Protein 5BQS (pdb70)

Secondary structure (DSSP, 8-state):
-EEEEEEEEEE--S-EEEHHHHTTTSS--HHHHHHHH--SEEE--SS--HHHHHHHHHHHHHHHHT--GGG-SEEEEE-SS-S-SBS-HHHHHHHHHT-TT-EEEEEE-GGGHHHHHHHHHHHHHHTTS--EEEEEEEEEGGGTS-TT-HHHHTTB-EEEEEEEEEEESS--EEEEEEEE-GGGGGGEEB------STT--------S-EE-HHHHHHHIIIIIHHHHHHHHHHSSS-GGG-SEEEE--S-HHHHHHHHHHHT--GGGS---HHHH-B-GGGHHHHHHHHHHHTTS--SSS--EEEEEEEETTTEEEEEEEE-/-EEEEEEEEEE--S-EEEHHHHHTTSS--HHHHHHHH---EEE--SS--HHHHHHHHHHHHHHHHT--GGG-SEEEEE-SS-S-SBS-HHHHHHHHHT-TT-EEEEEE-GGGHHHHHHHHHHHHHHTTS--EEEEEEEEEGGGTS-TT-HHHHTTB-EEEEEEEEEEESS--EEEEEEEE-GGGGGGEEB------STTS-------S-EE-HHHHHHIIIIIIHHHHHHHHHHSSS-GGG-SEEEE--S-HHHHHHHHHHHT--GGGS---HHHH-B-GGGHHHHHHHHHHHTTS--SSS--EEEEEEEETTTEEEEEEEE-

Foldseek 3Di:
DFKAFQDKFKFAAPAKQFQCNLVVLAVGHQVVLCVWFVAGIAGADDPDAQLRQVLVQVVVQCVVVVHALCQAAEEEEEEPRFPDPPPTSQVSSSVSRVNVNYDYDYDYQWLCRLVVQVVVVRVVVVVVPGFKYKRKYFYNLCVQADSHDPVPNSFAHGIMMITIMGHDPDHWWFWKDKDFDLVLQVQWAAADDFDDDPPDDTPDDDHHIHHPVVVQLVCLLPVQLVVQLVRQVPTPHHPVQAQAEEEQRGGLVSLCRSCVVSPHDSVRYDHDCHRHRGHRNRRRSVVVNVCCVVVVDVSPQPGWYKYWTADHSRIIMIIITRD/DAKAFQDKFKFAAPAKQFQVNLVVLAVGHQVRLCVWFVAGIAGADDPDAQLRQVLVQVVVQCVVVVHALCLFAEEEEEEPRFPDPPPTSQVSSSVSRVNVNYDYDYDYQWLCRLVVQVVVVRVVVVVVPGFKYKRKYFYNLCVQADSHDPVPNSFAHGIMMITIMGRDPDHFWFWKDKDFDLVLQVQWAAQDDDDDDPPDDDDDDDHHIHHPVVSQLCCLLPVQLVVQLVRQVPTPHHPVQAQAEEEQRGGLVSLCSSCVSSVHDSVRYDHDCHRHGGHRNRRRSVVVNVCCVVVVDVSPQPGWYKYWTADHSRIIMITITRD

CATH classification: 3.40.47.10 (+1 more: 3.40.47.10)

Structure (mmCIF, N/CA/C/O backbone):
data_5BQS
#
_entry.id   5BQS
#
_cell.length_a   54.191
_cell.length_b   77.734
_cell.length_c   64.633
_cell.angle_alpha   90.000
_cell.angle_beta   108.970
_cell.angle_gamma   90.000
#
_symmetry.space_group_name_H-M   'P 1 21 1'
#
loop_
_entity.id
_entity.type
_entity.pdbx_description
1 polymer '3-oxoacyl-[acyl-carrier-protein] synthase 3'
2 non-polymer 'SODIUM ION'
3 non-polymer '1-{5-[2-chloro-5-(hydroxymethyl)phenyl]pyridin-2-yl}piperidine-4-carboxylic acid'
4 water water
#
loop_
_atom_site.group_PDB
_atom_site.id
_atom_site.type_symbol
_atom_site.label_atom_id
_atom_site.label_alt_id
_atom_site.label_comp_id
_atom_site.label_asym_id
_atom_site.label_entity_id
_atom_site.label_seq_id
_atom_site.pdbx_PDB_ins_code
_atom_site.Cartn_x
_atom_site.Cartn_y
_atom_site.Cartn_z
_atom_site.occupancy
_atom_site.B_iso_or_equiv
_atom_site.auth_seq_id
_atom_site.auth_comp_id
_atom_site.auth_asym_id
_atom_site.auth_atom_id
_atom_site.pdbx_PDB_model_num
ATOM 1 N N . ALA A 1 1 ? 35.195 -1.892 -0.304 1.00 53.15 2 ALA A N 1
ATOM 2 C CA . ALA A 1 1 ? 34.347 -1.280 0.721 1.00 52.98 2 ALA A CA 1
ATOM 3 C C . ALA A 1 1 ? 33.318 -2.274 1.253 1.00 53.77 2 ALA A C 1
ATOM 4 O O . ALA A 1 1 ? 33.132 -3.334 0.650 1.00 53.58 2 ALA A O 1
ATOM 6 N N . PHE A 1 2 ? 32.676 -1.962 2.396 1.00 48.66 3 PHE A N 1
ATOM 7 C CA . PHE A 1 2 ? 31.622 -2.807 2.972 1.00 47.62 3 PHE A CA 1
ATOM 8 C C . PHE A 1 2 ? 30.297 -2.032 2.986 1.00 50.41 3 PHE A C 1
ATOM 9 O O . PHE A 1 2 ? 30.294 -0.809 3.039 1.00 50.85 3 PHE A O 1
ATOM 17 N N . ALA A 1 3 ? 29.186 -2.744 2.915 1.00 45.35 4 ALA A N 1
ATOM 18 C CA . ALA A 1 3 ? 27.853 -2.160 2.954 1.00 43.72 4 ALA A CA 1
ATOM 19 C C . ALA A 1 3 ? 27.212 -2.429 4.316 1.00 45.73 4 ALA A C 1
ATOM 20 O O . ALA A 1 3 ? 27.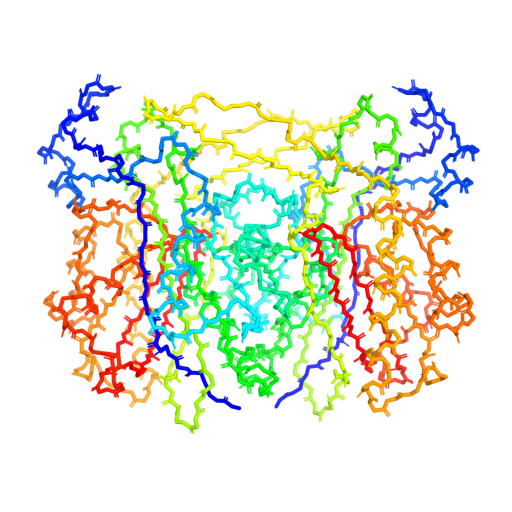531 -3.419 4.971 1.00 46.37 4 ALA A O 1
ATOM 22 N N . LYS A 1 4 ? 26.301 -1.555 4.725 1.00 39.97 5 LYS A N 1
ATOM 23 C CA . LYS A 1 4 ? 25.504 -1.700 5.937 1.00 39.16 5 LYS A CA 1
ATOM 24 C C . LYS A 1 4 ? 24.156 -1.051 5.726 1.00 41.44 5 LYS A C 1
ATOM 25 O O . LYS A 1 4 ? 24.047 -0.100 4.941 1.00 41.70 5 LYS A O 1
ATOM 31 N N . ILE A 1 5 ? 23.131 -1.548 6.432 1.00 36.95 6 ILE A N 1
ATOM 32 C CA . ILE A 1 5 ? 21.785 -0.988 6.405 1.00 35.97 6 ILE A CA 1
ATOM 33 C C . ILE A 1 5 ? 21.792 0.140 7.434 1.00 41.13 6 ILE A C 1
ATOM 34 O O . ILE A 1 5 ? 22.089 -0.102 8.610 1.00 42.86 6 ILE A O 1
ATOM 39 N N . SER A 1 6 ? 21.539 1.377 6.994 1.00 37.17 7 SER A N 1
ATOM 40 C CA . SER A 1 6 ? 21.547 2.498 7.956 1.00 38.51 7 SER A CA 1
ATOM 41 C C . SER A 1 6 ? 20.131 2.926 8.332 1.00 41.81 7 SER A C 1
ATOM 42 O O . SER A 1 6 ? 19.897 3.307 9.471 1.00 41.83 7 SER A O 1
ATOM 45 N N . GLN A 1 7 ? 19.178 2.862 7.362 1.00 38.38 8 GLN A N 1
ATOM 46 C CA . GLN A 1 7 ? 17.772 3.222 7.587 1.00 37.02 8 GLN A CA 1
ATOM 47 C C . GLN A 1 7 ? 16.854 2.192 6.980 1.00 40.51 8 GLN A C 1
ATOM 48 O O . GLN A 1 7 ? 17.220 1.516 6.029 1.00 37.16 8 GLN A O 1
ATOM 54 N N . VAL A 1 8 ? 15.645 2.075 7.539 1.00 39.56 9 VAL A N 1
ATOM 55 C CA . VAL A 1 8 ? 14.604 1.164 7.071 1.00 37.77 9 VAL A CA 1
ATOM 56 C C . VAL A 1 8 ? 13.299 1.974 7.062 1.00 40.76 9 VAL A C 1
ATOM 57 O O . VAL A 1 8 ? 13.143 2.894 7.868 1.00 39.26 9 VAL A O 1
ATOM 61 N N . ALA A 1 9 ? 12.374 1.641 6.155 1.00 36.61 10 ALA A N 1
ATOM 62 C CA . ALA A 1 9 ? 11.082 2.327 6.078 1.00 37.06 10 ALA A CA 1
ATOM 63 C C . ALA A 1 9 ? 10.105 1.480 5.330 1.00 37.23 10 ALA A C 1
ATOM 64 O O . ALA A 1 9 ? 10.507 0.588 4.593 1.00 34.51 10 ALA A O 1
ATOM 66 N N . HIS A 1 10 ? 8.815 1.742 5.541 1.00 33.75 11 HIS A N 1
ATOM 67 C CA . HIS A 1 10 ? 7.755 1.024 4.847 1.00 33.42 11 HIS A CA 1
ATOM 68 C C . HIS A 1 10 ? 6.586 1.949 4.560 1.00 36.48 11 HIS A C 1
ATOM 69 O O . HIS A 1 10 ? 6.405 2.977 5.224 1.00 35.09 11 HIS A O 1
ATOM 76 N N . TYR A 1 11 ? 5.803 1.592 3.555 1.00 33.53 12 TYR A N 1
ATOM 77 C CA . TYR A 1 11 ? 4.604 2.333 3.195 1.00 34.56 12 TYR A CA 1
ATOM 78 C C . TYR A 1 11 ? 3.598 1.405 2.558 1.00 37.40 12 TYR A C 1
ATOM 79 O O . TYR A 1 11 ? 3.917 0.654 1.633 1.00 33.67 12 TYR A O 1
ATOM 88 N N . VAL A 1 12 ? 2.370 1.494 3.037 1.00 36.50 13 VAL A N 1
ATOM 89 C CA . VAL A 1 12 ? 1.238 0.739 2.515 1.00 35.00 13 VAL A CA 1
ATOM 90 C C . VAL A 1 12 ? 0.141 1.719 2.130 1.00 40.67 13 VAL A C 1
ATOM 91 O O . VAL A 1 12 ? 0.002 2.741 2.803 1.00 40.22 13 VAL A O 1
ATOM 95 N N . PRO A 1 13 ? -0.667 1.446 1.079 1.00 39.62 14 PRO A N 1
ATOM 96 C CA . PRO A 1 13 ? -1.798 2.351 0.782 1.00 41.03 14 PRO A CA 1
ATOM 97 C C . PRO A 1 13 ? -2.728 2.395 2.000 1.00 46.18 14 PRO A C 1
ATOM 98 O O . PRO A 1 13 ? -2.803 1.407 2.737 1.00 45.79 14 PRO A O 1
ATOM 102 N N . GLU A 1 14 ? -3.380 3.541 2.251 1.00 43.72 15 GLU A N 1
ATOM 103 C CA . GLU A 1 14 ? -4.239 3.688 3.443 1.00 45.53 15 GLU A CA 1
ATOM 104 C C . GLU A 1 14 ? -5.398 2.698 3.469 1.00 49.42 15 GLU A C 1
ATOM 105 O O . GLU A 1 14 ? -5.726 2.207 4.545 1.00 50.40 15 GLU A O 1
ATOM 111 N N . GLN A 1 15 ? -6.002 2.395 2.298 1.00 44.40 16 GLN A N 1
ATOM 112 C CA . GLN A 1 15 ? -7.141 1.483 2.224 1.00 43.26 16 GLN A CA 1
ATOM 113 C C . GLN A 1 15 ? -6.825 0.107 2.802 1.00 45.63 16 GLN A C 1
ATOM 114 O O . GLN A 1 15 ? -5.874 -0.561 2.368 1.00 44.71 16 GLN A O 1
ATOM 120 N N . VAL A 1 16 ? -7.609 -0.286 3.805 1.00 43.26 17 VAL A N 1
ATOM 121 C CA . VAL A 1 16 ? -7.485 -1.578 4.471 1.00 43.07 17 VAL A CA 1
ATOM 122 C C . VAL A 1 16 ? -8.663 -2.443 4.024 1.00 46.56 17 VAL A C 1
ATOM 123 O O . VAL A 1 16 ? -9.805 -1.998 4.072 1.00 47.76 17 VAL A O 1
ATOM 127 N N . VAL A 1 17 ? -8.376 -3.679 3.605 1.00 41.43 18 VAL A N 1
ATOM 128 C CA . VAL A 1 17 ? -9.401 -4.637 3.233 1.00 41.03 18 VAL A CA 1
ATOM 129 C C . VAL A 1 17 ? -9.324 -5.799 4.231 1.00 43.66 18 VAL A C 1
ATOM 130 O O . VAL A 1 17 ? -8.360 -6.553 4.238 1.00 41.51 18 VAL A O 1
ATOM 134 N N . THR A 1 18 ? -10.313 -5.897 5.120 1.00 44.16 19 THR A N 1
ATOM 135 C CA . THR A 1 18 ? -10.339 -6.967 6.124 1.00 44.83 19 THR A CA 1
ATOM 136 C C . THR A 1 18 ? -10.858 -8.244 5.477 1.00 49.03 19 THR A C 1
ATOM 137 O O . THR A 1 18 ? -11.451 -8.179 4.395 1.00 48.25 19 THR A O 1
ATOM 141 N N . ASN A 1 19 ? -10.696 -9.390 6.157 1.00 47.25 20 ASN A N 1
ATOM 142 C CA . ASN A 1 19 ? -11.225 -10.681 5.702 1.00 48.64 20 ASN A CA 1
ATOM 143 C C . ASN A 1 19 ? -12.750 -10.623 5.593 1.00 55.57 20 ASN A C 1
ATOM 144 O O . ASN A 1 19 ? -13.333 -11.293 4.740 1.00 55.08 20 ASN A O 1
ATOM 149 N N . HIS A 1 20 ? -13.379 -9.775 6.441 1.00 53.71 21 HIS A N 1
ATOM 150 C CA . HIS A 1 20 ? -14.802 -9.510 6.477 1.00 56.21 21 HIS A CA 1
ATOM 151 C C . HIS A 1 20 ? -15.273 -8.799 5.203 1.00 57.34 21 HIS A C 1
ATOM 152 O O . HIS A 1 20 ? -16.364 -9.099 4.720 1.00 58.00 21 HIS A O 1
ATOM 159 N N . ASP A 1 21 ? -14.468 -7.848 4.678 1.00 51.08 22 ASP A N 1
ATOM 160 C CA . ASP A 1 21 ? -14.739 -7.112 3.432 1.00 49.55 22 ASP A CA 1
ATOM 161 C C . ASP A 1 21 ? -14.657 -8.066 2.234 1.00 52.36 22 ASP A C 1
ATOM 162 O O . ASP A 1 21 ? -15.418 -7.917 1.276 1.00 51.58 22 ASP A O 1
ATOM 167 N N . LEU A 1 22 ? -13.719 -9.037 2.290 1.00 48.13 23 LEU A N 1
ATOM 168 C CA . LEU A 1 22 ? -13.546 -10.049 1.250 1.00 48.14 23 LEU A CA 1
ATOM 169 C C . LEU A 1 22 ? -14.734 -10.992 1.185 1.00 55.14 23 LEU A C 1
ATOM 170 O O . LEU A 1 22 ? -15.182 -11.323 0.087 1.00 53.35 23 LEU A O 1
ATOM 175 N N . ALA A 1 23 ? -15.290 -11.367 2.362 1.00 55.58 24 ALA A N 1
ATOM 176 C CA . ALA A 1 23 ? -16.470 -12.223 2.497 1.00 57.70 24 ALA A CA 1
ATOM 177 C C . ALA A 1 23 ? -17.705 -11.631 1.751 1.00 63.24 24 ALA A C 1
ATOM 178 O O . ALA A 1 23 ? -18.655 -12.359 1.480 1.00 66.41 24 ALA A O 1
ATOM 180 N N . GLN A 1 24 ? -17.645 -10.339 1.353 1.00 57.63 25 GLN A N 1
ATOM 181 C CA . GLN A 1 24 ? -18.675 -9.571 0.626 1.00 57.09 25 GLN A CA 1
ATOM 182 C C . GLN A 1 24 ? -18.568 -9.727 -0.917 1.00 57.54 25 GLN A C 1
ATOM 183 O O . GLN A 1 24 ? -19.531 -9.500 -1.652 1.00 58.37 25 GLN A O 1
ATOM 189 N N . ILE A 1 25 ? -17.393 -10.098 -1.399 1.00 50.33 26 ILE A N 1
ATOM 190 C CA . ILE A 1 25 ? -17.148 -10.256 -2.835 1.00 47.59 26 ILE A CA 1
ATOM 191 C C . ILE A 1 25 ? -16.819 -11.704 -3.220 1.00 51.23 26 ILE A C 1
ATOM 192 O O . ILE A 1 25 ? -16.663 -12.010 -4.406 1.00 49.68 26 ILE A O 1
ATOM 197 N N . MET A 1 26 ? -16.715 -12.591 -2.227 1.00 49.86 27 MET A N 1
ATOM 198 C CA . MET A 1 26 ? -16.402 -14.001 -2.453 1.00 50.86 27 MET A CA 1
ATOM 199 C C . MET A 1 26 ? -16.916 -14.856 -1.311 1.00 60.53 27 MET A C 1
ATOM 200 O O . MET A 1 26 ? -17.148 -14.352 -0.216 1.00 61.49 27 MET A O 1
ATOM 205 N N . ASP A 1 27 ? -17.173 -16.129 -1.575 1.00 61.54 28 ASP A N 1
ATOM 206 C CA . ASP A 1 27 ? -17.687 -17.008 -0.529 1.00 63.65 28 ASP A CA 1
ATOM 207 C C . ASP A 1 27 ? -16.525 -17.551 0.333 1.00 67.73 28 ASP A C 1
ATOM 208 O O . ASP A 1 27 ? -16.091 -18.685 0.148 1.00 67.66 28 ASP A O 1
ATOM 213 N N . THR A 1 28 ? -15.996 -16.688 1.230 1.00 65.28 29 THR A N 1
ATOM 214 C CA . THR A 1 28 ? -14.907 -16.904 2.205 1.00 65.31 29 THR A CA 1
ATOM 215 C C . THR A 1 28 ? -15.339 -16.301 3.562 1.00 71.62 29 THR A C 1
ATOM 216 O O . THR A 1 28 ? -16.408 -15.693 3.644 1.00 72.90 29 THR A O 1
ATOM 220 N N . ASN A 1 29 ? -14.508 -16.475 4.612 1.00 68.01 30 ASN A N 1
ATOM 221 C CA . ASN A 1 29 ? -14.760 -15.920 5.938 1.00 69.08 30 ASN A CA 1
ATOM 222 C C . ASN A 1 29 ? -13.459 -15.665 6.693 1.00 71.68 30 ASN A C 1
ATOM 223 O O . ASN A 1 29 ? -12.421 -16.266 6.373 1.00 70.50 30 ASN A O 1
ATOM 228 N N . ASP A 1 30 ? -13.542 -14.779 7.709 1.00 68.11 31 ASP A N 1
ATOM 229 C CA . ASP A 1 30 ? -12.447 -14.361 8.578 1.00 67.37 31 ASP A CA 1
ATOM 230 C C . ASP A 1 30 ? -11.778 -15.532 9.292 1.00 71.06 31 ASP A C 1
ATOM 231 O O . ASP A 1 30 ? -10.553 -15.591 9.309 1.00 68.54 31 ASP A O 1
ATOM 236 N N . GLU A 1 31 ? -12.585 -16.473 9.837 1.00 70.17 32 GLU A N 1
ATOM 237 C CA . GLU A 1 31 ? -12.137 -17.658 10.575 1.00 71.48 32 GLU A CA 1
ATOM 238 C C . GLU A 1 31 ? -11.257 -18.593 9.744 1.00 75.66 32 GLU A C 1
ATOM 239 O O . GLU A 1 31 ? -10.159 -18.953 10.180 1.00 74.13 32 GLU A O 1
ATOM 245 N N . TRP A 1 32 ? -11.711 -18.933 8.531 1.00 74.66 33 TRP A N 1
ATOM 246 C CA . TRP A 1 32 ? -11.002 -19.804 7.598 1.00 75.47 33 TRP A CA 1
ATOM 247 C C . TRP A 1 32 ? -9.679 -19.197 7.130 1.00 74.62 33 TRP A C 1
ATOM 248 O O . TRP A 1 32 ? -8.663 -19.896 7.144 1.00 73.85 33 TRP A O 1
ATOM 259 N N . ILE A 1 33 ? -9.684 -17.903 6.731 1.00 67.30 34 ILE A N 1
ATOM 260 C CA . ILE A 1 33 ? -8.450 -17.240 6.282 1.00 63.55 34 ILE A CA 1
ATOM 261 C C . ILE A 1 33 ? -7.403 -17.166 7.414 1.00 66.17 34 ILE A C 1
ATOM 262 O O . ILE A 1 33 ? -6.252 -17.571 7.211 1.00 65.09 34 ILE A O 1
ATOM 267 N N . SER A 1 34 ? -7.805 -16.646 8.596 1.00 62.71 35 SER A N 1
ATOM 268 C CA . SER A 1 34 ? -6.930 -16.492 9.763 1.00 62.53 35 SER A CA 1
ATOM 269 C C . SER A 1 34 ? -6.324 -17.806 10.257 1.00 67.34 35 SER A C 1
ATOM 270 O O . SER A 1 34 ? -5.140 -17.827 10.579 1.00 67.26 35 SER A O 1
ATOM 273 N N . SER A 1 35 ? -7.118 -18.890 10.322 1.00 64.77 36 SER A N 1
ATOM 274 C CA . SER A 1 35 ? -6.640 -20.189 10.803 1.00 65.02 36 SER A CA 1
ATOM 275 C C . SER A 1 35 ? -5.637 -20.867 9.858 1.00 65.04 36 SER A C 1
ATOM 276 O O . SER A 1 35 ? -4.660 -21.469 10.309 1.00 65.01 36 SER A O 1
ATOM 279 N N . ARG A 1 36 ? -5.880 -20.762 8.556 1.00 58.90 37 ARG A N 1
ATOM 280 C CA . ARG A 1 36 ? -5.044 -21.390 7.542 1.00 57.24 37 ARG A CA 1
ATOM 281 C C . ARG A 1 36 ? -3.787 -20.603 7.183 1.00 57.69 37 ARG A C 1
ATOM 282 O O . ARG A 1 36 ? -2.795 -21.218 6.797 1.00 57.01 37 ARG A O 1
ATOM 290 N N . THR A 1 37 ? -3.830 -19.265 7.289 1.00 52.67 38 THR A N 1
ATOM 291 C CA . THR A 1 37 ? -2.715 -18.412 6.840 1.00 50.69 38 THR A CA 1
ATOM 292 C C . THR A 1 37 ? -2.124 -17.449 7.867 1.00 54.13 38 THR A C 1
ATOM 293 O O . THR A 1 37 ? -0.972 -17.028 7.713 1.00 51.46 38 THR A O 1
ATOM 297 N N . GLY A 1 38 ? -2.943 -17.036 8.838 1.00 51.76 39 GLY A N 1
ATOM 298 C CA . GLY A 1 38 ? -2.560 -16.040 9.831 1.00 50.61 39 GLY A CA 1
ATOM 299 C C . GLY A 1 38 ? -2.994 -14.640 9.431 1.00 50.17 39 GLY A C 1
ATOM 300 O O . GLY A 1 38 ? -2.919 -13.726 10.248 1.00 49.53 39 GLY A O 1
ATOM 301 N N . ILE A 1 39 ? -3.448 -14.453 8.178 1.00 45.50 40 ILE A N 1
ATOM 302 C CA . ILE A 1 39 ? -3.879 -13.149 7.636 1.00 43.97 40 ILE A CA 1
ATOM 303 C C . ILE A 1 39 ? -5.265 -12.756 8.171 1.00 49.93 40 ILE A C 1
ATOM 304 O O . ILE A 1 39 ? -6.209 -13.548 8.087 1.00 51.81 40 ILE A O 1
ATOM 309 N N . ARG A 1 40 ? -5.377 -11.519 8.704 1.00 45.49 41 ARG A N 1
ATOM 310 C CA . ARG A 1 40 ? -6.617 -10.944 9.245 1.00 46.28 41 ARG A CA 1
ATOM 311 C C . ARG A 1 40 ? -7.129 -9.829 8.335 1.00 50.01 41 ARG A C 1
ATOM 312 O O . ARG A 1 40 ? -8.334 -9.597 8.240 1.00 50.70 41 ARG A O 1
ATOM 320 N N . GLN A 1 41 ? -6.198 -9.133 7.679 1.00 44.92 42 GLN A N 1
ATOM 321 C CA . GLN A 1 41 ? -6.473 -8.013 6.785 1.00 44.32 42 GLN A CA 1
ATOM 322 C C . GLN A 1 41 ? -5.261 -7.816 5.884 1.00 44.84 42 GLN A C 1
ATOM 323 O O . GLN A 1 41 ? -4.210 -8.427 6.113 1.00 44.64 42 GLN A O 1
ATOM 329 N N . ARG A 1 42 ? -5.401 -6.943 4.880 1.00 38.63 43 ARG A N 1
ATOM 330 C CA . ARG A 1 42 ? -4.321 -6.583 3.964 1.00 36.21 43 ARG A CA 1
ATOM 331 C C . ARG A 1 42 ? -4.619 -5.196 3.411 1.00 40.85 43 ARG A C 1
ATOM 332 O O . ARG A 1 42 ? -5.777 -4.757 3.422 1.00 42.00 43 ARG A O 1
ATOM 340 N N . HIS A 1 43 ? -3.587 -4.501 2.939 1.00 36.52 44 HIS A N 1
ATOM 341 C CA . HIS A 1 43 ? -3.775 -3.177 2.358 1.00 36.68 44 HIS A CA 1
ATOM 342 C C . HIS A 1 43 ? -3.924 -3.327 0.859 1.00 38.97 44 HIS A C 1
ATOM 343 O O . HIS A 1 43 ? -3.217 -4.134 0.248 1.00 37.44 44 HIS A O 1
ATOM 350 N N . ILE A 1 44 ? -4.926 -2.651 0.285 1.00 36.06 45 ILE A N 1
ATOM 351 C CA . ILE A 1 44 ? -5.191 -2.711 -1.152 1.00 35.55 45 ILE A CA 1
ATOM 352 C C . ILE A 1 44 ? -5.149 -1.300 -1.691 1.00 41.29 45 ILE A C 1
ATOM 353 O O . ILE A 1 44 ? -5.870 -0.424 -1.209 1.00 41.85 45 ILE A O 1
ATOM 358 N N . SER A 1 45 ? -4.305 -1.082 -2.695 1.00 37.65 46 SER A N 1
ATOM 359 C CA . SER A 1 45 ? -4.168 0.223 -3.314 1.00 37.23 46 SER A CA 1
ATOM 360 C C . SER A 1 45 ? -5.426 0.635 -4.072 1.00 42.01 46 SER A C 1
ATOM 361 O O . SER A 1 45 ? -6.010 -0.167 -4.795 1.00 40.39 46 SER A O 1
ATOM 364 N N . ARG A 1 46 ? -5.851 1.879 -3.874 1.00 41.00 47 ARG A N 1
ATOM 365 C CA . ARG A 1 46 ? -7.017 2.399 -4.562 1.00 42.84 47 ARG A CA 1
ATOM 366 C C . ARG A 1 46 ? -6.573 3.182 -5.799 1.00 45.55 47 ARG A C 1
ATOM 367 O O . ARG A 1 46 ? -7.159 3.002 -6.858 1.00 43.87 47 ARG A O 1
ATOM 375 N N . THR A 1 47 ? -5.534 4.041 -5.661 1.00 42.45 48 THR A N 1
ATOM 376 C CA . THR A 1 47 ? -5.051 4.908 -6.746 1.00 41.87 48 THR A CA 1
ATOM 377 C C . THR A 1 47 ? -3.512 4.900 -6.904 1.00 43.90 48 THR A C 1
ATOM 378 O O . THR A 1 47 ? -2.991 5.519 -7.837 1.00 42.37 48 THR A O 1
ATOM 382 N N . GLU A 1 48 ? -2.795 4.204 -6.011 1.00 38.18 49 GLU A N 1
ATOM 383 C CA . GLU A 1 48 ? -1.345 4.230 -6.021 1.00 36.20 49 GLU A CA 1
ATOM 384 C C . GLU A 1 48 ? -0.689 3.061 -6.728 1.00 38.57 49 GLU A C 1
ATOM 385 O O . GLU A 1 48 ? -1.034 1.908 -6.516 1.00 37.16 49 GLU A O 1
ATOM 391 N N . SER A 1 49 ? 0.284 3.378 -7.566 1.00 35.18 50 SER A N 1
ATOM 392 C CA . SER A 1 49 ? 1.027 2.378 -8.305 1.00 33.35 50 SER A CA 1
ATOM 393 C C . SER A 1 49 ? 2.163 1.855 -7.438 1.00 34.36 50 SER A C 1
ATOM 394 O O . SER A 1 49 ? 2.429 2.388 -6.367 1.00 33.32 50 SER A O 1
ATOM 397 N N . THR A 1 50 ? 2.853 0.819 -7.919 1.00 31.64 51 THR A N 1
ATOM 398 C CA . THR A 1 50 ? 4.021 0.238 -7.264 1.00 30.44 51 THR A CA 1
ATOM 399 C C . THR A 1 50 ? 5.095 1.320 -7.056 1.00 34.08 51 THR A C 1
ATOM 400 O O . THR A 1 50 ? 5.656 1.393 -5.963 1.00 33.54 51 THR A O 1
ATOM 404 N N . SER A 1 51 ? 5.357 2.171 -8.086 1.00 30.43 52 SER A N 1
ATOM 405 C CA . SER A 1 51 ? 6.332 3.259 -7.972 1.00 29.97 52 SER A CA 1
ATOM 406 C C . SER A 1 51 ? 5.894 4.318 -6.962 1.00 35.16 52 SER A C 1
ATOM 407 O O . SER A 1 51 ? 6.752 4.891 -6.296 1.00 35.90 52 SER A O 1
ATOM 410 N N . ASP A 1 52 ? 4.574 4.559 -6.832 1.00 32.69 53 ASP A N 1
ATOM 411 C CA . ASP A 1 52 ? 4.043 5.497 -5.834 1.00 33.81 53 ASP A CA 1
ATOM 412 C C . ASP A 1 52 ? 4.384 5.003 -4.417 1.00 35.87 53 ASP A C 1
ATOM 413 O O . ASP A 1 52 ? 4.935 5.764 -3.625 1.00 35.79 53 ASP A O 1
ATOM 418 N N . LEU A 1 53 ? 4.109 3.719 -4.120 1.00 32.54 54 LEU A N 1
ATOM 419 C CA . LEU A 1 53 ? 4.415 3.116 -2.811 1.00 33.20 54 LEU A CA 1
ATOM 420 C C . LEU A 1 53 ? 5.915 3.189 -2.518 1.00 37.07 54 LEU A C 1
ATOM 421 O O . LEU A 1 53 ? 6.309 3.567 -1.418 1.00 37.62 54 LEU A O 1
ATOM 426 N N . ALA A 1 54 ? 6.746 2.830 -3.508 1.00 33.08 55 ALA A N 1
ATOM 427 C CA . ALA A 1 54 ? 8.208 2.877 -3.417 1.00 31.58 55 ALA A CA 1
ATOM 428 C C . ALA A 1 54 ? 8.733 4.308 -3.234 1.00 33.77 55 ALA A C 1
ATOM 429 O O . ALA A 1 54 ? 9.701 4.521 -2.510 1.00 33.90 55 ALA A O 1
ATOM 431 N N . THR A 1 55 ? 8.059 5.301 -3.845 1.00 31.85 56 THR A N 1
ATOM 432 C CA . THR A 1 55 ? 8.422 6.727 -3.693 1.00 32.40 56 THR A CA 1
ATOM 433 C C . THR A 1 55 ? 8.266 7.162 -2.220 1.00 38.00 56 THR A C 1
ATOM 434 O O . THR A 1 55 ? 9.149 7.834 -1.677 1.00 38.54 56 THR A O 1
ATOM 438 N N . GLU A 1 56 ? 7.164 6.742 -1.567 1.00 34.34 57 GLU A N 1
ATOM 439 C CA . GLU A 1 56 ? 6.927 7.049 -0.157 1.00 35.38 57 GLU A CA 1
ATOM 440 C C . GLU A 1 56 ? 8.014 6.442 0.734 1.00 39.68 57 GLU A C 1
ATOM 441 O O . GLU A 1 56 ? 8.497 7.110 1.639 1.00 39.73 57 GLU A O 1
ATOM 447 N N . VAL A 1 57 ? 8.455 5.206 0.422 1.00 35.73 58 VAL A N 1
ATOM 448 C CA . VAL A 1 57 ? 9.535 4.528 1.152 1.00 35.02 58 VAL A CA 1
ATOM 449 C C . VAL A 1 57 ? 10.855 5.323 1.000 1.00 37.64 58 VAL A C 1
ATOM 450 O O . VAL A 1 57 ? 11.522 5.590 2.001 1.00 38.58 58 VAL A O 1
ATOM 454 N N . ALA A 1 58 ? 11.176 5.751 -0.224 1.00 34.61 59 ALA A N 1
ATOM 455 C CA . ALA A 1 58 ? 12.366 6.538 -0.553 1.00 35.60 59 ALA A CA 1
ATOM 456 C C . ALA A 1 58 ? 12.394 7.863 0.223 1.00 40.72 59 ALA A C 1
ATOM 457 O O . ALA A 1 58 ? 13.419 8.200 0.820 1.00 40.86 59 ALA A O 1
ATOM 459 N N . LYS A 1 59 ? 11.263 8.596 0.235 1.00 38.19 60 LYS A N 1
ATOM 460 C CA . LYS A 1 59 ? 11.132 9.870 0.949 1.00 39.61 60 LYS A CA 1
ATOM 461 C C . LYS A 1 59 ? 11.345 9.687 2.447 1.00 45.52 60 LYS A C 1
ATOM 462 O O . LYS A 1 59 ? 12.081 10.465 3.052 1.00 48.18 60 LYS A O 1
ATOM 468 N N . LYS A 1 60 ? 10.769 8.611 3.021 1.00 41.07 61 LYS A N 1
ATOM 469 C CA . LYS A 1 60 ? 10.889 8.249 4.435 1.00 41.05 61 LYS A CA 1
ATOM 470 C C . LYS A 1 60 ? 12.335 7.907 4.806 1.00 42.87 61 LYS A C 1
ATOM 471 O O . LYS A 1 60 ? 12.790 8.299 5.877 1.00 42.18 61 LYS A O 1
ATOM 477 N N . LEU A 1 61 ? 13.039 7.165 3.937 1.00 38.63 62 LEU A N 1
ATOM 478 C CA . LEU A 1 61 ? 14.437 6.759 4.146 1.00 38.03 62 LEU A CA 1
ATOM 479 C C . LEU A 1 61 ? 15.375 7.968 4.159 1.00 43.50 62 LEU A C 1
ATOM 480 O O . LEU A 1 61 ? 16.246 8.067 5.023 1.00 43.89 62 LEU A O 1
ATOM 485 N N . MET A 1 62 ? 15.187 8.888 3.201 1.00 41.18 63 MET A N 1
ATOM 486 C CA . MET A 1 62 ? 16.001 10.106 3.098 1.00 42.34 63 MET A CA 1
ATOM 487 C C . MET A 1 62 ? 15.789 11.043 4.268 1.00 47.95 63 MET A C 1
ATOM 488 O O . MET A 1 62 ? 16.751 11.664 4.727 1.00 49.71 63 MET A O 1
ATOM 493 N N . ALA A 1 63 ? 14.533 11.149 4.752 1.00 44.95 64 ALA A N 1
ATOM 494 C CA . ALA A 1 63 ? 14.151 11.995 5.886 1.00 44.94 64 ALA A CA 1
ATOM 495 C C . ALA A 1 63 ? 14.834 11.491 7.159 1.00 49.24 64 ALA A C 1
ATOM 496 O O . ALA A 1 63 ? 15.409 12.285 7.910 1.00 49.22 64 ALA A O 1
ATOM 498 N N . LYS A 1 64 ? 14.827 10.162 7.363 1.00 44.96 65 LYS A N 1
ATOM 499 C CA . LYS A 1 64 ? 15.458 9.516 8.519 1.00 45.29 65 LYS A CA 1
ATOM 500 C C . LYS A 1 64 ? 16.969 9.688 8.537 1.00 50.35 65 LYS A C 1
ATOM 501 O O . LYS A 1 64 ? 17.540 9.931 9.595 1.00 52.21 65 LYS A O 1
ATOM 507 N N . ALA A 1 65 ? 17.596 9.615 7.362 1.00 46.09 66 ALA A N 1
ATOM 508 C CA . ALA A 1 65 ? 19.035 9.787 7.174 1.00 45.19 66 ALA A CA 1
ATOM 509 C C . ALA A 1 65 ? 19.447 11.265 7.121 1.00 49.36 66 ALA A C 1
ATOM 510 O O . ALA A 1 65 ? 20.632 11.571 7.236 1.00 50.19 66 ALA A O 1
ATOM 512 N N . GLY A 1 66 ? 18.481 12.156 6.922 1.00 47.16 67 GLY A N 1
ATOM 513 C CA . GLY A 1 66 ? 18.724 13.593 6.803 1.00 49.45 67 GLY A CA 1
ATOM 514 C C . GLY A 1 66 ? 19.462 13.924 5.519 1.00 53.21 67 GLY A C 1
ATOM 515 O O . GLY A 1 66 ? 20.351 14.779 5.506 1.00 54.26 67 GLY A O 1
ATOM 516 N N . ILE A 1 67 ? 19.124 13.202 4.436 1.00 48.59 68 ILE A N 1
ATOM 517 C CA . ILE A 1 67 ? 19.742 13.354 3.114 1.00 47.64 68 ILE A CA 1
ATOM 518 C C . ILE A 1 67 ? 18.711 13.768 2.071 1.00 51.19 68 ILE A C 1
ATOM 519 O O . ILE A 1 67 ? 17.505 13.715 2.332 1.00 50.90 68 ILE A O 1
ATOM 524 N N . THR A 1 68 ? 19.191 14.216 0.904 1.00 47.31 69 THR A N 1
ATOM 525 C CA . THR A 1 68 ? 18.355 14.606 -0.235 1.00 45.69 69 THR A CA 1
ATOM 526 C C . THR A 1 68 ? 18.617 13.602 -1.366 1.00 45.38 69 THR A C 1
ATOM 527 O O . THR A 1 68 ? 19.576 12.824 -1.288 1.00 42.34 69 THR A O 1
ATOM 531 N N . GLY A 1 69 ? 17.761 13.626 -2.388 1.00 42.08 70 GLY A N 1
ATOM 532 C CA . GLY A 1 69 ? 17.843 12.751 -3.557 1.00 39.74 70 GLY A CA 1
ATOM 533 C C . GLY A 1 69 ? 19.176 12.780 -4.283 1.00 43.26 70 GLY A C 1
ATOM 534 O O . GLY A 1 69 ? 19.657 11.739 -4.711 1.00 41.99 70 GLY A O 1
ATOM 535 N N . LYS A 1 70 ? 19.814 13.959 -4.392 1.00 41.77 71 LYS A N 1
ATOM 536 C CA . LYS A 1 70 ? 21.098 14.075 -5.097 1.00 41.20 71 LYS A CA 1
ATOM 537 C C . LYS A 1 70 ? 22.275 13.319 -4.452 1.00 43.90 71 LYS A C 1
ATOM 538 O O . LYS A 1 70 ? 23.287 13.111 -5.116 1.00 43.30 71 LYS A O 1
ATOM 544 N N . GLU A 1 71 ? 22.118 12.847 -3.210 1.00 40.09 72 GLU A N 1
ATOM 545 C CA . GLU A 1 71 ? 23.156 12.124 -2.471 1.00 39.71 72 GLU A CA 1
ATOM 546 C C . GLU A 1 71 ? 23.150 10.626 -2.764 1.00 41.77 72 GLU A C 1
ATOM 547 O O . GLU A 1 71 ? 24.075 9.913 -2.371 1.00 41.25 72 GLU A O 1
ATOM 553 N N . LEU A 1 72 ? 22.120 10.145 -3.464 1.00 38.23 73 LEU A N 1
ATOM 554 C CA . LEU A 1 72 ? 21.983 8.722 -3.789 1.00 35.69 73 LEU A CA 1
ATOM 555 C C . LEU A 1 72 ? 22.757 8.287 -5.025 1.00 36.83 73 LEU A C 1
ATOM 556 O O . LEU A 1 72 ? 22.680 8.948 -6.053 1.00 36.28 73 LEU A O 1
ATOM 561 N N . ASP A 1 73 ? 23.495 7.176 -4.924 1.00 32.98 74 ASP A N 1
ATOM 562 C CA . ASP A 1 73 ? 24.276 6.587 -6.037 1.00 32.44 74 ASP A CA 1
ATOM 563 C C . ASP A 1 73 ? 23.454 5.628 -6.903 1.00 34.26 74 ASP A C 1
ATOM 564 O O . ASP A 1 73 ? 23.742 5.441 -8.087 1.00 34.09 74 ASP A O 1
ATOM 569 N N . PHE A 1 74 ? 22.453 4.999 -6.311 1.00 30.69 75 PHE A N 1
ATOM 570 C CA . PHE A 1 74 ? 21.600 4.048 -7.018 1.00 29.52 75 PHE A CA 1
ATOM 571 C C . PHE A 1 74 ? 20.267 3.863 -6.333 1.00 31.92 75 PHE A C 1
ATOM 572 O O . PHE A 1 74 ? 20.120 4.149 -5.139 1.00 32.64 75 PHE A O 1
ATOM 580 N N . ILE A 1 75 ? 19.315 3.304 -7.080 1.00 28.52 76 ILE A N 1
ATOM 581 C CA . ILE A 1 75 ? 17.993 2.867 -6.610 1.00 27.69 76 ILE A CA 1
ATOM 582 C C . ILE A 1 75 ? 17.746 1.515 -7.281 1.00 30.65 76 ILE A C 1
ATOM 583 O O . ILE A 1 75 ? 17.645 1.461 -8.504 1.00 29.68 76 ILE A O 1
ATOM 588 N N . ILE A 1 76 ? 17.676 0.439 -6.501 1.00 28.84 77 ILE A N 1
ATOM 589 C CA . ILE A 1 76 ? 17.396 -0.903 -7.035 1.00 27.34 77 ILE A CA 1
ATOM 590 C C . ILE A 1 76 ? 16.058 -1.325 -6.473 1.00 32.32 77 ILE A C 1
ATOM 591 O O . ILE A 1 76 ? 15.865 -1.356 -5.254 1.00 31.18 77 ILE A O 1
ATOM 596 N N . LEU A 1 77 ? 15.106 -1.618 -7.371 1.00 29.75 78 LEU A N 1
ATOM 597 C CA . LEU A 1 77 ? 13.757 -1.940 -6.958 1.00 28.11 78 LEU A CA 1
ATOM 598 C C . LEU A 1 77 ? 13.337 -3.341 -7.353 1.00 31.78 78 LEU A C 1
ATOM 599 O O . LEU A 1 77 ? 13.415 -3.701 -8.519 1.00 31.73 78 LEU A O 1
ATOM 604 N N . ALA A 1 78 ? 12.843 -4.116 -6.384 1.00 29.86 79 ALA A N 1
ATOM 605 C CA . ALA A 1 78 ? 12.365 -5.478 -6.636 1.00 29.24 79 ALA A CA 1
ATOM 606 C C . ALA A 1 78 ? 10.850 -5.484 -6.699 1.00 30.76 79 ALA A C 1
ATOM 607 O O . ALA A 1 78 ? 10.189 -5.079 -5.744 1.00 28.61 79 ALA A O 1
ATOM 609 N N . THR A 1 79 ? 10.296 -5.960 -7.826 1.00 26.43 80 THR A N 1
ATOM 610 C CA . THR A 1 79 ? 8.843 -6.069 -8.018 1.00 26.68 80 THR A CA 1
ATOM 611 C C . THR A 1 79 ? 8.532 -7.092 -9.103 1.00 29.25 80 THR A C 1
ATOM 612 O O . THR A 1 79 ? 9.361 -7.341 -9.976 1.00 29.38 80 THR A O 1
ATOM 616 N N . ILE A 1 80 ? 7.317 -7.635 -9.075 1.00 26.97 81 ILE A N 1
ATOM 617 C CA . ILE A 1 80 ? 6.749 -8.475 -10.143 1.00 25.64 81 ILE A CA 1
ATOM 618 C C . ILE A 1 80 ? 5.492 -7.750 -10.628 1.00 29.96 81 ILE A C 1
ATOM 619 O O . ILE A 1 80 ? 4.788 -8.254 -11.488 1.00 29.60 81 ILE A O 1
ATOM 624 N N . THR A 1 81 ? 5.210 -6.550 -10.077 1.00 26.47 82 THR A N 1
ATOM 625 C CA . THR A 1 81 ? 4.028 -5.756 -10.442 1.00 25.92 82 THR A CA 1
ATOM 626 C C . THR A 1 81 ? 4.452 -4.329 -10.821 1.00 28.72 82 THR A C 1
ATOM 627 O O . THR A 1 81 ? 3.892 -3.383 -10.294 1.00 29.66 82 THR A O 1
ATOM 631 N N . PRO A 1 82 ? 5.436 -4.125 -11.726 1.00 26.26 83 PRO A N 1
ATOM 632 C CA . PRO A 1 82 ? 5.854 -2.753 -12.046 1.00 25.08 83 PRO A CA 1
ATOM 633 C C . PRO A 1 82 ? 4.746 -1.928 -12.683 1.00 29.55 83 PRO A C 1
ATOM 634 O O . PRO A 1 82 ? 3.875 -2.486 -13.352 1.00 29.00 83 PRO A O 1
ATOM 638 N N . ASP A 1 83 ? 4.821 -0.603 -12.551 1.00 27.97 84 ASP A N 1
ATOM 639 C CA . ASP A 1 83 ? 3.853 0.290 -13.212 1.00 28.58 84 ASP A CA 1
ATOM 640 C C . ASP A 1 83 ? 3.898 0.043 -14.706 1.00 31.97 84 ASP A C 1
ATOM 641 O O . ASP A 1 83 ? 2.862 0.080 -15.370 1.00 31.12 84 ASP A O 1
ATOM 646 N N . SER A 1 84 ? 5.127 -0.137 -15.235 1.00 28.68 85 SER A N 1
ATOM 647 C CA . SER A 1 84 ? 5.398 -0.339 -16.650 1.00 28.64 85 SER A CA 1
ATOM 648 C C . SER A 1 84 ? 6.726 -1.045 -16.780 1.00 32.30 85 SER A C 1
ATOM 649 O O . SER A 1 84 ? 7.495 -1.091 -15.831 1.00 30.25 85 SER A O 1
ATOM 652 N N . MET A 1 85 ? 7.003 -1.574 -17.970 1.00 31.25 86 MET A N 1
ATOM 653 C CA . MET A 1 85 ? 8.285 -2.215 -18.265 1.00 29.73 86 MET A CA 1
ATOM 654 C C . MET A 1 85 ? 9.280 -1.118 -18.564 1.00 31.41 86 MET A C 1
ATOM 655 O O . MET A 1 85 ? 10.447 -1.194 -18.169 1.00 29.35 86 MET A O 1
ATOM 660 N N . MET A 1 86 ? 8.791 -0.089 -19.245 1.00 29.16 87 MET A N 1
ATOM 661 C CA . MET A 1 86 ? 9.578 1.057 -19.643 1.00 28.23 87 MET A CA 1
ATOM 662 C C . MET A 1 86 ? 8.763 2.332 -19.424 1.00 32.43 87 MET A C 1
ATOM 663 O O . MET A 1 86 ? 7.672 2.439 -19.994 1.00 32.67 87 MET A O 1
ATOM 668 N N . PRO A 1 87 ? 9.216 3.286 -18.562 1.00 30.21 88 PRO A N 1
ATOM 669 C CA . PRO A 1 87 ? 10.440 3.274 -17.716 1.00 28.54 88 PRO A CA 1
ATOM 670 C C . PRO A 1 87 ? 10.332 2.228 -16.612 1.00 31.65 88 PRO A C 1
ATOM 671 O O . PRO A 1 87 ? 9.230 1.794 -16.287 1.00 32.19 88 PRO A O 1
ATOM 675 N N . SER A 1 88 ? 11.467 1.823 -16.023 1.00 28.76 89 SER A N 1
ATOM 676 C CA . SER A 1 88 ? 11.439 0.880 -14.906 1.00 26.70 89 SER A CA 1
ATOM 677 C C . SER A 1 88 ? 10.800 1.589 -13.695 1.00 31.43 89 SER A C 1
ATOM 678 O O . SER A 1 88 ? 10.739 2.821 -13.656 1.00 30.22 89 SER A O 1
ATOM 681 N N . THR A 1 89 ? 10.349 0.815 -12.703 1.00 29.47 90 THR A N 1
ATOM 682 C CA . THR A 1 89 ? 9.759 1.353 -11.474 1.00 30.02 90 THR A CA 1
ATOM 683 C C . THR A 1 89 ? 10.788 2.189 -10.712 1.00 34.62 90 THR A C 1
ATOM 684 O O . THR A 1 89 ? 10.442 3.235 -10.166 1.00 35.19 90 THR A O 1
ATOM 688 N N . ALA A 1 90 ? 12.048 1.735 -10.692 1.00 29.99 91 ALA A N 1
ATOM 689 C CA . ALA A 1 90 ? 13.136 2.440 -10.018 1.00 30.20 91 ALA A CA 1
ATOM 690 C C . ALA A 1 90 ? 13.387 3.812 -10.668 1.00 34.06 91 ALA A C 1
ATOM 691 O O . ALA A 1 90 ? 13.624 4.782 -9.943 1.00 33.12 91 ALA A O 1
ATOM 693 N N . ALA A 1 91 ? 13.308 3.903 -12.026 1.00 29.96 92 ALA A N 1
ATOM 694 C CA . ALA A 1 91 ? 13.491 5.181 -12.734 1.00 31.15 92 ALA A CA 1
ATOM 695 C C . ALA A 1 91 ? 12.368 6.181 -12.372 1.00 34.33 92 ALA A C 1
ATOM 696 O O . ALA A 1 91 ? 12.595 7.397 -12.350 1.00 35.93 92 ALA A O 1
ATOM 698 N N . ARG A 1 92 ? 11.156 5.663 -12.105 1.00 31.32 93 ARG A N 1
ATOM 699 C CA . ARG A 1 92 ? 10.019 6.491 -11.720 1.00 32.79 93 ARG A CA 1
ATOM 700 C C . ARG A 1 92 ? 10.279 7.077 -10.334 1.00 35.44 93 ARG A C 1
ATOM 701 O O . ARG A 1 92 ? 10.070 8.260 -10.144 1.00 34.48 93 ARG A O 1
ATOM 709 N N . VAL A 1 93 ? 10.758 6.254 -9.383 1.00 31.53 94 VAL A N 1
ATOM 710 C CA . VAL A 1 93 ? 11.109 6.682 -8.010 1.00 31.12 94 VAL A CA 1
ATOM 711 C C . VAL A 1 93 ? 12.222 7.738 -8.115 1.00 35.56 94 VAL A C 1
ATOM 712 O O . VAL A 1 93 ? 12.129 8.794 -7.483 1.00 32.18 94 VAL A O 1
ATOM 716 N N . GLN A 1 94 ? 13.261 7.459 -8.944 1.00 33.44 95 GLN A N 1
ATOM 717 C CA . GLN A 1 94 ? 14.366 8.403 -9.176 1.00 34.51 95 GLN A CA 1
ATOM 718 C C . GLN A 1 94 ? 13.848 9.803 -9.550 1.00 41.82 95 GLN A C 1
ATOM 719 O O . GLN A 1 94 ? 14.298 10.810 -8.979 1.00 44.32 95 GLN A O 1
ATOM 725 N N . ALA A 1 95 ? 12.887 9.861 -10.491 1.00 38.56 96 ALA A N 1
ATOM 726 C CA . ALA A 1 95 ? 12.270 11.121 -10.938 1.00 40.06 96 ALA A CA 1
ATOM 727 C C . ALA A 1 95 ? 11.520 11.783 -9.802 1.00 47.04 96 ALA A C 1
ATOM 728 O O . ALA A 1 95 ? 11.607 13.001 -9.617 1.00 48.45 96 ALA A O 1
ATOM 730 N N . ASN A 1 96 ? 10.745 10.983 -9.057 1.00 43.20 97 ASN A N 1
ATOM 731 C CA . ASN A 1 96 ? 9.894 11.487 -7.980 1.00 43.83 97 ASN A CA 1
ATOM 732 C C . ASN A 1 96 ? 10.634 12.104 -6.823 1.00 49.52 97 ASN A C 1
ATOM 733 O O . ASN A 1 96 ? 10.091 13.005 -6.183 1.00 52.11 97 ASN A O 1
ATOM 738 N N . ILE A 1 97 ? 11.873 11.647 -6.563 1.00 43.14 98 ILE A N 1
ATOM 739 C CA . ILE A 1 97 ? 12.678 12.119 -5.432 1.00 41.97 98 ILE A CA 1
ATOM 740 C C . ILE A 1 97 ? 13.879 12.987 -5.862 1.00 46.40 98 ILE A C 1
ATOM 741 O O . ILE A 1 97 ? 14.658 13.413 -5.015 1.00 45.63 98 ILE A O 1
ATOM 746 N N . GLY A 1 98 ? 13.997 13.255 -7.161 1.00 45.55 99 GLY A N 1
ATOM 747 C CA . GLY A 1 98 ? 15.064 14.076 -7.727 1.00 46.85 99 GLY A CA 1
ATOM 748 C C . GLY A 1 98 ? 16.453 13.498 -7.511 1.00 48.92 99 GLY A C 1
ATOM 749 O O . GLY A 1 98 ? 17.380 14.234 -7.164 1.00 48.57 99 GLY A O 1
ATOM 750 N N . ALA A 1 99 ? 16.599 12.175 -7.693 1.00 42.57 100 ALA A N 1
ATOM 751 C CA . ALA A 1 99 ? 17.889 11.495 -7.523 1.00 41.74 100 ALA A CA 1
ATOM 752 C C . ALA A 1 99 ? 18.705 11.596 -8.846 1.00 46.91 100 ALA A C 1
ATOM 753 O O . ALA A 1 99 ? 18.922 10.604 -9.526 1.00 45.30 100 ALA A O 1
ATOM 755 N N . ASN A 1 100 ? 19.201 12.805 -9.185 1.00 46.71 101 ASN A N 1
ATOM 756 C CA . ASN A 1 100 ? 19.873 13.050 -10.475 1.00 47.82 101 ASN A CA 1
ATOM 757 C C . ASN A 1 100 ? 21.236 12.350 -10.687 1.00 49.60 101 ASN A C 1
ATOM 758 O O . ASN A 1 100 ? 21.549 12.046 -11.844 1.00 49.73 101 ASN A O 1
ATOM 763 N N . LYS A 1 101 ? 22.012 12.037 -9.626 1.00 44.08 102 LYS A N 1
ATOM 764 C CA . LYS A 1 101 ? 23.289 11.334 -9.835 1.00 42.74 102 LYS A CA 1
ATOM 765 C C . LYS A 1 101 ? 23.151 9.782 -9.779 1.00 43.36 102 LYS A C 1
ATOM 766 O O . LYS A 1 101 ? 24.106 9.068 -10.105 1.00 42.84 102 LYS A O 1
ATOM 772 N N . ALA A 1 102 ? 21.969 9.264 -9.384 1.00 37.62 103 ALA A N 1
ATOM 773 C CA . ALA A 1 102 ? 21.760 7.828 -9.273 1.00 35.44 103 ALA A CA 1
ATOM 774 C C . ALA A 1 102 ? 21.480 7.124 -10.605 1.00 36.99 103 ALA A C 1
ATOM 775 O O . ALA A 1 102 ? 21.029 7.750 -11.565 1.00 37.46 103 ALA A O 1
ATOM 777 N N . PHE A 1 103 ? 21.756 5.812 -10.657 1.00 31.71 104 PHE A N 1
ATOM 778 C CA . PHE A 1 103 ? 21.328 4.961 -11.762 1.00 30.45 104 PHE A CA 1
ATOM 779 C C . PHE A 1 103 ? 20.189 4.160 -11.139 1.00 35.64 104 PHE A C 1
ATOM 780 O O . PHE A 1 103 ? 20.203 3.925 -9.920 1.00 35.25 104 PHE A O 1
ATOM 788 N N . ALA A 1 104 ? 19.223 3.723 -11.953 1.00 31.20 105 ALA A N 1
ATOM 789 C CA . ALA A 1 104 ? 18.063 3.014 -11.441 1.00 30.20 105 ALA A CA 1
ATOM 790 C C . ALA A 1 104 ? 17.683 1.838 -12.273 1.00 32.30 105 ALA A C 1
ATOM 791 O O . ALA A 1 104 ? 17.675 1.930 -13.495 1.00 33.71 105 ALA A O 1
ATOM 793 N N . PHE A 1 105 ? 17.320 0.731 -11.621 1.00 26.89 106 PHE A N 1
ATOM 794 C CA . PHE A 1 105 ? 16.829 -0.444 -12.338 1.00 24.97 106 PHE A CA 1
ATOM 795 C C . PHE A 1 105 ? 15.968 -1.303 -11.438 1.00 28.79 106 PHE A C 1
ATOM 796 O O . PHE A 1 105 ? 16.083 -1.236 -10.205 1.00 27.60 106 PHE A O 1
ATOM 804 N N . ASP A 1 106 ? 15.104 -2.109 -12.055 1.00 26.52 107 ASP A N 1
ATOM 805 C CA . ASP A 1 106 ? 14.264 -3.054 -11.341 1.00 26.65 107 ASP A CA 1
ATOM 806 C C . ASP A 1 106 ? 14.900 -4.424 -11.464 1.00 28.31 107 ASP A C 1
ATOM 807 O O . ASP A 1 106 ? 15.541 -4.715 -12.458 1.00 25.81 107 ASP A O 1
ATOM 812 N N . LEU A 1 107 ? 14.690 -5.281 -10.453 1.00 27.60 108 LEU A N 1
ATOM 813 C CA . LEU A 1 107 ? 15.209 -6.654 -10.435 1.00 25.96 108 LEU A CA 1
ATOM 814 C C . LEU A 1 107 ? 13.989 -7.547 -10.298 1.00 27.62 108 LEU A C 1
ATOM 815 O O . LEU A 1 107 ? 13.135 -7.275 -9.446 1.00 27.74 108 LEU A O 1
ATOM 820 N N . THR A 1 108 ? 13.884 -8.603 -11.133 1.00 25.26 109 THR A N 1
ATOM 821 C CA . THR A 1 108 ? 12.721 -9.509 -11.119 1.00 25.39 109 THR A CA 1
ATOM 822 C C . THR A 1 108 ? 13.136 -10.862 -10.571 1.00 28.63 109 THR A C 1
ATOM 823 O O . THR A 1 108 ? 13.880 -11.593 -11.240 1.00 26.95 109 THR A O 1
ATOM 827 N N . ALA A 1 109 ? 12.676 -11.176 -9.351 1.00 25.93 110 ALA A N 1
ATOM 828 C CA . ALA A 1 109 ? 12.956 -12.452 -8.677 1.00 25.69 110 ALA A CA 1
ATOM 829 C C . ALA A 1 109 ? 11.844 -12.746 -7.676 1.00 30.42 110 ALA A C 1
ATOM 830 O O . ALA A 1 109 ? 12.061 -13.367 -6.639 1.00 29.39 110 ALA A O 1
ATOM 832 N N . ALA A 1 110 ? 10.632 -12.291 -8.011 1.00 29.15 111 ALA A N 1
ATOM 833 C CA . ALA A 1 110 ? 9.407 -12.496 -7.218 1.00 28.63 111 ALA A CA 1
ATOM 834 C C . ALA A 1 110 ? 9.591 -12.281 -5.717 1.00 28.44 111 ALA A C 1
ATOM 835 O O . ALA A 1 110 ? 10.085 -11.243 -5.312 1.00 29.01 111 ALA A O 1
ATOM 837 N N . CYS A 1 111 ? 9.258 -13.254 -4.910 1.00 28.31 112 CYS A N 1
ATOM 838 C CA . CYS A 1 111 ? 9.285 -13.132 -3.450 1.00 28.52 112 CYS A CA 1
ATOM 839 C C . CYS A 1 111 ? 10.690 -13.104 -2.861 1.00 31.48 112 CYS A C 1
ATOM 840 O O . CYS A 1 111 ? 10.852 -12.677 -1.721 1.00 31.81 112 CYS A O 1
ATOM 843 N N . SER A 1 112 ? 11.718 -13.460 -3.665 1.00 27.38 113 SER A N 1
ATOM 844 C CA . SER A 1 112 ? 13.125 -13.394 -3.260 1.00 26.24 113 SER A CA 1
ATOM 845 C C . SER A 1 112 ? 13.780 -12.080 -3.732 1.00 28.88 113 SER A C 1
ATOM 846 O O . SER A 1 112 ? 14.980 -11.862 -3.495 1.00 27.69 113 SER A O 1
ATOM 849 N N . GLY A 1 113 ? 13.004 -11.266 -4.444 1.00 26.62 114 GLY A N 1
ATOM 850 C CA . GLY A 1 113 ? 13.449 -10.013 -5.038 1.00 26.39 114 GLY A CA 1
ATOM 851 C C . GLY A 1 113 ? 14.178 -9.063 -4.111 1.00 29.65 114 GLY A C 1
ATOM 852 O O . GLY A 1 113 ? 15.204 -8.498 -4.501 1.00 26.90 114 GLY A O 1
ATOM 853 N N . PHE A 1 114 ? 13.650 -8.843 -2.895 1.00 27.08 115 PHE A N 1
ATOM 854 C CA . PHE A 1 114 ? 14.327 -7.898 -1.984 1.00 27.62 115 PHE A CA 1
ATOM 855 C C . PHE A 1 114 ? 15.701 -8.424 -1.580 1.00 31.22 115 PHE A C 1
ATOM 856 O O . PHE A 1 114 ? 16.665 -7.662 -1.531 1.00 29.27 115 PHE A O 1
ATOM 864 N N . VAL A 1 115 ? 15.785 -9.729 -1.269 1.00 26.90 116 VAL A N 1
ATOM 865 C CA . VAL A 1 115 ? 17.045 -10.325 -0.860 1.00 27.06 116 VAL A CA 1
ATOM 866 C C . VAL A 1 115 ? 18.065 -10.293 -2.025 1.00 29.98 116 VAL A C 1
ATOM 867 O O . VAL A 1 115 ? 19.230 -9.915 -1.812 1.00 30.37 116 VAL A O 1
ATOM 871 N N . PHE A 1 116 ? 17.616 -10.655 -3.263 1.00 25.70 117 PHE A N 1
ATOM 872 C CA . PHE A 1 116 ? 18.488 -10.639 -4.455 1.00 25.87 117 PHE A CA 1
ATOM 873 C C . PHE A 1 116 ? 18.964 -9.223 -4.713 1.00 28.39 117 PHE A C 1
ATOM 874 O O . PHE A 1 116 ? 20.140 -9.033 -5.025 1.00 26.46 117 PHE A O 1
ATOM 882 N N . ALA A 1 117 ? 18.049 -8.223 -4.580 1.00 26.19 118 ALA A N 1
ATOM 883 C CA . ALA A 1 117 ? 18.390 -6.812 -4.797 1.00 26.13 118 ALA A CA 1
ATOM 884 C C . ALA A 1 117 ? 19.342 -6.273 -3.729 1.00 28.23 118 ALA A C 1
ATOM 885 O O . ALA A 1 117 ? 20.202 -5.455 -4.043 1.00 26.55 118 ALA A O 1
ATOM 887 N N . LEU A 1 118 ? 19.192 -6.720 -2.474 1.00 26.70 119 LEU A N 1
ATOM 888 C CA . LEU A 1 118 ? 20.062 -6.308 -1.358 1.00 25.80 119 LEU A CA 1
ATOM 889 C C . LEU A 1 118 ? 21.457 -6.876 -1.547 1.00 28.89 119 LEU A C 1
ATOM 890 O O . LEU A 1 118 ? 22.415 -6.155 -1.354 1.00 27.57 119 LEU A O 1
ATOM 895 N N . SER A 1 119 ? 21.565 -8.133 -2.004 1.00 28.41 120 SER A N 1
ATOM 896 C CA . SER A 1 119 ? 22.841 -8.790 -2.326 1.00 29.69 120 SER A CA 1
ATOM 897 C C . SER A 1 119 ? 23.522 -8.029 -3.484 1.00 31.23 120 SER A C 1
ATOM 898 O O . SER A 1 119 ? 24.724 -7.732 -3.412 1.00 31.13 120 SER A O 1
ATOM 901 N N . THR A 1 120 ? 22.745 -7.684 -4.518 1.00 26.81 121 THR A N 1
ATOM 902 C CA . THR A 1 120 ? 23.239 -6.950 -5.700 1.00 24.26 121 THR A CA 1
ATOM 903 C C . THR A 1 120 ? 23.764 -5.600 -5.275 1.00 28.32 121 THR A C 1
ATOM 904 O O . THR A 1 120 ? 24.862 -5.204 -5.685 1.00 28.12 121 THR A O 1
ATOM 908 N N . ALA A 1 121 ? 22.964 -4.876 -4.468 1.00 25.48 122 ALA A N 1
ATOM 909 C CA . ALA A 1 121 ? 23.306 -3.531 -3.992 1.00 25.64 122 ALA A CA 1
ATOM 910 C C . ALA A 1 121 ? 24.590 -3.552 -3.187 1.00 30.94 122 ALA A C 1
ATOM 911 O O . ALA A 1 121 ? 25.427 -2.644 -3.305 1.00 30.25 122 ALA A O 1
ATOM 913 N N . GLU A 1 122 ? 24.759 -4.610 -2.382 1.00 30.08 123 GLU A N 1
ATOM 914 C CA . GLU A 1 122 ? 25.950 -4.806 -1.571 1.00 33.33 123 GLU A CA 1
ATOM 915 C C . GLU A 1 122 ? 27.208 -4.971 -2.460 1.00 37.47 123 GLU A C 1
ATOM 916 O O . GLU A 1 122 ? 28.245 -4.402 -2.122 1.00 38.27 123 GLU A O 1
ATOM 922 N N . LYS A 1 123 ? 27.087 -5.651 -3.619 1.00 33.63 124 LYS A N 1
ATOM 923 C CA . LYS A 1 123 ? 28.192 -5.832 -4.572 1.00 33.26 124 LYS A CA 1
ATOM 924 C C . LYS A 1 123 ? 28.598 -4.491 -5.187 1.00 36.00 124 LYS A C 1
ATOM 925 O O . LYS A 1 123 ? 29.778 -4.278 -5.459 1.00 37.25 124 LYS A O 1
ATOM 931 N N . PHE A 1 124 ? 27.628 -3.593 -5.414 1.00 31.71 125 PHE A N 1
ATOM 932 C CA . PHE A 1 124 ? 27.904 -2.262 -5.971 1.00 31.69 125 PHE A CA 1
ATOM 933 C C . PHE A 1 124 ? 28.635 -1.399 -4.936 1.00 37.81 125 PHE A C 1
ATOM 934 O O . PHE A 1 124 ? 29.575 -0.694 -5.292 1.00 37.08 125 PHE A O 1
ATOM 942 N N . ILE A 1 125 ? 28.219 -1.471 -3.660 1.00 36.77 126 ILE A N 1
ATOM 943 C CA . ILE A 1 125 ? 28.896 -0.705 -2.610 1.00 37.53 126 ILE A CA 1
ATOM 944 C C . ILE A 1 125 ? 30.300 -1.291 -2.390 1.00 41.26 126 ILE A C 1
ATOM 945 O O . ILE A 1 125 ? 31.242 -0.527 -2.259 1.00 41.72 126 ILE A O 1
ATOM 950 N N . ALA A 1 126 ? 30.436 -2.638 -2.414 1.00 38.56 127 ALA A N 1
ATOM 951 C CA . ALA A 1 126 ? 31.711 -3.353 -2.256 1.00 39.36 127 ALA A CA 1
ATOM 952 C C . ALA A 1 126 ? 32.788 -2.888 -3.224 1.00 44.34 127 ALA A C 1
ATOM 953 O O . ALA A 1 126 ? 33.963 -2.917 -2.868 1.00 46.79 127 ALA A O 1
ATOM 955 N N . SER A 1 127 ? 32.393 -2.414 -4.430 1.00 40.84 128 SER A N 1
ATOM 956 C CA . SER A 1 127 ? 33.293 -1.878 -5.462 1.00 40.95 128 SER A CA 1
ATOM 957 C C . SER A 1 127 ? 34.025 -0.604 -5.019 1.00 48.42 128 SER A C 1
ATOM 958 O O . SER A 1 127 ? 35.069 -0.287 -5.591 1.00 47.75 128 SER A O 1
ATOM 961 N N . GLY A 1 128 ? 33.452 0.133 -4.057 1.00 47.46 129 GLY A N 1
ATOM 962 C CA . GLY A 1 128 ? 34.040 1.370 -3.548 1.00 49.35 129 GLY A CA 1
ATOM 963 C C . GLY A 1 128 ? 33.764 2.597 -4.400 1.00 55.08 129 GLY A C 1
ATOM 964 O O . GLY A 1 128 ? 34.271 3.678 -4.105 1.00 55.40 129 GLY A O 1
ATOM 965 N N . ARG A 1 129 ? 32.963 2.444 -5.459 1.00 52.09 130 ARG A N 1
ATOM 966 C CA . ARG A 1 129 ? 32.574 3.538 -6.343 1.00 52.46 130 ARG A CA 1
ATOM 967 C C . ARG A 1 129 ? 31.330 4.223 -5.780 1.00 55.37 130 ARG A C 1
ATOM 968 O O . ARG A 1 129 ? 31.105 5.410 -6.039 1.00 56.46 130 ARG A O 1
ATOM 976 N N . PHE A 1 130 ? 30.507 3.463 -5.027 1.00 48.92 131 PHE A N 1
ATOM 977 C CA . PHE A 1 130 ? 29.238 3.946 -4.494 1.00 46.88 131 PHE A CA 1
ATOM 978 C C . PHE A 1 130 ? 29.209 3.957 -2.968 1.00 50.58 131 PHE A C 1
ATOM 979 O O . PHE A 1 130 ? 29.792 3.071 -2.332 1.00 51.52 131 PHE A O 1
ATOM 987 N N . GLN A 1 131 ? 28.585 5.013 -2.392 1.00 44.97 132 GLN A N 1
ATOM 988 C CA . GLN A 1 131 ? 28.491 5.274 -0.955 1.00 44.63 132 GLN A CA 1
ATOM 989 C C . GLN A 1 131 ? 27.110 5.068 -0.348 1.00 45.21 132 GLN A C 1
ATOM 990 O O . GLN A 1 131 ? 27.032 4.801 0.846 1.00 45.87 132 GLN A O 1
ATOM 996 N N . LYS A 1 132 ? 26.035 5.364 -1.098 1.00 38.64 133 LYS A N 1
ATOM 997 C CA . LYS A 1 132 ? 24.639 5.327 -0.624 1.00 36.67 133 LYS A CA 1
ATOM 998 C C . LYS A 1 132 ? 23.719 4.867 -1.750 1.00 38.49 133 LYS A C 1
ATOM 999 O O . LYS A 1 132 ? 23.872 5.319 -2.876 1.00 36.81 133 LYS A O 1
ATOM 1005 N N . GLY A 1 133 ? 22.722 4.060 -1.416 1.00 34.98 134 GLY A N 1
ATOM 1006 C CA . GLY A 1 133 ? 21.692 3.645 -2.357 1.00 33.82 134 GLY A CA 1
ATOM 1007 C C . GLY A 1 133 ? 20.449 3.105 -1.692 1.00 34.49 134 GLY A C 1
ATOM 1008 O O . GLY A 1 133 ? 20.499 2.661 -0.545 1.00 33.84 134 GLY A O 1
ATOM 1009 N N . LEU A 1 134 ? 19.341 3.102 -2.428 1.00 29.00 135 LEU A N 1
ATOM 1010 C CA . LEU A 1 134 ? 18.084 2.553 -1.943 1.00 28.74 135 LEU A CA 1
ATOM 1011 C C . LEU A 1 134 ? 17.830 1.181 -2.517 1.00 32.00 135 LEU A C 1
ATOM 1012 O O . LEU A 1 134 ? 18.073 0.944 -3.706 1.00 31.18 135 LEU A O 1
ATOM 1017 N N . VAL A 1 135 ? 17.382 0.268 -1.661 1.00 27.61 136 VAL A N 1
ATOM 1018 C CA . VAL A 1 135 ? 16.982 -1.087 -2.057 1.00 27.41 136 VAL A CA 1
ATOM 1019 C C . VAL A 1 135 ? 15.548 -1.201 -1.560 1.00 30.78 136 VAL A C 1
ATOM 1020 O O . VAL A 1 135 ? 15.322 -1.168 -0.360 1.00 31.64 136 VAL A O 1
ATOM 1024 N N . ILE A 1 136 ? 14.589 -1.284 -2.484 1.00 27.64 137 ILE A N 1
ATOM 1025 C CA . ILE A 1 136 ? 13.158 -1.291 -2.162 1.00 27.50 137 ILE A CA 1
ATOM 1026 C C . ILE A 1 136 ? 12.467 -2.472 -2.812 1.00 30.80 137 ILE A C 1
ATOM 1027 O O . ILE A 1 136 ? 12.693 -2.750 -3.981 1.00 29.23 137 ILE A O 1
ATOM 1032 N N . GLY A 1 137 ? 11.623 -3.135 -2.037 1.00 28.75 138 GLY A N 1
ATOM 1033 C CA . GLY A 1 137 ? 10.716 -4.160 -2.515 1.00 28.39 138 GLY A CA 1
ATOM 1034 C C . GLY A 1 137 ? 9.360 -3.475 -2.500 1.00 30.44 138 GLY A C 1
ATOM 1035 O O . GLY A 1 137 ? 8.989 -2.891 -1.486 1.00 28.58 138 GLY A O 1
ATOM 1036 N N . SER A 1 138 ? 8.650 -3.458 -3.624 1.00 27.91 139 SER A N 1
ATOM 1037 C CA . SER A 1 138 ? 7.329 -2.803 -3.715 1.00 27.60 139 SER A CA 1
ATOM 1038 C C . SER A 1 138 ? 6.411 -3.607 -4.608 1.00 30.94 139 SER A C 1
ATOM 1039 O O . SER A 1 138 ? 6.840 -4.063 -5.662 1.00 29.10 139 SER A O 1
ATOM 1042 N N . GLU A 1 139 ? 5.145 -3.784 -4.202 1.00 28.33 140 GLU A N 1
ATOM 1043 C CA . GLU A 1 139 ? 4.176 -4.546 -5.003 1.00 28.05 140 GLU A CA 1
ATOM 1044 C C . GLU A 1 139 ? 2.792 -3.986 -4.918 1.00 33.08 140 GLU A C 1
ATOM 1045 O O . GLU A 1 139 ? 2.395 -3.477 -3.874 1.00 34.93 140 GLU A O 1
ATOM 1051 N N . THR A 1 140 ? 2.020 -4.161 -6.000 1.00 29.28 141 THR A N 1
ATOM 1052 C CA . THR A 1 140 ? 0.581 -3.931 -6.015 1.00 29.46 141 THR A CA 1
ATOM 1053 C C . THR A 1 140 ? 0.007 -5.256 -6.495 1.00 33.44 141 THR A C 1
ATOM 1054 O O . THR A 1 140 ? -0.484 -5.349 -7.613 1.00 33.99 141 THR A O 1
ATOM 1058 N N . LEU A 1 141 ? 0.165 -6.312 -5.675 1.00 30.43 142 LEU A N 1
ATOM 1059 C CA . LEU A 1 141 ? -0.352 -7.654 -5.975 1.00 30.94 142 LEU A CA 1
ATOM 1060 C C . LEU A 1 141 ? -1.882 -7.676 -6.223 1.00 33.52 142 LEU A C 1
ATOM 1061 O O . LEU A 1 141 ? -2.387 -8.582 -6.884 1.00 31.86 142 LEU A O 1
ATOM 1066 N N . SER A 1 142 ? -2.606 -6.660 -5.717 1.00 32.85 143 SER A N 1
ATOM 1067 C CA . SER A 1 142 ? -4.056 -6.526 -5.940 1.00 32.62 143 SER A CA 1
ATOM 1068 C C . SER A 1 142 ? -4.382 -6.553 -7.444 1.00 36.30 143 SER A C 1
ATOM 1069 O O . SER A 1 142 ? -5.379 -7.158 -7.834 1.00 36.96 143 SER A O 1
ATOM 1072 N N . LYS A 1 143 ? -3.524 -5.921 -8.280 1.00 32.29 144 LYS A N 1
ATOM 1073 C CA . LYS A 1 143 ? -3.704 -5.881 -9.742 1.00 31.41 144 LYS A CA 1
ATOM 1074 C C . LYS A 1 143 ? -3.307 -7.204 -10.461 1.00 34.14 144 LYS A C 1
ATOM 1075 O O . LYS A 1 143 ? -3.643 -7.380 -11.634 1.00 31.63 144 LYS A O 1
ATOM 1081 N N . ALA A 1 144 ? -2.634 -8.126 -9.732 1.00 29.81 145 ALA A N 1
ATOM 1082 C CA . ALA A 1 144 ? -2.167 -9.410 -10.219 1.00 29.80 145 ALA A CA 1
ATOM 1083 C C . ALA A 1 144 ? -3.113 -10.570 -9.921 1.00 34.59 145 ALA A C 1
ATOM 1084 O O . ALA A 1 144 ? -3.170 -11.536 -10.689 1.00 32.91 145 ALA A O 1
ATOM 1086 N N . VAL A 1 145 ? -3.789 -10.522 -8.769 1.00 32.22 146 VAL A N 1
ATOM 1087 C CA . VAL A 1 145 ? -4.595 -11.662 -8.334 1.00 34.73 146 VAL A CA 1
ATOM 1088 C C . VAL A 1 145 ? -5.913 -11.820 -9.107 1.00 40.68 146 VAL A C 1
ATOM 1089 O O . VAL A 1 145 ? -6.455 -10.867 -9.666 1.00 40.22 146 VAL A O 1
ATOM 1093 N N . ASP A 1 146 ? -6.393 -13.074 -9.146 1.00 38.77 147 ASP A N 1
ATOM 1094 C CA . ASP A 1 146 ? -7.655 -13.461 -9.741 1.00 37.92 147 ASP A CA 1
ATOM 1095 C C . ASP A 1 146 ? -8.655 -13.324 -8.594 1.00 41.91 147 ASP A C 1
ATOM 1096 O O . ASP A 1 146 ? -8.734 -14.202 -7.727 1.00 40.00 147 ASP A O 1
ATOM 1101 N N . TRP A 1 147 ? -9.395 -12.193 -8.567 1.00 38.96 148 TRP A N 1
ATOM 1102 C CA . TRP A 1 147 ? -10.373 -11.899 -7.510 1.00 38.74 148 TRP A CA 1
ATOM 1103 C C . TRP A 1 147 ? -11.559 -12.852 -7.491 1.00 45.26 148 TRP A C 1
ATOM 1104 O O . TRP A 1 147 ? -12.275 -12.895 -6.483 1.00 45.81 148 TRP A O 1
ATOM 1115 N N . SER A 1 148 ? -11.736 -13.648 -8.573 1.00 42.92 149 SER A N 1
ATOM 1116 C CA . SER A 1 148 ? -12.776 -14.672 -8.655 1.00 45.28 149 SER A CA 1
ATOM 1117 C C . SER A 1 148 ? -12.289 -16.006 -8.044 1.00 49.09 149 SER A C 1
ATOM 1118 O O . SER A 1 148 ? -13.075 -16.951 -7.953 1.00 50.65 149 SER A O 1
ATOM 1121 N N . ASP A 1 149 ? -11.003 -16.083 -7.637 1.00 43.44 150 ASP A N 1
ATOM 1122 C CA . ASP A 1 149 ? -10.423 -17.294 -7.051 1.00 44.15 150 ASP A CA 1
ATOM 1123 C C . ASP A 1 149 ? -10.185 -17.102 -5.552 1.00 50.34 150 ASP A C 1
ATOM 1124 O O . ASP A 1 149 ? -9.171 -16.522 -5.150 1.00 48.73 150 ASP A O 1
ATOM 1129 N N . ARG A 1 150 ? -11.115 -17.602 -4.725 1.00 50.27 151 ARG A N 1
ATOM 1130 C CA . ARG A 1 150 ? -11.044 -17.477 -3.262 1.00 51.49 151 ARG A CA 1
ATOM 1131 C C . ARG A 1 150 ? -9.782 -18.106 -2.639 1.00 55.69 151 ARG A C 1
ATOM 1132 O O . ARG A 1 150 ? -9.356 -17.653 -1.578 1.00 55.06 151 ARG A O 1
ATOM 1140 N N . SER A 1 151 ? -9.191 -19.129 -3.288 1.00 53.17 152 SER A N 1
ATOM 1141 C CA . SER A 1 151 ? -7.993 -19.813 -2.779 1.00 52.98 152 SER A CA 1
ATOM 1142 C C . SER A 1 151 ? -6.719 -18.957 -2.821 1.00 54.45 152 SER A C 1
ATOM 1143 O O . SER A 1 151 ? -5.794 -19.218 -2.054 1.00 54.40 152 SER A O 1
ATOM 1146 N N . THR A 1 152 ? -6.651 -17.964 -3.724 1.00 48.96 153 THR A N 1
ATOM 1147 C CA . THR A 1 152 ? -5.448 -17.123 -3.856 1.00 46.41 153 THR A CA 1
ATOM 1148 C C . THR A 1 152 ? -5.680 -15.640 -3.574 1.00 48.36 153 THR A C 1
ATOM 1149 O O . THR A 1 152 ? -4.793 -14.987 -3.028 1.00 45.60 153 THR A O 1
ATOM 1153 N N . ALA A 1 153 ? -6.849 -15.100 -3.984 1.00 45.78 154 ALA A N 1
ATOM 1154 C CA . ALA A 1 153 ? -7.192 -13.680 -3.827 1.00 45.22 154 ALA A CA 1
ATOM 1155 C C . ALA A 1 153 ? -7.052 -13.148 -2.396 1.00 46.36 154 ALA A C 1
ATOM 1156 O O . ALA A 1 153 ? -6.715 -11.985 -2.226 1.00 44.94 154 ALA A O 1
ATOM 1158 N N . VAL A 1 154 ? -7.284 -14.000 -1.386 1.00 42.10 155 VAL A N 1
ATOM 1159 C CA . VAL A 1 154 ? -7.224 -13.654 0.045 1.00 42.42 155 VAL A CA 1
ATOM 1160 C C . VAL A 1 154 ? -5.784 -13.632 0.599 1.00 43.62 155 VAL A C 1
ATOM 1161 O O . VAL A 1 154 ? -5.566 -13.188 1.728 1.00 44.39 155 VAL A O 1
ATOM 1165 N N . LEU A 1 155 ? -4.825 -14.156 -0.171 1.00 37.92 156 LEU A N 1
ATOM 1166 C CA . LEU A 1 155 ? -3.437 -14.308 0.279 1.00 36.99 156 LEU A CA 1
ATOM 1167 C C . LEU A 1 155 ? -2.536 -13.112 0.133 1.00 37.95 156 LEU A C 1
ATOM 1168 O O . LEU A 1 155 ? -1.590 -12.977 0.910 1.00 36.53 156 LEU A O 1
ATOM 1173 N N . PHE A 1 156 ? -2.783 -12.278 -0.873 1.00 33.87 157 PHE A N 1
ATOM 1174 C CA . PHE A 1 156 ? -1.882 -11.201 -1.236 1.00 32.98 157 PHE A CA 1
ATOM 1175 C C . PHE A 1 156 ? -2.387 -9.797 -0.938 1.00 39.62 157 PHE A C 1
ATOM 1176 O O . PHE A 1 156 ? -3.589 -9.528 -0.992 1.00 39.53 157 PHE A O 1
ATOM 1184 N N . GLY A 1 157 ? -1.437 -8.911 -0.652 1.00 33.70 158 GLY A N 1
ATOM 1185 C CA . GLY A 1 157 ? -1.698 -7.511 -0.361 1.00 32.26 158 GLY A CA 1
ATOM 1186 C C . GLY A 1 157 ? -0.717 -6.581 -1.034 1.00 35.91 158 GLY A C 1
ATOM 1187 O O . GLY A 1 157 ? 0.197 -7.024 -1.740 1.00 33.20 158 GLY A O 1
ATOM 1188 N N . ASP A 1 158 ? -0.905 -5.267 -0.824 1.00 33.72 159 ASP A N 1
ATOM 1189 C CA . ASP A 1 158 ? -0.041 -4.265 -1.442 1.00 32.46 159 ASP A CA 1
ATOM 1190 C C . ASP A 1 158 ? 0.826 -3.565 -0.409 1.00 36.31 159 ASP A C 1
ATOM 1191 O O . ASP A 1 158 ? 0.432 -3.420 0.744 1.00 37.64 159 ASP A O 1
ATOM 1196 N N . GLY A 1 159 ? 1.980 -3.102 -0.839 1.00 32.29 160 GLY A N 1
ATOM 1197 C CA . GLY A 1 159 ? 2.882 -2.390 0.055 1.00 32.44 160 GLY A CA 1
ATOM 1198 C C . GLY A 1 159 ? 4.298 -2.305 -0.456 1.00 34.37 160 GLY A C 1
ATOM 1199 O O . GLY A 1 159 ? 4.675 -2.973 -1.424 1.00 30.09 160 GLY A O 1
ATOM 1200 N N . ALA A 1 160 ? 5.092 -1.475 0.216 1.00 32.57 161 ALA A N 1
ATOM 1201 C CA . ALA A 1 160 ? 6.498 -1.308 -0.107 1.00 31.45 161 ALA A CA 1
ATOM 1202 C C . ALA A 1 160 ? 7.304 -1.152 1.153 1.00 35.70 161 ALA A C 1
ATOM 1203 O O . ALA A 1 160 ? 6.846 -0.563 2.126 1.00 34.72 161 ALA A O 1
ATOM 1205 N N . GLY A 1 161 ? 8.512 -1.677 1.118 1.00 33.02 162 GLY A N 1
ATOM 1206 C CA . GLY A 1 161 ? 9.444 -1.570 2.222 1.00 32.93 162 GLY A CA 1
ATOM 1207 C C . GLY A 1 161 ? 10.812 -1.460 1.616 1.00 36.40 162 GLY A C 1
ATOM 1208 O O . GLY A 1 161 ? 11.061 -2.004 0.540 1.00 35.12 162 GLY A O 1
ATOM 1209 N N . GLY A 1 162 ? 11.713 -0.805 2.317 1.00 32.39 163 GLY A N 1
ATOM 1210 C CA . GLY A 1 162 ? 13.053 -0.683 1.786 1.00 31.42 163 GLY A CA 1
ATOM 1211 C C . GLY A 1 162 ? 14.060 -0.234 2.801 1.00 35.01 163 GLY A C 1
ATOM 1212 O O . GLY A 1 162 ? 13.718 0.041 3.954 1.00 36.90 163 GLY A O 1
ATOM 1213 N N . VAL A 1 163 ? 15.304 -0.166 2.358 1.00 29.25 164 VAL A N 1
ATOM 1214 C CA . VAL A 1 163 ? 16.436 0.240 3.185 1.00 29.74 164 VAL A CA 1
ATOM 1215 C C . VAL A 1 163 ? 17.326 1.230 2.479 1.00 32.28 164 VAL A C 1
ATOM 1216 O O . VAL A 1 163 ? 17.350 1.290 1.255 1.00 30.65 164 VAL A O 1
ATOM 1220 N N . LEU A 1 164 ? 18.091 1.987 3.281 1.00 34.02 165 LEU A N 1
ATOM 1221 C CA . LEU A 1 164 ? 19.171 2.828 2.798 1.00 34.16 165 LEU A CA 1
ATOM 1222 C C . LEU A 1 164 ? 20.417 2.013 3.105 1.00 39.43 165 LEU A C 1
ATOM 1223 O O . LEU A 1 164 ? 20.646 1.645 4.259 1.00 38.73 165 LEU A O 1
ATOM 1228 N N . LEU A 1 165 ? 21.181 1.670 2.051 1.00 36.25 166 LEU A N 1
ATOM 1229 C CA . LEU A 1 165 ? 22.406 0.904 2.166 1.00 37.08 166 LEU A CA 1
ATOM 1230 C C . LEU A 1 165 ? 23.562 1.874 1.953 1.00 42.36 166 LEU A C 1
ATOM 1231 O O . LEU A 1 165 ? 23.562 2.629 0.983 1.00 41.06 166 LEU A O 1
ATOM 1236 N N . GLU A 1 166 ? 24.483 1.930 2.926 1.00 40.56 167 GLU A N 1
ATOM 1237 C CA . GLU A 1 166 ? 25.601 2.874 2.911 1.00 41.61 167 GLU A CA 1
ATOM 1238 C C . GLU A 1 166 ? 26.932 2.176 3.047 1.00 42.50 167 GLU A C 1
ATOM 1239 O O . GLU A 1 166 ? 26.992 1.093 3.626 1.00 39.97 167 GLU A O 1
ATOM 1245 N N . ALA A 1 167 ? 28.010 2.848 2.600 1.00 40.68 168 ALA A N 1
ATOM 1246 C CA . ALA A 1 167 ? 29.376 2.363 2.734 1.00 41.77 168 ALA A CA 1
ATOM 1247 C C . ALA A 1 167 ? 29.787 2.399 4.208 1.00 47.80 168 ALA A C 1
ATOM 1248 O O . ALA A 1 167 ? 29.362 3.286 4.957 1.00 46.95 168 ALA A O 1
ATOM 1250 N N . SER A 1 168 ? 30.574 1.402 4.625 1.00 46.32 169 SER A N 1
ATOM 1251 C CA . SER A 1 168 ? 31.078 1.265 5.992 1.00 48.71 169 SER A CA 1
ATOM 1252 C C . SER A 1 168 ? 32.479 0.660 5.962 1.00 55.32 169 SER A C 1
ATOM 1253 O O . SER A 1 168 ? 32.804 -0.067 5.023 1.00 54.42 169 SER A O 1
ATOM 1256 N N . GLU A 1 169 ? 33.303 0.937 6.987 1.00 56.00 170 GLU A N 1
ATOM 1257 C CA . GLU A 1 169 ? 34.628 0.316 7.061 1.00 57.39 170 GLU A CA 1
ATOM 1258 C C . GLU A 1 169 ? 34.558 -1.010 7.822 1.00 61.92 170 GLU A C 1
ATOM 1259 O O . GLU A 1 169 ? 35.502 -1.805 7.753 1.00 62.84 170 GLU A O 1
ATOM 1265 N N . GLN A 1 170 ? 33.399 -1.266 8.485 1.00 57.04 171 GLN A N 1
ATOM 1266 C CA . GLN A 1 170 ? 33.089 -2.482 9.251 1.00 55.99 171 GLN A CA 1
ATOM 1267 C C . GLN A 1 170 ? 32.209 -3.416 8.404 1.00 55.20 171 GLN A C 1
ATOM 1268 O O . GLN A 1 170 ? 31.270 -2.958 7.732 1.00 52.37 171 GLN A O 1
ATOM 1274 N N . GLU A 1 171 ? 32.546 -4.719 8.407 1.00 50.09 172 GLU A N 1
ATOM 1275 C CA . GLU A 1 171 ? 31.814 -5.761 7.678 1.00 47.00 172 GLU A CA 1
ATOM 1276 C C . GLU A 1 171 ? 30.442 -6.000 8.340 1.00 48.92 172 GLU A C 1
ATOM 1277 O O . GLU A 1 171 ? 30.370 -6.101 9.571 1.00 48.93 172 GLU A O 1
ATOM 1283 N N . HIS A 1 172 ? 29.350 -6.067 7.525 1.00 42.63 173 HIS A N 1
ATOM 1284 C CA . HIS A 1 172 ? 28.016 -6.370 8.056 1.00 41.41 173 HIS A CA 1
ATOM 1285 C C . HIS A 1 172 ? 27.424 -7.613 7.402 1.00 44.06 173 HIS A C 1
ATOM 1286 O O . HIS A 1 172 ? 26.771 -8.387 8.074 1.00 45.39 173 HIS A O 1
ATOM 1293 N N . PHE A 1 173 ? 27.685 -7.816 6.125 1.00 39.41 174 PHE A N 1
ATOM 1294 C CA . PHE A 1 173 ? 27.197 -8.966 5.363 1.00 38.78 174 PHE A CA 1
ATOM 1295 C C . PHE A 1 173 ? 28.083 -10.184 5.651 1.00 43.81 174 PHE A C 1
ATOM 1296 O O . PHE A 1 173 ? 29.244 -10.229 5.243 1.00 45.10 174 PHE A O 1
ATOM 1304 N N . LEU A 1 174 ? 27.553 -11.121 6.430 1.00 39.20 175 LEU A N 1
ATOM 1305 C CA . LEU A 1 174 ? 28.297 -12.286 6.884 1.00 39.52 175 LEU A CA 1
ATOM 1306 C C . LEU A 1 174 ? 28.179 -13.514 6.001 1.00 43.09 175 LEU A C 1
ATOM 1307 O O . LEU A 1 174 ? 29.132 -14.289 5.927 1.00 45.02 175 LEU A O 1
ATOM 1312 N N . ALA A 1 175 ? 27.027 -13.710 5.334 1.00 38.25 176 ALA A N 1
ATOM 1313 C CA . ALA A 1 175 ? 26.809 -14.909 4.515 1.00 36.89 176 ALA A CA 1
ATOM 1314 C C . ALA A 1 175 ? 25.656 -14.706 3.573 1.00 37.64 176 ALA A C 1
ATOM 1315 O O . ALA A 1 175 ? 24.758 -13.929 3.867 1.00 34.84 176 ALA A O 1
ATOM 1317 N N . GLU A 1 176 ? 25.649 -15.470 2.463 1.00 33.73 177 GLU A N 1
ATOM 1318 C CA . GLU A 1 176 ? 24.568 -15.403 1.488 1.00 32.79 177 GLU A CA 1
ATOM 1319 C C . GLU A 1 176 ? 24.431 -16.693 0.719 1.00 37.64 177 GLU A C 1
ATOM 1320 O O . GLU A 1 176 ? 25.427 -17.378 0.473 1.00 38.27 177 GLU A O 1
ATOM 1326 N N . SER A 1 177 ? 23.194 -17.010 0.324 1.00 32.96 178 SER A N 1
ATOM 1327 C CA . SER A 1 177 ? 22.896 -18.167 -0.510 1.00 33.20 178 SER A CA 1
ATOM 1328 C C . SER A 1 177 ? 21.740 -17.755 -1.392 1.00 35.70 178 SER A C 1
ATOM 1329 O O . SER A 1 177 ? 20.633 -17.591 -0.893 1.00 35.28 178 SER A O 1
ATOM 1332 N N . LEU A 1 178 ? 22.016 -17.506 -2.677 1.00 32.01 179 LEU A N 1
ATOM 1333 C CA . LEU A 1 178 ? 21.014 -17.115 -3.669 1.00 30.80 179 LEU A CA 1
ATOM 1334 C C . LEU A 1 178 ? 20.793 -18.313 -4.552 1.00 32.13 179 LEU A C 1
ATOM 1335 O O . LEU A 1 178 ? 21.751 -18.962 -4.977 1.00 30.63 179 LEU A O 1
ATOM 1340 N N . ASN A 1 179 ? 19.523 -18.682 -4.746 1.00 29.41 180 ASN A N 1
ATOM 1341 C CA . ASN A 1 179 ? 19.153 -19.900 -5.447 1.00 28.97 180 ASN A CA 1
ATOM 1342 C C . ASN A 1 179 ? 17.933 -19.711 -6.309 1.00 30.18 180 ASN A C 1
ATOM 1343 O O . ASN A 1 179 ? 17.109 -18.839 -6.055 1.00 29.19 180 ASN A O 1
ATOM 1348 N N . SER A 1 180 ? 17.801 -20.583 -7.301 1.00 28.96 181 SER A N 1
ATOM 1349 C CA . SER A 1 180 ? 16.691 -20.604 -8.255 1.00 28.75 181 SER A CA 1
ATOM 1350 C C . SER A 1 180 ? 16.487 -22.018 -8.769 1.00 35.23 181 SER A C 1
ATOM 1351 O O . SER A 1 180 ? 17.429 -22.801 -8.790 1.00 37.76 181 SER A O 1
ATOM 1354 N N . ASP A 1 181 ? 15.250 -22.347 -9.161 1.00 32.75 182 ASP A N 1
ATOM 1355 C CA . ASP A 1 181 ? 14.881 -23.632 -9.759 1.00 34.44 182 ASP A CA 1
ATOM 1356 C C . ASP A 1 181 ? 13.677 -23.397 -10.683 1.00 37.55 182 ASP A C 1
ATOM 1357 O O . ASP A 1 181 ? 12.534 -23.639 -10.293 1.00 37.96 182 ASP A O 1
ATOM 1362 N N . GLY A 1 182 ? 13.960 -22.927 -11.896 1.00 33.80 183 GLY A N 1
ATOM 1363 C CA . GLY A 1 182 ? 12.952 -22.673 -12.924 1.00 33.16 183 GLY A CA 1
ATOM 1364 C C . GLY A 1 182 ? 12.245 -23.917 -13.423 1.00 38.05 183 GLY A C 1
ATOM 1365 O O . GLY A 1 182 ? 11.198 -23.815 -14.062 1.00 38.62 183 GLY A O 1
ATOM 1366 N N . SER A 1 183 ? 12.799 -25.109 -13.127 1.00 34.45 184 SER A N 1
ATOM 1367 C CA . SER A 1 183 ? 12.201 -26.379 -13.516 1.00 36.34 184 SER A CA 1
ATOM 1368 C C . SER A 1 183 ? 10.890 -26.622 -12.748 1.00 42.40 184 SER A C 1
ATOM 1369 O O . SER A 1 183 ? 10.117 -27.482 -13.138 1.00 42.78 184 SER A O 1
ATOM 1372 N N . ARG A 1 184 ? 10.640 -25.834 -11.680 1.00 39.87 185 ARG A N 1
ATOM 1373 C CA . ARG A 1 184 ? 9.428 -25.911 -10.849 1.00 41.33 185 ARG A CA 1
ATOM 1374 C C . ARG A 1 184 ? 8.634 -24.613 -10.935 1.00 44.57 185 ARG A C 1
ATOM 1375 O O . ARG A 1 184 ? 7.764 -24.355 -10.101 1.00 44.95 185 ARG A O 1
ATOM 1383 N N . SER A 1 185 ? 8.928 -23.810 -11.963 1.00 40.92 186 SER A N 1
ATOM 1384 C CA . SER A 1 185 ? 8.327 -22.495 -12.207 1.00 40.48 186 SER A CA 1
ATOM 1385 C C . SER A 1 185 ? 6.807 -22.458 -12.315 1.00 45.76 186 SER A C 1
ATOM 1386 O O . SER A 1 185 ? 6.218 -21.466 -11.899 1.00 45.55 186 SER A O 1
ATOM 1389 N N . GLU A 1 186 ? 6.179 -23.493 -12.901 1.00 42.87 187 GLU A N 1
ATOM 1390 C CA . GLU A 1 186 ? 4.729 -23.506 -13.151 1.00 43.06 187 GLU A CA 1
ATOM 1391 C C . GLU A 1 186 ? 3.828 -23.476 -11.887 1.00 46.07 187 GLU A C 1
ATOM 1392 O O . GLU A 1 186 ? 2.621 -23.223 -12.010 1.00 46.67 187 GLU A O 1
ATOM 1398 N N . CYS A 1 187 ? 4.399 -23.715 -10.695 1.00 40.87 188 CYS A N 1
ATOM 1399 C CA . CYS A 1 187 ? 3.635 -23.734 -9.448 1.00 40.80 188 CYS A CA 1
ATOM 1400 C C . CYS A 1 187 ? 3.326 -22.325 -8.886 1.00 41.23 188 CYS A C 1
ATOM 1401 O O . CYS A 1 187 ? 2.549 -22.208 -7.935 1.00 40.18 188 CYS A O 1
ATOM 1404 N N . LEU A 1 188 ? 3.916 -21.262 -9.473 1.00 37.25 189 LEU A N 1
ATOM 1405 C CA . LEU A 1 188 ? 3.670 -19.877 -9.052 1.00 37.16 189 LEU A CA 1
ATOM 1406 C C . LEU A 1 188 ? 3.843 -18.992 -10.257 1.00 36.77 189 LEU A C 1
ATOM 1407 O O . LEU A 1 188 ? 4.971 -18.756 -10.670 1.00 36.29 189 LEU A O 1
ATOM 1412 N N . THR A 1 189 ? 2.733 -18.576 -10.889 1.00 33.87 190 THR A N 1
ATOM 1413 C CA . THR A 1 189 ? 2.847 -17.785 -12.124 1.00 32.64 190 THR A CA 1
ATOM 1414 C C . THR A 1 189 ? 2.066 -16.488 -12.116 1.00 35.09 190 THR A C 1
ATOM 1415 O O . THR A 1 189 ? 0.989 -16.405 -11.517 1.00 34.60 190 THR A O 1
ATOM 1419 N N . TYR A 1 190 ? 2.576 -15.492 -12.856 1.00 31.17 191 TYR A N 1
ATOM 1420 C CA . TYR A 1 190 ? 1.924 -14.206 -13.034 1.00 30.57 191 TYR A CA 1
ATOM 1421 C C . TYR A 1 190 ? 2.528 -13.418 -14.201 1.00 35.81 191 TYR A C 1
ATOM 1422 O O . TYR A 1 190 ? 3.737 -13.427 -14.400 1.00 34.38 191 TYR A O 1
ATOM 1431 N N . GLY A 1 191 ? 1.661 -12.716 -14.929 1.00 34.58 192 GLY A N 1
ATOM 1432 C CA . GLY A 1 191 ? 2.024 -11.735 -15.946 1.00 33.86 192 GLY A CA 1
ATOM 1433 C C . GLY A 1 191 ? 2.423 -12.217 -17.313 1.00 38.40 192 GLY A C 1
ATOM 1434 O O . GLY A 1 191 ? 3.121 -11.490 -18.037 1.00 39.04 192 GLY A O 1
ATOM 1435 N N . HIS A 1 192 ? 1.956 -13.402 -17.709 1.00 36.43 193 HIS A N 1
ATOM 1436 C CA . HIS A 1 192 ? 2.212 -13.933 -19.047 1.00 38.04 193 HIS A CA 1
ATOM 1437 C C . HIS A 1 192 ? 1.888 -12.862 -20.106 1.00 42.08 193 HIS A C 1
ATOM 1438 O O . HIS A 1 192 ? 0.842 -12.207 -20.033 1.00 42.01 193 HIS A O 1
ATOM 1445 N N . SER A 1 193 ? 2.805 -12.674 -21.055 1.00 37.57 194 SER A N 1
ATOM 1446 C CA . SER A 1 193 ? 2.691 -11.676 -22.114 1.00 37.35 194 SER A CA 1
ATOM 1447 C C . SER A 1 193 ? 3.026 -12.397 -23.419 1.00 41.35 194 SER A C 1
ATOM 1448 O O . SER A 1 193 ? 4.193 -12.676 -23.695 1.00 40.38 194 SER A O 1
ATOM 1451 N N . GLY A 1 194 ? 1.985 -12.786 -24.153 1.00 38.92 195 GLY A N 1
ATOM 1452 C CA . GLY A 1 194 ? 2.137 -13.550 -25.385 1.00 39.61 195 GLY A CA 1
ATOM 1453 C C . GLY A 1 194 ? 2.550 -12.711 -26.575 1.00 42.01 195 GLY A C 1
ATOM 1454 O O . GLY A 1 194 ? 2.434 -11.486 -26.546 1.00 40.22 195 GLY A O 1
ATOM 1455 N N . LEU A 1 195 ? 3.012 -13.364 -27.640 1.00 40.41 196 LEU A N 1
ATOM 1456 C CA . LEU A 1 195 ? 3.375 -12.680 -28.879 1.00 42.96 196 LEU A CA 1
ATOM 1457 C C . LEU A 1 195 ? 2.107 -12.060 -29.490 1.00 53.16 196 LEU A C 1
ATOM 1458 O O . LEU A 1 195 ? 1.028 -12.639 -29.371 1.00 55.01 196 LEU A O 1
ATOM 1463 N N . HIS A 1 196 ? 2.223 -10.858 -30.067 1.00 52.52 197 HIS A N 1
ATOM 1464 C CA . HIS A 1 196 ? 1.094 -10.148 -30.665 1.00 54.80 197 HIS A CA 1
ATOM 1465 C C . HIS A 1 196 ? 1.599 -9.290 -31.822 1.00 57.13 197 HIS A C 1
ATOM 1466 O O . HIS A 1 196 ? 2.071 -8.177 -31.611 1.00 56.75 197 HIS A O 1
ATOM 1473 N N . SER A 1 197 ? 1.540 -9.823 -33.039 1.00 52.17 198 SER A N 1
ATOM 1474 C CA . SER A 1 197 ? 1.989 -9.095 -34.222 1.00 51.29 198 SER A CA 1
ATOM 1475 C C . SER A 1 197 ? 1.325 -9.655 -35.482 1.00 56.19 198 SER A C 1
ATOM 1476 O O . SER A 1 197 ? 0.899 -10.815 -35.472 1.00 56.86 198 SER A O 1
ATOM 1479 N N . PRO A 1 198 ? 1.267 -8.885 -36.592 1.00 52.84 199 PRO A N 1
ATOM 1480 C CA . PRO A 1 198 ? 0.691 -9.429 -37.837 1.00 53.98 199 PRO A CA 1
ATOM 1481 C C . PRO A 1 198 ? 1.521 -10.595 -38.403 1.00 57.00 199 PRO A C 1
ATOM 1482 O O . PRO A 1 198 ? 1.112 -11.228 -39.372 1.00 57.54 199 PRO A O 1
ATOM 1486 N N . PHE A 1 199 ? 2.673 -10.890 -37.763 1.00 51.98 200 PHE A N 1
ATOM 1487 C CA . PHE A 1 199 ? 3.618 -11.933 -38.164 1.00 51.77 200 PHE A CA 1
ATOM 1488 C C . PHE A 1 199 ? 3.805 -12.982 -37.055 1.00 56.02 200 PHE A C 1
ATOM 1489 O O . PHE A 1 199 ? 4.714 -13.814 -37.139 1.00 55.34 200 PHE A O 1
ATOM 1497 N N . SER A 1 200 ? 2.940 -12.954 -36.027 1.00 54.77 201 SER A N 1
ATOM 1498 C CA . SER A 1 200 ? 3.046 -13.873 -34.893 1.00 55.78 201 SER A CA 1
ATOM 1499 C C . SER A 1 200 ? 1.844 -14.765 -34.742 1.00 65.31 201 SER A C 1
ATOM 1500 O O . SER A 1 200 ? 0.731 -14.379 -35.102 1.00 63.86 201 SER A O 1
ATOM 1503 N N . ASP A 1 201 ? 2.099 -15.963 -34.184 1.00 67.51 202 ASP A N 1
ATOM 1504 C CA . ASP A 1 201 ? 1.155 -17.035 -33.878 1.00 70.42 202 ASP A CA 1
ATOM 1505 C C . ASP A 1 201 ? 0.976 -17.032 -32.354 1.00 76.20 202 ASP A C 1
ATOM 1506 O O . ASP A 1 201 ? 1.931 -17.321 -31.621 1.00 74.44 202 ASP A O 1
ATOM 1511 N N . GLN A 1 202 ? -0.236 -16.663 -31.881 1.00 74.96 203 GLN A N 1
ATOM 1512 C CA . GLN A 1 202 ? -0.527 -16.527 -30.455 1.00 74.28 203 GLN A CA 1
ATOM 1513 C C . GLN A 1 202 ? -1.770 -17.290 -29.996 1.00 80.81 203 GLN A C 1
ATOM 1514 O O . GLN A 1 202 ? -2.891 -16.986 -30.419 1.00 82.11 203 GLN A O 1
ATOM 1520 N N . GLU A 1 203 ? -1.559 -18.277 -29.108 1.00 77.13 204 GLU A N 1
ATOM 1521 C CA . GLU A 1 203 ? -2.622 -19.116 -28.551 1.00 77.79 204 GLU A CA 1
ATOM 1522 C C . GLU A 1 203 ? -3.320 -18.493 -27.336 1.00 80.63 204 GLU A C 1
ATOM 1523 O O . GLU A 1 203 ? -4.443 -18.898 -27.020 1.00 82.15 204 GLU A O 1
ATOM 1529 N N . SER A 1 204 ? -2.640 -17.538 -26.646 1.00 73.87 205 SER A N 1
ATOM 1530 C CA . SER A 1 204 ? -3.069 -16.836 -25.419 1.00 72.10 205 SER A CA 1
ATOM 1531 C C . SER A 1 204 ? -3.064 -17.759 -24.173 1.00 72.55 205 SER A C 1
ATOM 1532 O O . SER A 1 204 ? -3.227 -18.978 -24.293 1.00 73.25 205 SER A O 1
ATOM 1535 N N . ALA A 1 205 ? -2.846 -17.163 -22.982 1.00 64.85 206 ALA A N 1
ATOM 1536 C CA . ALA A 1 205 ? -2.722 -17.863 -21.699 1.00 62.48 206 ALA A CA 1
ATOM 1537 C C . ALA A 1 205 ? -3.181 -16.981 -20.551 1.00 61.22 206 ALA A C 1
ATOM 1538 O O . ALA A 1 205 ? -3.256 -15.767 -20.716 1.00 60.34 206 ALA A O 1
ATOM 1540 N N . ASP A 1 206 ? -3.488 -17.594 -19.390 1.00 55.05 207 ASP A N 1
ATOM 1541 C CA . ASP A 1 206 ? -3.925 -16.902 -18.178 1.00 52.69 207 ASP A CA 1
ATOM 1542 C C . ASP A 1 206 ? -2.773 -16.100 -17.594 1.00 51.99 207 ASP A C 1
ATOM 1543 O O . ASP A 1 206 ? -1.745 -16.686 -17.255 1.00 52.71 207 ASP A O 1
ATOM 1548 N N . SER A 1 207 ? -2.941 -14.766 -17.500 1.00 44.24 208 SER A N 1
ATOM 1549 C CA . SER A 1 207 ? -1.929 -13.832 -16.984 1.00 41.37 208 SER A CA 1
ATOM 1550 C C . SER A 1 207 ? -2.074 -13.521 -15.490 1.00 42.04 208 SER A C 1
ATOM 1551 O O . SER A 1 207 ? -1.124 -13.015 -14.902 1.00 39.90 208 SER A O 1
ATOM 1554 N N . PHE A 1 208 ? -3.260 -13.792 -14.884 1.00 36.91 209 PHE A N 1
ATOM 1555 C CA . PHE A 1 208 ? -3.500 -13.554 -13.456 1.00 36.08 209 PHE A CA 1
ATOM 1556 C C . PHE A 1 208 ? -2.647 -14.500 -12.599 1.00 36.98 209 PHE A C 1
ATOM 1557 O O . PHE A 1 208 ? -2.268 -15.571 -13.070 1.00 36.92 209 PHE A O 1
ATOM 1565 N N . LEU A 1 209 ? -2.380 -14.129 -11.347 1.00 32.70 210 LEU A N 1
ATOM 1566 C CA . LEU A 1 209 ? -1.582 -14.947 -10.431 1.00 32.00 210 LEU A CA 1
ATOM 1567 C C . LEU A 1 209 ? -2.242 -16.296 -10.179 1.00 37.83 210 LEU A C 1
ATOM 1568 O O . LEU A 1 209 ? -3.433 -16.372 -9.836 1.00 37.45 210 LEU A O 1
ATOM 1573 N N . LYS A 1 210 ? -1.451 -17.355 -10.365 1.00 35.05 211 LYS A N 1
ATOM 1574 C CA . LYS A 1 210 ? -1.850 -18.746 -10.176 1.00 36.97 211 LYS A CA 1
ATOM 1575 C C . LYS A 1 210 ? -0.828 -19.423 -9.294 1.00 41.24 211 LYS A C 1
ATOM 1576 O O . LYS A 1 210 ? 0.370 -19.121 -9.393 1.00 39.77 211 LYS A O 1
ATOM 1582 N N . MET A 1 211 ? -1.298 -20.309 -8.408 1.00 39.03 212 MET A N 1
ATOM 1583 C CA . MET A 1 211 ? -0.410 -21.017 -7.500 1.00 39.49 212 MET A CA 1
ATOM 1584 C C . MET A 1 211 ? -0.879 -22.439 -7.173 1.00 46.65 212 MET A C 1
ATOM 1585 O O . MET A 1 211 ? -2.073 -22.660 -6.940 1.00 46.34 212 MET A O 1
ATOM 1590 N N . ASP A 1 212 ? 0.079 -23.389 -7.153 1.00 46.00 213 ASP A N 1
ATOM 1591 C CA . ASP A 1 212 ? -0.122 -24.762 -6.700 1.00 48.08 213 ASP A CA 1
ATOM 1592 C C . ASP A 1 212 ? 0.348 -24.666 -5.238 1.00 48.71 213 ASP A C 1
ATOM 1593 O O . ASP A 1 212 ? 1.544 -24.796 -4.956 1.00 48.01 213 ASP A O 1
ATOM 1598 N N . GLY A 1 213 ? -0.592 -24.314 -4.357 1.00 45.21 214 GLY A N 1
ATOM 1599 C CA . GLY A 1 213 ? -0.382 -24.084 -2.930 1.00 45.72 214 GLY A CA 1
ATOM 1600 C C . GLY A 1 213 ? 0.376 -25.149 -2.163 1.00 50.96 214 GLY A C 1
ATOM 1601 O O . GLY A 1 213 ? 1.255 -24.815 -1.361 1.00 49.15 214 GLY A O 1
ATOM 1602 N N . ARG A 1 214 ? 0.059 -26.425 -2.396 1.00 49.30 215 ARG A N 1
ATOM 1603 C CA . ARG A 1 214 ? 0.754 -27.474 -1.649 1.00 50.91 215 ARG A CA 1
ATOM 1604 C C . ARG A 1 214 ? 2.206 -27.661 -2.118 1.00 53.81 215 ARG A C 1
ATOM 1605 O O . ARG A 1 214 ? 3.060 -27.911 -1.273 1.00 52.81 215 ARG A O 1
ATOM 1613 N N . THR A 1 215 ? 2.490 -27.485 -3.437 1.00 50.38 216 THR A N 1
ATOM 1614 C CA . THR A 1 215 ? 3.842 -27.563 -4.014 1.00 49.14 216 THR A CA 1
ATOM 1615 C C . THR A 1 215 ? 4.734 -26.459 -3.407 1.00 48.40 216 THR A C 1
ATOM 1616 O O . THR A 1 215 ? 5.848 -26.745 -2.982 1.00 46.64 216 THR A O 1
ATOM 1620 N N . VAL A 1 216 ? 4.220 -25.222 -3.328 1.00 43.82 217 VAL A N 1
ATOM 1621 C CA . VAL A 1 216 ? 4.957 -24.086 -2.756 1.00 42.18 217 VAL A CA 1
ATOM 1622 C C . VAL A 1 216 ? 5.137 -24.280 -1.235 1.00 47.15 217 VAL A C 1
ATOM 1623 O O . VAL A 1 216 ? 6.223 -24.034 -0.710 1.00 46.06 217 VAL A O 1
ATOM 1627 N N . PHE A 1 217 ? 4.081 -24.740 -0.548 1.00 44.63 218 PHE A N 1
ATOM 1628 C CA . PHE A 1 217 ? 4.095 -25.002 0.894 1.00 46.54 218 PHE A CA 1
ATOM 1629 C C . PHE A 1 217 ? 5.227 -25.991 1.211 1.00 49.63 218 PHE A C 1
ATOM 1630 O O . PHE A 1 217 ? 6.037 -25.712 2.089 1.00 49.30 218 PHE A O 1
ATOM 1638 N N . ASP A 1 218 ? 5.288 -27.121 0.455 1.00 46.03 219 ASP A N 1
ATOM 1639 C CA . ASP A 1 218 ? 6.288 -28.186 0.583 1.00 47.24 219 ASP A CA 1
ATOM 1640 C C . ASP A 1 218 ? 7.700 -27.728 0.233 1.00 50.11 219 ASP A C 1
ATOM 1641 O O . ASP A 1 218 ? 8.656 -28.233 0.814 1.00 51.44 219 ASP A O 1
ATOM 1646 N N . PHE A 1 219 ? 7.833 -26.799 -0.731 1.00 43.48 220 PHE A N 1
ATOM 1647 C CA . PHE A 1 219 ? 9.099 -26.215 -1.171 1.00 40.71 220 PHE A CA 1
ATOM 1648 C C . PHE A 1 219 ? 9.700 -25.397 -0.020 1.00 45.47 220 PHE A C 1
ATOM 1649 O O . PHE A 1 219 ? 10.890 -25.515 0.260 1.00 45.93 220 PHE A O 1
ATOM 1657 N N . ALA A 1 220 ? 8.852 -24.591 0.658 1.00 42.84 221 ALA A N 1
ATOM 1658 C CA . ALA A 1 220 ? 9.233 -23.734 1.785 1.00 42.63 221 ALA A CA 1
ATOM 1659 C C . ALA A 1 220 ? 9.659 -24.557 3.000 1.00 48.26 221 ALA A C 1
ATOM 1660 O O . ALA A 1 220 ? 10.675 -24.256 3.638 1.00 46.66 221 ALA A O 1
ATOM 1662 N N . ILE A 1 221 ? 8.872 -25.602 3.297 1.00 45.76 222 ILE A N 1
ATOM 1663 C CA . ILE A 1 221 ? 9.050 -26.492 4.434 1.00 48.92 222 ILE A CA 1
ATOM 1664 C C . ILE A 1 221 ? 10.253 -27.437 4.286 1.00 52.99 222 ILE A C 1
ATOM 1665 O O . ILE A 1 221 ? 10.884 -27.758 5.298 1.00 53.64 222 ILE A O 1
ATOM 1670 N N . ARG A 1 222 ? 10.569 -27.874 3.053 1.00 49.22 223 ARG A N 1
ATOM 1671 C CA . ARG A 1 222 ? 11.680 -28.785 2.790 1.00 50.06 223 ARG A CA 1
ATOM 1672 C C . ARG A 1 222 ? 12.902 -28.045 2.246 1.00 53.78 223 ARG A C 1
ATOM 1673 O O . ARG A 1 222 ? 13.865 -27.840 2.982 1.00 54.08 223 ARG A O 1
ATOM 1681 N N . ASP A 1 223 ? 12.852 -27.646 0.964 1.00 48.28 224 ASP A N 1
ATOM 1682 C CA . ASP A 1 223 ? 13.955 -27.000 0.252 1.00 47.03 224 ASP A CA 1
ATOM 1683 C C . ASP A 1 223 ? 14.489 -25.730 0.902 1.00 46.00 224 ASP A C 1
ATOM 1684 O O . ASP A 1 223 ? 15.702 -25.605 1.074 1.00 44.95 224 ASP A O 1
ATOM 1689 N N . VAL A 1 224 ? 13.605 -24.778 1.226 1.00 40.85 225 VAL A N 1
ATOM 1690 C CA . VAL A 1 224 ? 14.028 -23.477 1.789 1.00 38.54 225 VAL A CA 1
ATOM 1691 C C . VAL A 1 224 ? 14.555 -23.618 3.218 1.00 43.03 225 VAL A C 1
ATOM 1692 O O . VAL A 1 224 ? 15.626 -23.083 3.516 1.00 41.58 225 VAL A O 1
ATOM 1696 N N . ALA A 1 225 ? 13.810 -24.350 4.091 1.00 39.82 226 ALA A N 1
ATOM 1697 C CA . ALA A 1 225 ? 14.200 -24.579 5.480 1.00 41.36 226 ALA A CA 1
ATOM 1698 C C . ALA A 1 225 ? 15.591 -25.190 5.536 1.00 45.91 226 ALA A C 1
ATOM 1699 O O . ALA A 1 225 ? 16.404 -24.741 6.337 1.00 45.36 226 ALA A O 1
ATOM 1701 N N . LYS A 1 226 ? 15.870 -26.182 4.655 1.00 43.67 227 LYS A N 1
ATOM 1702 C CA . LYS A 1 226 ? 17.173 -26.861 4.576 1.00 44.78 227 LYS A CA 1
ATOM 1703 C C . LYS A 1 226 ? 18.258 -25.884 4.163 1.00 44.68 227 LYS A C 1
ATOM 1704 O O . LYS A 1 226 ? 19.323 -25.878 4.771 1.00 44.45 227 LYS A O 1
ATOM 1710 N N . SER A 1 227 ? 17.969 -25.045 3.145 1.00 38.66 228 SER A N 1
ATOM 1711 C CA . SER A 1 227 ? 18.884 -24.033 2.607 1.00 35.99 228 SER A CA 1
ATOM 1712 C C . SER A 1 227 ? 19.270 -22.991 3.669 1.00 38.49 228 SER A C 1
ATOM 1713 O O . SER A 1 227 ? 20.440 -22.624 3.757 1.00 35.50 228 SER A O 1
ATOM 1716 N N . ILE A 1 228 ? 18.300 -22.550 4.500 1.00 37.10 229 ILE A N 1
ATOM 1717 C CA . ILE A 1 228 ? 18.539 -21.603 5.611 1.00 35.96 229 ILE A CA 1
ATOM 1718 C C . ILE A 1 228 ? 19.497 -22.234 6.617 1.00 39.79 229 ILE A C 1
ATOM 1719 O O . ILE A 1 228 ? 20.477 -21.609 7.028 1.00 40.43 229 ILE A O 1
ATOM 1724 N N . LYS A 1 229 ? 19.200 -23.472 7.012 1.00 37.27 230 LYS A N 1
ATOM 1725 C CA . LYS A 1 229 ? 19.993 -24.233 7.964 1.00 39.54 230 LYS A CA 1
ATOM 1726 C C . LYS A 1 229 ? 21.427 -24.416 7.439 1.00 44.04 230 LYS A C 1
ATOM 1727 O O . LYS A 1 229 ? 22.378 -24.238 8.204 1.00 44.04 230 LYS A O 1
ATOM 1733 N N . GLN A 1 230 ? 21.579 -24.689 6.124 1.00 40.23 231 GLN A N 1
ATOM 1734 C CA . GLN A 1 230 ? 22.887 -24.856 5.490 1.00 40.17 231 GLN A CA 1
ATOM 1735 C C . GLN A 1 230 ? 23.657 -23.527 5.419 1.00 42.50 231 GLN A C 1
ATOM 1736 O O . GLN A 1 230 ? 24.880 -23.524 5.565 1.00 42.25 231 GLN A O 1
ATOM 1742 N N . THR A 1 231 ? 22.940 -22.409 5.213 1.00 38.25 232 THR A N 1
ATOM 1743 C CA . THR A 1 231 ? 23.532 -21.062 5.153 1.00 36.71 232 THR A CA 1
ATOM 1744 C C . THR A 1 231 ? 24.146 -20.730 6.508 1.00 40.18 232 THR A C 1
ATOM 1745 O O . THR A 1 231 ? 25.315 -20.325 6.561 1.00 37.88 232 THR A O 1
ATOM 1749 N N . ILE A 1 232 ? 23.361 -20.930 7.607 1.00 37.42 233 ILE A N 1
ATOM 1750 C CA . ILE A 1 232 ? 23.843 -20.724 8.975 1.00 37.84 233 ILE A CA 1
ATOM 1751 C C . ILE A 1 232 ? 25.068 -21.605 9.218 1.00 42.26 233 ILE A C 1
ATOM 1752 O O . ILE A 1 232 ? 26.067 -21.115 9.750 1.00 40.25 233 ILE A O 1
ATOM 1757 N N . ASP A 1 233 ? 24.986 -22.905 8.842 1.00 40.90 234 ASP A N 1
ATOM 1758 C CA . ASP A 1 233 ? 26.078 -23.865 9.072 1.00 41.07 234 ASP A CA 1
ATOM 1759 C C . ASP A 1 233 ? 27.392 -23.424 8.443 1.00 45.49 234 ASP A C 1
ATOM 1760 O O . ASP A 1 233 ? 28.426 -23.446 9.106 1.00 46.00 234 ASP A O 1
ATOM 1765 N N . GLU A 1 234 ? 27.330 -22.964 7.199 1.00 42.94 235 GLU A N 1
ATOM 1766 C CA . GLU A 1 234 ? 28.484 -22.501 6.433 1.00 42.77 235 GLU A CA 1
ATOM 1767 C C . GLU A 1 234 ? 28.948 -21.102 6.827 1.00 47.89 235 GLU A C 1
ATOM 1768 O O . GLU A 1 234 ? 30.093 -20.762 6.553 1.00 50.60 235 GLU A O 1
ATOM 1774 N N . SER A 1 235 ? 28.075 -20.293 7.458 1.00 42.47 236 SER A N 1
ATOM 1775 C CA . SER A 1 235 ? 28.395 -18.927 7.897 1.00 41.06 236 SER A CA 1
ATOM 1776 C C . SER A 1 235 ? 29.357 -18.938 9.113 1.00 48.03 236 SER A C 1
ATOM 1777 O O . SER A 1 235 ? 29.461 -19.966 9.793 1.00 47.75 236 SER A O 1
ATOM 1780 N N . PRO A 1 236 ? 30.024 -17.798 9.452 1.00 47.61 237 PRO A N 1
ATOM 1781 C CA . PRO A 1 236 ? 30.896 -17.805 10.636 1.00 49.64 237 PRO A CA 1
ATOM 1782 C C . PRO A 1 236 ? 30.140 -17.774 11.977 1.00 54.46 237 PRO A C 1
ATOM 1783 O O . PRO A 1 236 ? 30.767 -17.795 13.031 1.00 55.45 237 PRO A O 1
ATOM 1787 N N . ILE A 1 237 ? 28.798 -17.774 11.945 1.00 50.25 238 ILE A N 1
ATOM 1788 C CA . ILE A 1 237 ? 27.963 -17.751 13.154 1.00 50.21 238 ILE A CA 1
ATOM 1789 C C . ILE A 1 237 ? 27.198 -19.066 13.345 1.00 54.35 238 ILE A C 1
ATOM 1790 O O . ILE A 1 237 ? 27.151 -19.899 12.439 1.00 53.37 238 ILE A O 1
ATOM 1795 N N . GLU A 1 238 ? 26.597 -19.244 14.522 1.00 52.34 239 GLU A N 1
ATOM 1796 C CA . GLU A 1 238 ? 25.773 -20.410 14.828 1.00 52.90 239 GLU A CA 1
ATOM 1797 C C . GLU A 1 238 ? 24.324 -19.963 15.013 1.00 55.06 239 GLU A C 1
ATOM 1798 O O . GLU A 1 238 ? 24.073 -18.772 15.218 1.00 52.96 239 GLU A O 1
ATOM 1804 N N . VAL A 1 239 ? 23.373 -20.918 14.925 1.00 52.64 240 VAL A N 1
ATOM 1805 C CA . VAL A 1 239 ? 21.921 -20.694 15.069 1.00 52.10 240 VAL A CA 1
ATOM 1806 C C . VAL A 1 239 ? 21.541 -19.829 16.265 1.00 55.67 240 VAL A C 1
ATOM 1807 O O . VAL A 1 239 ? 20.634 -18.999 16.146 1.00 52.62 240 VAL A O 1
ATOM 1811 N N . THR A 1 240 ? 22.231 -20.047 17.415 1.00 53.97 241 THR A N 1
ATOM 1812 C CA . THR A 1 240 ? 22.021 -19.363 18.701 1.00 55.16 241 THR A CA 1
ATOM 1813 C C . THR A 1 240 ? 22.503 -17.895 18.665 1.00 56.58 241 THR A C 1
ATOM 1814 O O . THR A 1 240 ? 22.059 -17.093 19.494 1.00 57.01 241 THR A O 1
ATOM 1818 N N . ASP A 1 241 ? 23.382 -17.541 17.703 1.00 49.78 242 ASP A N 1
ATOM 1819 C CA . ASP A 1 241 ? 23.864 -16.161 17.551 1.00 48.28 242 ASP A CA 1
ATOM 1820 C C . ASP A 1 241 ? 22.816 -15.251 16.912 1.00 49.58 242 ASP A C 1
ATOM 1821 O O . ASP A 1 241 ? 22.906 -14.027 17.035 1.00 48.91 242 ASP A O 1
ATOM 1826 N N . LEU A 1 242 ? 21.840 -15.846 16.214 1.00 45.16 243 LEU A N 1
ATOM 1827 C CA . LEU A 1 242 ? 20.797 -15.093 15.528 1.00 42.99 243 LEU A CA 1
ATOM 1828 C C . LEU A 1 242 ? 19.775 -14.496 16.471 1.00 48.55 243 LEU A C 1
ATOM 1829 O O . LEU A 1 242 ? 19.159 -15.205 17.273 1.00 49.33 243 LEU A O 1
ATOM 1834 N N . ASP A 1 243 ? 19.604 -13.175 16.376 1.00 45.29 244 ASP A N 1
ATOM 1835 C CA . ASP A 1 243 ? 18.622 -12.442 17.170 1.00 45.92 244 ASP A CA 1
ATOM 1836 C C . ASP A 1 243 ? 17.237 -12.659 16.563 1.00 50.02 244 ASP A C 1
ATOM 1837 O O . ASP A 1 243 ? 16.292 -13.000 17.279 1.00 49.68 244 ASP A O 1
ATOM 1842 N N . TYR A 1 244 ? 17.135 -12.526 15.232 1.00 45.98 245 TYR A N 1
ATOM 1843 C CA . TYR A 1 244 ? 15.890 -12.718 14.489 1.00 45.69 245 TYR A CA 1
ATOM 1844 C C . TYR A 1 244 ? 16.133 -13.357 13.131 1.00 46.99 245 TYR A C 1
ATOM 1845 O O . TYR A 1 244 ? 17.213 -13.194 12.530 1.00 44.71 245 TYR A O 1
ATOM 1854 N N . LEU A 1 245 ? 15.110 -14.078 12.653 1.00 41.95 246 LEU A N 1
ATOM 1855 C CA . LEU A 1 245 ? 15.072 -14.679 11.329 1.00 41.20 246 LEU A CA 1
ATOM 1856 C C . LEU A 1 245 ? 13.836 -14.079 10.655 1.00 43.11 246 LEU A C 1
ATOM 1857 O O . LEU A 1 245 ? 12.706 -14.398 11.040 1.00 42.04 246 LEU A O 1
ATOM 1862 N N . LEU A 1 246 ? 14.065 -13.112 9.743 1.00 38.89 247 LEU A N 1
ATOM 1863 C CA . LEU A 1 246 ? 12.998 -12.391 9.036 1.00 37.98 247 LEU A CA 1
ATOM 1864 C C . LEU A 1 246 ? 12.734 -13.078 7.712 1.00 37.58 247 LEU A C 1
ATOM 1865 O O . LEU A 1 246 ? 13.493 -12.945 6.765 1.00 34.91 247 LEU A O 1
ATOM 1870 N N . LEU A 1 247 ? 11.650 -13.838 7.676 1.00 35.07 248 LEU A N 1
ATOM 1871 C CA . LEU A 1 247 ? 11.288 -14.651 6.538 1.00 34.54 248 LEU A CA 1
ATOM 1872 C C . LEU A 1 247 ? 10.141 -14.069 5.758 1.00 40.03 248 LEU A C 1
ATOM 1873 O O . LEU A 1 247 ? 9.382 -13.248 6.289 1.00 39.79 248 LEU A O 1
ATOM 1878 N N . HIS A 1 248 ? 10.005 -14.514 4.494 1.00 35.96 249 HIS A N 1
ATOM 1879 C CA . HIS A 1 248 ? 8.903 -14.113 3.622 1.00 34.65 249 HIS A CA 1
ATOM 1880 C C . HIS A 1 248 ? 7.595 -14.402 4.367 1.00 37.78 249 HIS A C 1
ATOM 1881 O O . HIS A 1 248 ? 7.457 -15.463 4.976 1.00 37.09 249 HIS A O 1
ATOM 1888 N N . GLN A 1 249 ? 6.693 -13.406 4.397 1.00 34.32 250 GLN A N 1
ATOM 1889 C CA . GLN A 1 249 ? 5.434 -13.444 5.157 1.00 35.10 250 GLN A CA 1
ATOM 1890 C C . GLN A 1 249 ? 4.284 -13.977 4.325 1.00 42.06 250 GLN A C 1
ATOM 1891 O O . GLN A 1 249 ? 3.434 -13.213 3.895 1.00 43.62 250 GLN A O 1
ATOM 1897 N N . ALA A 1 250 ? 4.282 -15.290 4.065 1.00 39.30 251 ALA A N 1
ATOM 1898 C CA . ALA A 1 250 ? 3.255 -15.901 3.228 1.00 39.43 251 ALA A CA 1
ATOM 1899 C C . ALA A 1 250 ? 2.202 -16.633 4.034 1.00 45.57 251 ALA A C 1
ATOM 1900 O O . ALA A 1 250 ? 1.019 -16.593 3.694 1.00 46.70 251 ALA A O 1
ATOM 1902 N N . ASN A 1 251 ? 2.633 -17.317 5.098 1.00 42.88 252 ASN A N 1
ATOM 1903 C CA . ASN A 1 251 ? 1.760 -18.155 5.901 1.00 43.60 252 ASN A CA 1
ATOM 1904 C C . ASN A 1 251 ? 2.352 -18.352 7.314 1.00 48.27 252 ASN A C 1
ATOM 1905 O O . ASN A 1 251 ? 3.520 -18.735 7.442 1.00 46.10 252 ASN A O 1
ATOM 1910 N N . ASP A 1 252 ? 1.542 -18.093 8.366 1.00 46.28 253 ASP A N 1
ATOM 1911 C CA . ASP A 1 252 ? 2.026 -18.207 9.739 1.00 47.83 253 ASP A CA 1
ATOM 1912 C C . ASP A 1 252 ? 2.374 -19.642 10.140 1.00 53.41 253 ASP A C 1
ATOM 1913 O O . ASP A 1 252 ? 3.369 -19.843 10.841 1.00 53.68 253 ASP A O 1
ATOM 1918 N N . ARG A 1 253 ? 1.597 -20.631 9.654 1.00 51.04 254 ARG A N 1
ATOM 1919 C CA . ARG A 1 253 ? 1.810 -22.071 9.904 1.00 52.75 254 ARG A CA 1
ATOM 1920 C C . ARG A 1 253 ? 3.159 -22.508 9.313 1.00 56.40 254 ARG A C 1
ATOM 1921 O O . ARG A 1 253 ? 3.857 -23.319 9.923 1.00 58.15 254 ARG A O 1
ATOM 1929 N N . ILE A 1 254 ? 3.530 -21.942 8.145 1.00 51.28 255 ILE A N 1
ATOM 1930 C CA . ILE A 1 254 ? 4.813 -22.191 7.471 1.00 50.36 255 ILE A CA 1
ATOM 1931 C C . ILE A 1 254 ? 5.955 -21.708 8.371 1.00 53.65 255 ILE A C 1
ATOM 1932 O O . ILE A 1 254 ? 6.929 -22.439 8.541 1.00 54.71 255 ILE A O 1
ATOM 1937 N N . LEU A 1 255 ? 5.804 -20.510 8.981 1.00 48.52 256 LEU A N 1
ATOM 1938 C CA . LEU A 1 255 ? 6.772 -19.922 9.908 1.00 47.84 256 LEU A CA 1
ATOM 1939 C C . LEU A 1 255 ? 7.008 -20.817 11.123 1.00 52.69 256 LEU A C 1
ATOM 1940 O O . LEU A 1 255 ? 8.153 -20.977 11.531 1.00 52.05 256 LEU A O 1
ATOM 1945 N N . ASP A 1 256 ? 5.936 -21.412 11.695 1.00 51.34 257 ASP A N 1
ATOM 1946 C CA . ASP A 1 256 ? 6.019 -22.351 12.822 1.00 52.00 257 ASP A CA 1
ATOM 1947 C C . ASP A 1 256 ? 6.812 -23.577 12.393 1.00 55.18 257 ASP A C 1
ATOM 1948 O O . ASP A 1 256 ? 7.741 -23.981 13.086 1.00 55.42 257 ASP A O 1
ATOM 1953 N N . LYS A 1 257 ? 6.453 -24.145 11.227 1.00 51.96 258 LYS A N 1
ATOM 1954 C CA . LYS A 1 257 ? 7.057 -25.347 10.664 1.00 52.84 258 LYS A CA 1
ATOM 1955 C C . LYS A 1 257 ? 8.526 -25.199 10.269 1.00 58.24 258 LYS A C 1
ATOM 1956 O O . LYS A 1 257 ? 9.307 -26.093 10.575 1.00 58.64 258 LYS A O 1
ATOM 1962 N N . MET A 1 258 ? 8.925 -24.114 9.571 1.00 55.13 259 MET A N 1
ATOM 1963 C CA . MET A 1 258 ? 10.353 -24.024 9.243 1.00 54.70 259 MET A CA 1
ATOM 1964 C C . MET A 1 258 ? 11.159 -23.591 10.475 1.00 58.57 259 MET A C 1
ATOM 1965 O O . MET A 1 258 ? 12.286 -24.046 10.592 1.00 58.68 259 MET A O 1
ATOM 1970 N N . ALA A 1 259 ? 10.562 -22.875 11.464 1.00 55.20 260 ALA A N 1
ATOM 1971 C CA . ALA A 1 259 ? 11.260 -22.577 12.724 1.00 55.99 260 ALA A CA 1
ATOM 1972 C C . ALA A 1 259 ? 11.648 -23.897 13.428 1.00 63.03 260 ALA A C 1
ATOM 1973 O O . ALA A 1 259 ? 12.773 -24.010 13.913 1.00 63.93 260 ALA A O 1
ATOM 1975 N N . ARG A 1 260 ? 10.739 -24.909 13.419 1.00 60.42 261 ARG A N 1
ATOM 1976 C CA . ARG A 1 260 ? 10.980 -26.243 13.987 1.00 62.71 261 ARG A CA 1
ATOM 1977 C C . ARG A 1 260 ? 12.067 -26.980 13.182 1.00 67.52 261 ARG A C 1
ATOM 1978 O O . ARG A 1 260 ? 12.975 -27.558 13.779 1.00 69.18 261 ARG A O 1
ATOM 1986 N N . LYS A 1 261 ? 11.965 -26.948 11.835 1.00 62.76 262 LYS A N 1
ATOM 1987 C CA . LYS A 1 261 ? 12.892 -27.583 10.899 1.00 62.42 262 LYS A CA 1
ATOM 1988 C C . LYS A 1 261 ? 14.308 -26.992 11.029 1.00 64.69 262 LYS A C 1
ATOM 1989 O O . LYS A 1 261 ? 15.281 -27.750 11.056 1.00 64.44 262 LYS A O 1
ATOM 1995 N N . ILE A 1 262 ? 14.412 -25.648 11.144 1.00 59.33 263 ILE A N 1
ATOM 1996 C CA . ILE A 1 262 ? 15.680 -24.908 11.312 1.00 58.46 263 ILE A CA 1
ATOM 1997 C C . ILE A 1 262 ? 16.244 -25.223 12.708 1.00 65.73 263 ILE A C 1
ATOM 1998 O O . ILE A 1 262 ? 17.455 -25.416 12.862 1.00 66.44 263 ILE A O 1
ATOM 2003 N N . GLY A 1 263 ? 15.338 -25.345 13.683 1.00 63.25 264 GLY A N 1
ATOM 2004 C CA . GLY A 1 263 ? 15.654 -25.662 15.070 1.00 64.97 264 GLY A CA 1
ATOM 2005 C C . GLY A 1 263 ? 15.835 -24.439 15.934 1.00 69.10 264 GLY A C 1
ATOM 2006 O O . GLY A 1 263 ? 16.718 -24.400 16.786 1.00 70.83 264 GLY A O 1
ATOM 2007 N N . VAL A 1 264 ? 14.979 -23.440 15.728 1.00 64.12 265 VAL A N 1
ATOM 2008 C CA . VAL A 1 264 ? 14.986 -22.172 16.449 1.00 63.34 265 VAL A CA 1
ATOM 2009 C C . VAL A 1 264 ? 13.581 -21.960 17.012 1.00 67.49 265 VAL A C 1
ATOM 2010 O O . VAL A 1 264 ? 12.607 -22.398 16.385 1.00 67.40 265 VAL A O 1
ATOM 2014 N N . ASP A 1 265 ? 13.471 -21.283 18.182 1.00 63.57 266 ASP A N 1
ATOM 2015 C CA . ASP A 1 265 ? 12.167 -20.997 18.773 1.00 64.11 266 ASP A CA 1
ATOM 2016 C C . ASP A 1 265 ? 11.428 -19.957 17.932 1.00 64.60 266 ASP A C 1
ATOM 2017 O O . ASP A 1 265 ? 12.054 -19.094 17.296 1.00 63.40 266 ASP A O 1
ATOM 2022 N N . ARG A 1 266 ? 10.096 -20.113 17.852 1.00 57.68 267 ARG A N 1
ATOM 2023 C CA . ARG A 1 266 ? 9.193 -19.293 17.055 1.00 54.97 267 ARG A CA 1
ATOM 2024 C C . ARG A 1 266 ? 9.261 -17.791 17.401 1.00 55.32 267 ARG A C 1
ATOM 2025 O O . ARG A 1 266 ? 9.075 -16.974 16.502 1.00 50.22 267 ARG A O 1
ATOM 2033 N N . ALA A 1 267 ? 9.615 -17.434 18.671 1.00 52.96 268 ALA A N 1
ATOM 2034 C CA . ALA A 1 267 ? 9.777 -16.041 19.120 1.00 52.40 268 ALA A CA 1
ATOM 2035 C C . ALA A 1 267 ? 10.830 -15.267 18.293 1.00 54.85 268 ALA A C 1
ATOM 2036 O O . ALA A 1 267 ? 10.753 -14.040 18.202 1.00 54.44 268 ALA A O 1
ATOM 2038 N N . LYS A 1 268 ? 11.794 -15.992 17.678 1.00 49.70 269 LYS A N 1
ATOM 2039 C CA . LYS A 1 268 ? 12.856 -15.420 16.846 1.00 47.07 269 LYS A CA 1
ATOM 2040 C C . LYS A 1 268 ? 12.413 -15.176 15.401 1.00 48.14 269 LYS A C 1
ATOM 2041 O O . LYS A 1 268 ? 13.152 -14.550 14.647 1.00 46.68 269 LYS A O 1
ATOM 2047 N N . LEU A 1 269 ? 11.225 -15.682 15.007 1.00 45.54 270 LEU A N 1
ATOM 2048 C CA . LEU A 1 269 ? 10.657 -15.477 13.662 1.00 43.42 270 LEU A CA 1
ATOM 2049 C C . LEU A 1 269 ? 9.447 -14.545 13.768 1.00 47.21 270 LEU A C 1
ATOM 2050 O O . LEU A 1 269 ? 8.311 -15.024 13.928 1.00 45.52 270 LEU A O 1
ATOM 2055 N N . PRO A 1 270 ? 9.652 -13.206 13.728 1.00 45.04 271 PRO A N 1
ATOM 2056 C CA . PRO A 1 270 ? 8.494 -12.297 13.808 1.00 45.48 271 PRO A CA 1
ATOM 2057 C C . PRO A 1 270 ? 7.557 -12.434 12.594 1.00 47.86 271 PRO A C 1
ATOM 2058 O O . PRO A 1 270 ? 7.981 -12.906 11.528 1.00 44.80 271 PRO A O 1
ATOM 2062 N N . ALA A 1 271 ? 6.281 -12.043 12.772 1.00 44.25 272 ALA A N 1
ATOM 2063 C CA . ALA A 1 271 ? 5.262 -12.113 11.727 1.00 42.04 272 ALA A CA 1
ATOM 2064 C C . ALA A 1 271 ? 4.382 -10.869 11.683 1.00 44.80 272 ALA A C 1
ATOM 2065 O O . ALA A 1 271 ? 4.069 -10.285 12.728 1.00 45.11 272 ALA A O 1
ATOM 2067 N N . ASN A 1 272 ? 3.950 -10.486 10.468 1.00 39.01 273 ASN A N 1
ATOM 2068 C CA . ASN A 1 272 ? 3.050 -9.356 10.271 1.00 39.07 273 ASN A CA 1
ATOM 2069 C C . ASN A 1 272 ? 2.132 -9.551 9.051 1.00 41.63 273 ASN A C 1
ATOM 2070 O O . ASN A 1 272 ? 1.542 -8.576 8.570 1.00 40.64 273 ASN A O 1
ATOM 2075 N N . MET A 1 273 ? 1.984 -10.817 8.564 1.00 38.37 274 MET A N 1
ATOM 2076 C CA . MET A 1 273 ? 1.041 -11.099 7.477 1.00 37.76 274 MET A CA 1
ATOM 2077 C C . MET A 1 273 ? -0.397 -10.887 8.034 1.00 40.78 274 MET A C 1
ATOM 2078 O O . MET A 1 273 ? -1.319 -10.705 7.258 1.00 38.97 274 MET A O 1
ATOM 2083 N N . MET A 1 274 ? -0.549 -10.850 9.382 1.00 41.21 275 MET A N 1
ATOM 2084 C CA . MET A 1 274 ? -1.822 -10.571 10.071 1.00 42.25 275 MET A CA 1
ATOM 2085 C C . MET A 1 274 ? -2.387 -9.207 9.630 1.00 44.86 275 MET A C 1
ATOM 2086 O O . MET A 1 274 ? -3.582 -9.090 9.359 1.00 44.37 275 MET A O 1
ATOM 2091 N N . GLU A 1 275 ? -1.500 -8.211 9.489 1.00 42.01 276 GLU A N 1
ATOM 2092 C CA . GLU A 1 275 ? -1.838 -6.852 9.067 1.00 42.45 276 GLU A CA 1
ATOM 2093 C C . GLU A 1 275 ? -1.724 -6.586 7.553 1.00 42.16 276 GLU A C 1
ATOM 2094 O O . GLU A 1 275 ? -2.494 -5.788 7.001 1.00 41.90 276 GLU A O 1
ATOM 2100 N N . TYR A 1 276 ? -0.747 -7.226 6.896 1.00 37.50 277 TYR A N 1
ATOM 2101 C CA . TYR A 1 276 ? -0.403 -6.920 5.514 1.00 36.59 277 TYR A CA 1
ATOM 2102 C C . TYR A 1 276 ? -0.684 -7.974 4.451 1.00 39.59 277 TYR A C 1
ATOM 2103 O O . TYR A 1 276 ? -0.588 -7.666 3.255 1.00 38.12 277 TYR A O 1
ATOM 2112 N N . GLY A 1 277 ? -0.986 -9.197 4.874 1.00 36.64 278 GLY A N 1
ATOM 2113 C CA . GLY A 1 277 ? -1.064 -10.330 3.965 1.00 35.26 278 GLY A CA 1
ATOM 2114 C C . GLY A 1 277 ? 0.344 -10.582 3.437 1.00 38.13 278 GLY A C 1
ATOM 2115 O O . GLY A 1 277 ? 1.334 -10.116 4.019 1.00 37.24 278 GLY A O 1
ATOM 2116 N N . ASN A 1 278 ? 0.445 -11.265 2.310 1.00 34.76 279 ASN A N 1
ATOM 2117 C CA . ASN A 1 278 ? 1.709 -11.556 1.621 1.00 33.36 279 ASN A CA 1
ATOM 2118 C C . ASN A 1 278 ? 1.941 -10.464 0.574 1.00 33.22 279 ASN A C 1
ATOM 2119 O O . ASN A 1 278 ? 1.202 -10.406 -0.404 1.00 30.33 279 ASN A O 1
ATOM 2124 N N . THR A 1 279 ? 3.006 -9.655 0.743 1.00 31.67 280 THR A N 1
ATOM 2125 C CA . THR A 1 279 ? 3.360 -8.571 -0.191 1.00 30.78 280 THR A CA 1
ATOM 2126 C C . THR A 1 279 ? 4.577 -8.918 -1.090 1.00 33.37 280 THR A C 1
ATOM 2127 O O . THR A 1 279 ? 5.245 -8.010 -1.586 1.00 30.93 280 THR A O 1
ATOM 2131 N N . SER A 1 280 ? 4.822 -10.214 -1.352 1.00 31.14 281 SER A N 1
ATOM 2132 C CA . SER A 1 280 ? 5.933 -10.710 -2.195 1.00 29.49 281 SER A CA 1
ATOM 2133 C C . SER A 1 280 ? 7.278 -10.029 -1.831 1.00 32.64 281 SER A C 1
ATOM 2134 O O . SER A 1 280 ? 7.658 -10.095 -0.666 1.00 32.59 281 SER A O 1
ATOM 2137 N N . ALA A 1 281 ? 7.963 -9.327 -2.781 1.00 28.42 282 ALA A N 1
ATOM 2138 C CA . ALA A 1 281 ? 9.261 -8.684 -2.518 1.00 28.25 282 ALA A CA 1
ATOM 2139 C C . ALA A 1 281 ? 9.246 -7.661 -1.376 1.00 29.84 282 ALA A C 1
ATOM 2140 O O . ALA A 1 281 ? 10.264 -7.457 -0.714 1.00 27.59 282 ALA A O 1
ATOM 2142 N N . ALA A 1 282 ? 8.081 -7.053 -1.102 1.00 29.12 283 ALA A N 1
ATOM 2143 C CA . ALA A 1 282 ? 8.000 -6.078 -0.021 1.00 29.66 283 ALA A CA 1
ATOM 2144 C C . ALA A 1 282 ? 7.885 -6.700 1.368 1.00 34.00 283 ALA A C 1
ATOM 2145 O O . ALA A 1 282 ? 8.029 -5.978 2.341 1.00 33.55 283 ALA A O 1
ATOM 2147 N N . SER A 1 283 ? 7.639 -8.020 1.490 1.00 31.98 284 SER A N 1
ATOM 2148 C CA . SER A 1 283 ? 7.335 -8.648 2.778 1.00 32.81 284 SER A CA 1
ATOM 2149 C C . SER A 1 283 ? 8.440 -8.544 3.819 1.00 34.08 284 SER A C 1
ATOM 2150 O O . SER A 1 283 ? 8.172 -8.120 4.949 1.00 30.53 284 SER A O 1
ATOM 2153 N N . ILE A 1 284 ? 9.676 -8.882 3.448 1.00 31.26 285 ILE A N 1
ATOM 2154 C CA . ILE A 1 284 ? 10.783 -8.800 4.419 1.00 31.17 285 ILE A CA 1
ATOM 2155 C C . ILE A 1 284 ? 11.062 -7.346 4.839 1.00 33.02 285 ILE A C 1
ATOM 2156 O O . ILE A 1 284 ? 11.066 -7.101 6.044 1.00 34.77 285 ILE A O 1
ATOM 2161 N N . PRO A 1 285 ? 11.250 -6.366 3.923 1.00 29.10 286 PRO A N 1
ATOM 2162 C CA . PRO A 1 285 ? 11.548 -5.002 4.387 1.00 29.13 286 PRO A CA 1
ATOM 2163 C C . PRO A 1 285 ? 10.406 -4.313 5.149 1.00 33.40 286 PRO A C 1
ATOM 2164 O O . PRO A 1 285 ? 10.706 -3.482 5.996 1.00 34.00 286 PRO A O 1
ATOM 2168 N N . ILE A 1 286 ? 9.128 -4.691 4.925 1.00 30.23 287 ILE A N 1
ATOM 2169 C CA . ILE A 1 286 ? 8.016 -4.137 5.725 1.00 30.28 287 ILE A CA 1
ATOM 2170 C C . ILE A 1 286 ? 8.181 -4.708 7.138 1.00 35.17 287 ILE A C 1
ATOM 2171 O O . ILE A 1 286 ? 8.080 -3.968 8.109 1.00 35.07 287 ILE A O 1
ATOM 2176 N N . LEU A 1 287 ? 8.435 -6.030 7.244 1.00 31.88 288 LEU A N 1
ATOM 2177 C CA . LEU A 1 287 ? 8.644 -6.685 8.529 1.00 33.94 288 LEU A CA 1
ATOM 2178 C C . LEU A 1 287 ? 9.850 -6.078 9.280 1.00 41.02 288 LEU A C 1
ATOM 2179 O O . LEU A 1 287 ? 9.749 -5.785 10.484 1.00 40.90 288 LEU A O 1
ATOM 2184 N N . LEU A 1 288 ? 10.977 -5.855 8.558 1.00 36.73 289 LEU A N 1
ATOM 2185 C CA . LEU A 1 288 ? 12.172 -5.261 9.154 1.00 35.67 289 LEU A CA 1
ATOM 2186 C C . LEU A 1 288 ? 11.880 -3.845 9.661 1.00 37.51 289 LEU A C 1
ATOM 2187 O O . LEU A 1 288 ? 12.263 -3.508 10.775 1.00 38.22 289 LEU A O 1
ATOM 2192 N N . SER A 1 289 ? 11.178 -3.039 8.853 1.00 35.49 290 SER A N 1
ATOM 2193 C CA . SER A 1 289 ? 10.802 -1.671 9.206 1.00 36.57 290 SER A CA 1
ATOM 2194 C C . SER A 1 289 ? 9.985 -1.591 10.494 1.00 42.76 290 SER A C 1
ATOM 2195 O O . SER A 1 289 ? 10.218 -0.691 11.312 1.00 44.61 290 SER A O 1
ATOM 2198 N N . GLU A 1 290 ? 9.033 -2.533 10.676 1.00 38.00 291 GLU A N 1
ATOM 2199 C CA . GLU A 1 290 ? 8.201 -2.580 11.877 1.00 39.44 291 GLU A CA 1
ATOM 2200 C C . GLU A 1 290 ? 9.025 -3.022 13.082 1.00 45.48 291 GLU A C 1
ATOM 2201 O O . GLU A 1 290 ? 8.824 -2.494 14.171 1.00 45.52 291 GLU A O 1
ATOM 2207 N N . CYS A 1 291 ? 9.984 -3.963 12.876 1.00 42.78 292 CYS A N 1
ATOM 2208 C CA . CYS A 1 291 ? 10.894 -4.434 13.931 1.00 44.54 292 CYS A CA 1
ATOM 2209 C C . CYS A 1 291 ? 11.712 -3.257 14.469 1.00 50.96 292 CYS A C 1
ATOM 2210 O O . CYS A 1 291 ? 11.915 -3.156 15.677 1.00 53.16 292 CYS A O 1
ATOM 2213 N N . VAL A 1 292 ? 12.145 -2.349 13.574 1.00 46.80 293 VAL A N 1
ATOM 2214 C CA . VAL A 1 292 ? 12.907 -1.156 13.959 1.00 47.84 293 VAL A CA 1
ATOM 2215 C C . VAL A 1 292 ? 11.995 -0.156 14.692 1.00 55.03 293 VAL A C 1
ATOM 2216 O O . VAL A 1 292 ? 12.344 0.300 15.781 1.00 56.43 293 VAL A O 1
ATOM 2220 N N . GLU A 1 293 ? 10.809 0.116 14.118 1.00 52.12 294 GLU A N 1
ATOM 2221 C CA . GLU A 1 293 ? 9.764 0.992 14.660 1.00 54.26 294 GLU A CA 1
ATOM 2222 C C . GLU A 1 293 ? 9.391 0.634 16.099 1.00 61.56 294 GLU A C 1
ATOM 2223 O O . GLU A 1 293 ? 9.139 1.531 16.913 1.00 63.37 294 GLU A O 1
ATOM 2229 N N . GLN A 1 294 ? 9.345 -0.680 16.398 1.00 58.22 295 GLN A N 1
ATOM 2230 C CA . GLN A 1 294 ? 8.986 -1.227 17.706 1.00 59.61 295 GLN A CA 1
ATOM 2231 C C . GLN A 1 294 ? 10.192 -1.433 18.650 1.00 65.27 295 GLN A C 1
ATOM 2232 O O . GLN A 1 294 ? 10.036 -2.017 19.722 1.00 66.71 295 GLN A O 1
ATOM 2238 N N . GLY A 1 295 ? 11.368 -0.954 18.242 1.00 61.23 296 GLY A N 1
ATOM 2239 C CA . GLY A 1 295 ? 12.602 -1.046 19.018 1.00 61.95 296 GLY A CA 1
ATOM 2240 C C . GLY A 1 295 ? 13.228 -2.425 19.143 1.00 65.95 296 GLY A C 1
ATOM 2241 O O . GLY A 1 295 ? 14.190 -2.589 19.903 1.00 67.76 296 GLY A O 1
ATOM 2242 N N . LEU A 1 296 ? 12.698 -3.425 18.407 1.00 60.21 297 LEU A N 1
ATOM 2243 C CA . LEU A 1 296 ? 13.207 -4.804 18.383 1.00 59.03 297 LEU A CA 1
ATOM 2244 C C . LEU A 1 296 ? 14.610 -4.827 17.776 1.00 59.07 297 LEU A C 1
ATOM 2245 O O . LEU A 1 296 ? 15.479 -5.559 18.250 1.00 59.62 297 LEU A O 1
ATOM 2250 N N . ILE A 1 297 ? 14.812 -4.022 16.716 1.00 51.62 298 ILE A N 1
ATOM 2251 C CA . ILE A 1 297 ? 16.067 -3.874 15.990 1.00 48.89 298 ILE A CA 1
ATOM 2252 C C . ILE A 1 297 ? 16.497 -2.384 16.010 1.00 53.08 298 ILE A C 1
ATOM 2253 O O . ILE A 1 297 ? 15.918 -1.571 15.289 1.00 51.53 298 ILE A O 1
ATOM 2258 N N . PRO A 1 298 ? 17.512 -1.998 16.819 1.00 50.50 299 PRO A N 1
ATOM 2259 C CA . PRO A 1 298 ? 17.903 -0.574 16.879 1.00 51.33 299 PRO A CA 1
ATOM 2260 C C . PRO A 1 298 ? 18.657 -0.006 15.672 1.00 55.25 299 PRO A C 1
ATOM 2261 O O . PRO A 1 298 ? 18.750 1.217 15.552 1.00 55.27 299 PRO A O 1
ATOM 2265 N N . LEU A 1 299 ? 19.199 -0.874 14.782 1.00 51.70 300 LEU A N 1
ATOM 2266 C CA . LEU A 1 299 ? 20.042 -0.504 13.629 1.00 51.35 300 LEU A CA 1
ATOM 2267 C C . LEU A 1 299 ? 21.364 0.105 14.111 1.00 58.90 300 LEU A C 1
ATOM 2268 O O . LEU A 1 299 ? 21.867 1.051 13.493 1.00 59.56 300 LEU A O 1
ATOM 2273 N N . ASP A 1 300 ? 21.924 -0.431 15.216 1.00 56.86 301 ASP A N 1
ATOM 2274 C CA . ASP A 1 300 ? 23.170 0.061 15.809 1.00 58.00 301 ASP A CA 1
ATOM 2275 C C . ASP A 1 300 ? 24.342 -0.929 15.717 1.00 60.26 301 ASP A C 1
ATOM 2276 O O . ASP A 1 300 ? 25.341 -0.755 16.417 1.00 61.97 301 ASP A O 1
ATOM 2281 N N . GLY A 1 301 ? 24.204 -1.953 14.870 1.00 53.43 302 GLY A N 1
ATOM 2282 C CA . GLY A 1 301 ? 25.228 -2.980 14.667 1.00 52.44 302 GLY A CA 1
ATOM 2283 C C . GLY A 1 301 ? 25.350 -3.998 15.786 1.00 55.85 302 GLY A C 1
ATOM 2284 O O . GLY A 1 301 ? 26.254 -4.836 15.749 1.00 55.61 302 GLY A O 1
ATOM 2285 N N . SER A 1 302 ? 24.442 -3.947 16.786 1.00 52.97 303 SER A N 1
ATOM 2286 C CA . SER A 1 302 ? 24.465 -4.828 17.959 1.00 54.35 303 SER A CA 1
ATOM 2287 C C . SER A 1 302 ? 23.860 -6.214 17.729 1.00 55.25 303 SER A C 1
ATOM 2288 O O . SER A 1 302 ? 24.040 -7.103 18.559 1.00 55.58 303 SER A O 1
ATOM 2291 N N . GLN A 1 303 ? 23.152 -6.398 16.614 1.00 49.72 304 GLN A N 1
ATOM 2292 C CA . GLN A 1 303 ? 22.458 -7.647 16.326 1.00 48.10 304 GLN A CA 1
ATOM 2293 C C . GLN A 1 303 ? 22.927 -8.398 15.082 1.00 49.02 304 GLN A C 1
ATOM 2294 O O . GLN A 1 303 ? 23.543 -7.813 14.199 1.00 45.91 304 GLN A O 1
ATOM 2300 N N . THR A 1 304 ? 22.616 -9.711 15.041 1.00 45.54 305 THR A N 1
ATOM 2301 C CA . THR A 1 304 ? 22.868 -10.628 13.931 1.00 43.85 305 THR A CA 1
ATOM 2302 C C . THR A 1 304 ? 21.503 -11.128 13.514 1.00 46.03 305 THR A C 1
ATOM 2303 O O . THR A 1 304 ? 20.788 -11.732 14.319 1.00 45.63 305 THR A O 1
ATOM 2307 N N . VAL A 1 305 ? 21.121 -10.818 12.269 1.00 41.84 306 VAL A N 1
ATOM 2308 C CA . VAL A 1 305 ? 19.814 -11.158 11.742 1.00 41.02 306 VAL A CA 1
ATOM 2309 C C . VAL A 1 305 ? 19.948 -11.924 10.421 1.00 42.63 306 VAL A C 1
ATOM 2310 O O . VAL A 1 305 ? 20.897 -11.718 9.660 1.00 40.83 306 VAL A O 1
ATOM 2314 N N . LEU A 1 306 ? 18.992 -12.832 10.178 1.00 37.48 307 LEU A N 1
ATOM 2315 C CA . LEU A 1 306 ? 18.918 -13.614 8.959 1.00 35.70 307 LEU A CA 1
ATOM 2316 C C . LEU A 1 306 ? 17.676 -13.164 8.204 1.00 38.01 307 LEU A C 1
ATOM 2317 O O . LEU A 1 306 ? 16.630 -12.951 8.806 1.00 38.35 307 LEU A O 1
ATOM 2322 N N . LEU A 1 307 ? 17.816 -12.978 6.891 1.00 33.88 308 LEU A N 1
ATOM 2323 C CA . LEU A 1 307 ? 16.737 -12.610 5.994 1.00 32.95 308 LEU A CA 1
ATOM 2324 C C . LEU A 1 307 ? 16.589 -13.743 5.027 1.00 36.49 308 LEU A C 1
ATOM 2325 O O . LEU A 1 307 ? 17.595 -14.205 4.497 1.00 37.14 308 LEU A O 1
ATOM 2330 N N . SER A 1 308 ? 15.356 -14.219 4.811 1.00 32.59 309 SER A N 1
ATOM 2331 C CA . SER A 1 308 ? 15.124 -15.289 3.847 1.00 32.06 309 SER A CA 1
ATOM 2332 C C . SER A 1 308 ? 13.820 -15.111 3.074 1.00 34.05 309 SER A C 1
ATOM 2333 O O . SER A 1 308 ? 12.742 -15.199 3.643 1.00 34.95 309 SER A O 1
ATOM 2336 N N . GLY A 1 309 ? 13.954 -14.788 1.799 1.00 29.39 310 GLY A N 1
ATOM 2337 C CA . GLY A 1 309 ? 12.844 -14.610 0.870 1.00 28.39 310 GLY A CA 1
ATOM 2338 C C . GLY A 1 309 ? 12.734 -15.844 0.010 1.00 33.50 310 GLY A C 1
ATOM 2339 O O . GLY A 1 309 ? 13.753 -16.449 -0.322 1.00 33.36 310 GLY A O 1
ATOM 2340 N N . PHE A 1 310 ? 11.503 -16.263 -0.318 1.00 31.63 311 PHE A N 1
ATOM 2341 C CA . PHE A 1 310 ? 11.296 -17.478 -1.108 1.00 31.34 311 PHE A CA 1
ATOM 2342 C C . PHE A 1 310 ? 9.983 -17.439 -1.816 1.00 36.03 311 PHE A C 1
ATOM 2343 O O . PHE A 1 310 ? 8.981 -16.991 -1.246 1.00 34.58 311 PHE A O 1
ATOM 2351 N N . GLY A 1 311 ? 9.990 -17.883 -3.069 1.00 34.73 312 GLY A N 1
ATOM 2352 C CA . GLY A 1 311 ? 8.778 -17.874 -3.873 1.00 34.61 312 GLY A CA 1
ATOM 2353 C C . GLY A 1 311 ? 8.997 -18.149 -5.339 1.00 38.44 312 GLY A C 1
ATOM 2354 O O . GLY A 1 311 ? 9.787 -19.025 -5.692 1.00 36.32 312 GLY A O 1
ATOM 2355 N N . GLY A 1 312 ? 8.259 -17.402 -6.177 1.00 34.12 313 GLY A N 1
ATOM 2356 C CA . GLY A 1 312 ? 8.221 -17.575 -7.622 1.00 33.27 313 GLY A CA 1
ATOM 2357 C C . GLY A 1 312 ? 9.556 -17.616 -8.335 1.00 34.71 313 GLY A C 1
ATOM 2358 O O . GLY A 1 312 ? 10.466 -16.813 -8.062 1.00 29.95 313 GLY A O 1
ATOM 2359 N N . GLY A 1 313 ? 9.633 -18.530 -9.286 1.00 30.11 314 GLY A N 1
ATOM 2360 C CA . GLY A 1 313 ? 10.825 -18.739 -10.095 1.00 29.84 314 GLY A CA 1
ATOM 2361 C C . GLY A 1 313 ? 11.053 -20.191 -10.438 1.00 36.07 314 GLY A C 1
ATOM 2362 O O . GLY A 1 313 ? 11.067 -20.516 -11.614 1.00 37.98 314 GLY A O 1
ATOM 2363 N N . LEU A 1 314 ? 11.221 -21.103 -9.457 1.00 32.70 315 LEU A N 1
ATOM 2364 C CA . LEU A 1 314 ? 11.269 -20.844 -8.016 1.00 32.08 315 LEU A CA 1
ATOM 2365 C C . LEU A 1 314 ? 12.552 -20.136 -7.628 1.00 35.31 315 LEU A C 1
ATOM 2366 O O . LEU A 1 314 ? 13.582 -20.330 -8.271 1.00 33.45 315 LEU A O 1
ATOM 2371 N N . THR A 1 315 ? 12.472 -19.244 -6.634 1.00 33.59 316 THR A N 1
ATOM 2372 C CA . THR A 1 315 ? 13.647 -18.545 -6.127 1.00 32.90 316 THR A CA 1
ATOM 2373 C C . THR A 1 315 ? 13.658 -18.644 -4.605 1.00 36.23 316 THR A C 1
ATOM 2374 O O . THR A 1 315 ? 12.607 -18.726 -3.979 1.00 36.56 316 THR A O 1
ATOM 2378 N N . TRP A 1 316 ? 14.849 -18.591 -4.018 1.00 32.20 317 TRP A N 1
ATOM 2379 C CA . TRP A 1 316 ? 15.056 -18.503 -2.578 1.00 31.00 317 TRP A CA 1
ATOM 2380 C C . TRP A 1 316 ? 16.418 -17.909 -2.299 1.00 34.32 317 TRP A C 1
ATOM 2381 O O . TRP A 1 316 ? 17.404 -18.275 -2.945 1.00 33.17 317 TRP A O 1
ATOM 2392 N N . GLY A 1 317 ? 16.442 -16.919 -1.413 1.00 31.09 318 GLY A N 1
ATOM 2393 C CA . GLY A 1 317 ? 17.679 -16.244 -1.057 1.00 30.75 318 GLY A CA 1
ATOM 2394 C C . GLY A 1 317 ? 17.763 -16.016 0.428 1.00 33.82 318 GLY A C 1
ATOM 2395 O O . GLY A 1 317 ? 16.775 -15.611 1.039 1.00 33.72 318 GLY A O 1
ATOM 2396 N N . THR A 1 318 ? 18.943 -16.262 1.004 1.00 31.26 319 THR A N 1
ATOM 2397 C CA . THR A 1 318 ? 19.205 -16.099 2.430 1.00 31.83 319 THR A CA 1
ATOM 2398 C C . THR A 1 318 ? 20.419 -15.228 2.662 1.00 36.20 319 THR A C 1
ATOM 2399 O O . THR A 1 318 ? 21.470 -15.451 2.064 1.00 36.92 319 THR A O 1
ATOM 2403 N N . LEU A 1 319 ? 20.270 -14.241 3.532 1.00 31.77 320 LEU A N 1
ATOM 2404 C CA . LEU A 1 319 ? 21.353 -13.338 3.904 1.00 33.17 320 LEU A CA 1
ATOM 2405 C C . LEU A 1 319 ? 21.502 -13.353 5.405 1.00 36.41 320 LEU A C 1
ATOM 2406 O O . LEU A 1 319 ? 20.504 -13.361 6.125 1.00 35.81 320 LEU A O 1
ATOM 2411 N N . ILE A 1 320 ? 22.744 -13.371 5.876 1.00 32.98 321 ILE A N 1
ATOM 2412 C CA . ILE A 1 320 ? 23.041 -13.263 7.299 1.00 33.17 321 ILE A CA 1
ATOM 2413 C C . ILE A 1 320 ? 23.858 -12.003 7.424 1.00 37.73 321 ILE A C 1
ATOM 2414 O O . ILE A 1 320 ? 24.862 -11.827 6.719 1.00 37.52 321 ILE A O 1
ATOM 2419 N N . LEU A 1 321 ? 23.404 -11.105 8.284 1.00 35.97 322 LEU A N 1
ATOM 2420 C CA . LEU A 1 321 ? 24.062 -9.827 8.468 1.00 37.13 322 LEU A CA 1
ATOM 2421 C C . LEU A 1 321 ? 24.015 -9.277 9.878 1.00 40.88 322 LEU A C 1
ATOM 2422 O O . LEU A 1 321 ? 23.189 -9.687 10.687 1.00 39.27 322 LEU A O 1
ATOM 2427 N N . THR A 1 322 ? 24.939 -8.351 10.152 1.00 39.20 323 THR A N 1
ATOM 2428 C CA . THR A 1 322 ? 25.029 -7.558 11.362 1.00 41.21 323 THR A CA 1
ATOM 2429 C C . THR A 1 322 ? 24.188 -6.332 11.031 1.00 43.40 323 THR A C 1
ATOM 2430 O O . THR A 1 322 ? 24.324 -5.769 9.942 1.00 41.83 323 THR A O 1
ATOM 2434 N N . ILE A 1 323 ? 23.290 -5.961 11.937 1.00 41.48 324 ILE A N 1
ATOM 2435 C CA . ILE A 1 323 ? 22.415 -4.806 11.789 1.00 46.00 324 ILE A CA 1
ATOM 2436 C C . ILE A 1 323 ? 22.359 -4.011 13.074 1.00 44.16 324 ILE A C 1
ATOM 2437 O O . ILE A 1 323 ? 22.449 -4.623 14.161 1.00 49.52 324 ILE A O 1
ATOM 2443 N N . ALA B 1 1 ? 39.198 -9.901 -7.346 1.00 49.22 2 ALA B N 1
ATOM 2444 C CA . ALA B 1 1 ? 38.675 -10.708 -8.445 1.00 46.82 2 ALA B CA 1
ATOM 2445 C C . ALA B 1 1 ? 38.237 -9.856 -9.615 1.00 45.43 2 ALA B C 1
ATOM 2446 O O . ALA B 1 1 ? 37.708 -8.748 -9.445 1.00 42.53 2 ALA B O 1
ATOM 2448 N N . PHE B 1 2 ? 38.451 -10.396 -10.814 1.00 39.54 3 PHE B N 1
ATOM 2449 C CA . PHE B 1 2 ? 38.168 -9.697 -12.056 1.00 37.54 3 PHE B CA 1
ATOM 2450 C C . PHE B 1 2 ? 37.318 -10.551 -12.960 1.00 41.53 3 PHE B C 1
ATOM 2451 O O . PHE B 1 2 ? 37.252 -11.770 -12.773 1.00 42.04 3 PHE B O 1
ATOM 2459 N N . ALA B 1 3 ? 36.608 -9.902 -13.878 1.00 36.61 4 ALA B N 1
ATOM 2460 C CA . ALA B 1 3 ? 35.727 -10.564 -14.823 1.00 36.43 4 ALA B CA 1
ATOM 2461 C C . ALA B 1 3 ? 36.151 -10.280 -16.243 1.00 38.76 4 ALA B C 1
ATOM 2462 O O . ALA B 1 3 ? 36.723 -9.218 -16.524 1.00 38.12 4 ALA B O 1
ATOM 2464 N N . LYS B 1 4 ? 35.884 -11.242 -17.138 1.00 34.19 5 LYS B N 1
ATOM 2465 C CA . LYS B 1 4 ? 36.174 -11.094 -18.554 1.00 34.13 5 LYS B CA 1
ATOM 2466 C C . LYS B 1 4 ? 35.100 -11.768 -19.393 1.00 37.59 5 LYS B C 1
ATOM 2467 O O . LYS B 1 4 ? 34.457 -12.712 -18.933 1.00 37.00 5 LYS B O 1
ATOM 2473 N N . ILE B 1 5 ? 34.923 -11.286 -20.630 1.00 34.03 6 ILE B N 1
ATOM 2474 C CA . ILE B 1 5 ? 34.002 -11.864 -21.595 1.00 32.64 6 ILE B CA 1
ATOM 2475 C C . ILE B 1 5 ? 34.797 -12.990 -22.289 1.00 38.59 6 ILE B C 1
ATOM 2476 O O . ILE B 1 5 ? 35.842 -12.723 -22.898 1.00 38.65 6 ILE B O 1
ATOM 2481 N N . SER B 1 6 ? 34.363 -14.257 -22.119 1.00 35.31 7 SER B N 1
ATOM 2482 C CA . SER B 1 6 ? 35.077 -15.391 -22.726 1.00 35.29 7 SER B CA 1
ATOM 2483 C C . SER B 1 6 ? 34.381 -15.929 -23.966 1.00 37.32 7 SER B C 1
ATOM 2484 O O . SER B 1 6 ? 35.052 -16.486 -24.832 1.00 36.27 7 SER B O 1
ATOM 2487 N N . GLN B 1 7 ? 33.044 -15.774 -24.056 1.00 33.40 8 GLN B N 1
ATOM 2488 C CA . GLN B 1 7 ? 32.250 -16.198 -25.220 1.00 33.43 8 GLN B CA 1
ATOM 2489 C C . GLN B 1 7 ? 31.149 -15.206 -25.497 1.00 36.32 8 GLN B C 1
ATOM 2490 O O . GLN B 1 7 ? 30.698 -14.515 -24.595 1.00 33.37 8 GLN B O 1
ATOM 2496 N N . VAL B 1 8 ? 30.730 -15.121 -26.763 1.00 34.38 9 VAL B N 1
ATOM 2497 C CA . VAL B 1 8 ? 29.646 -14.244 -27.207 1.00 33.43 9 VAL B CA 1
ATOM 2498 C C . VAL B 1 8 ? 28.781 -15.096 -28.147 1.00 36.73 9 VAL B C 1
ATOM 2499 O O . VAL B 1 8 ? 29.301 -15.997 -28.804 1.00 36.45 9 VAL B O 1
ATOM 2503 N N . ALA B 1 9 ? 27.482 -14.818 -28.211 1.00 33.01 10 ALA B N 1
ATOM 2504 C CA . ALA B 1 9 ? 26.569 -15.544 -29.093 1.00 33.72 10 ALA B CA 1
ATOM 2505 C C . ALA B 1 9 ? 25.335 -14.722 -29.297 1.00 35.38 10 ALA B C 1
ATOM 2506 O O . ALA B 1 9 ? 25.047 -13.823 -28.498 1.00 32.97 10 ALA B O 1
ATOM 2508 N N . HIS B 1 10 ? 24.608 -15.007 -30.382 1.00 32.62 11 HIS B N 1
ATOM 2509 C CA . HIS B 1 10 ? 23.366 -14.323 -30.682 1.00 32.06 11 HIS B CA 1
ATOM 2510 C C . HIS B 1 10 ? 22.391 -15.281 -31.337 1.00 36.41 11 HIS B C 1
ATOM 2511 O O . HIS B 1 10 ? 22.788 -16.314 -31.893 1.00 36.41 11 HIS B O 1
ATOM 2518 N N . TYR B 1 11 ? 21.109 -14.964 -31.215 1.00 34.50 12 TYR B N 1
ATOM 2519 C CA . TYR B 1 11 ? 20.050 -15.727 -31.859 1.00 36.38 12 TYR B CA 1
ATOM 2520 C C . TYR B 1 11 ? 18.870 -14.822 -32.175 1.00 37.49 12 TYR B C 1
ATOM 2521 O O . TYR B 1 11 ? 18.383 -14.096 -31.315 1.00 33.94 12 TYR B O 1
ATOM 2530 N N . VAL B 1 12 ? 18.403 -14.910 -33.413 1.00 36.26 13 VAL B N 1
ATOM 2531 C CA . VAL B 1 12 ? 17.227 -14.183 -33.881 1.00 35.58 13 VAL B CA 1
ATOM 2532 C C . VAL B 1 12 ? 16.221 -15.189 -34.421 1.00 39.23 13 VAL B C 1
ATOM 2533 O O . VAL B 1 12 ? 16.646 -16.184 -34.994 1.00 36.68 13 VAL B O 1
ATOM 2537 N N . PRO B 1 13 ? 14.893 -14.957 -34.293 1.00 37.13 14 PRO B N 1
ATOM 2538 C CA . PRO B 1 13 ? 13.939 -15.886 -34.930 1.00 38.28 14 PRO B CA 1
ATOM 2539 C C . PRO B 1 13 ? 14.187 -15.887 -36.444 1.00 42.63 14 PRO B C 1
ATOM 2540 O O . PRO B 1 13 ? 14.624 -14.866 -36.988 1.00 41.83 14 PRO B O 1
ATOM 2544 N N . GLU B 1 14 ? 13.979 -17.031 -37.114 1.00 39.13 15 GLU B N 1
ATOM 2545 C CA . GLU B 1 14 ? 14.246 -17.148 -38.550 1.00 39.79 15 GLU B CA 1
ATOM 2546 C C . GLU B 1 14 ? 13.441 -16.175 -39.422 1.00 43.53 15 GLU B C 1
ATOM 2547 O O . GLU B 1 14 ? 13.975 -15.642 -40.390 1.00 43.95 15 GLU B O 1
ATOM 2553 N N . GLN B 1 15 ? 12.179 -15.898 -39.048 1.00 40.69 16 GLN B N 1
ATOM 2554 C CA . GLN B 1 15 ? 11.304 -15.017 -39.821 1.00 41.15 16 GLN B CA 1
ATOM 2555 C C . GLN B 1 15 ? 11.876 -13.619 -39.988 1.00 43.74 16 GLN B C 1
ATOM 2556 O O . GLN B 1 15 ? 12.189 -12.949 -38.999 1.00 40.56 16 GLN B O 1
ATOM 2562 N N . VAL B 1 16 ? 12.039 -13.207 -41.253 1.00 41.68 17 VAL B N 1
ATOM 2563 C CA . VAL B 1 16 ? 12.556 -11.890 -41.608 1.00 41.90 17 VAL B CA 1
ATOM 2564 C C . VAL B 1 16 ? 11.391 -11.048 -42.149 1.00 45.97 17 VAL B C 1
ATOM 2565 O O . VAL B 1 16 ? 10.646 -11.505 -43.010 1.00 46.56 17 VAL B O 1
ATOM 2569 N N . VAL B 1 17 ? 11.241 -9.822 -41.639 1.00 40.30 18 VAL B N 1
ATOM 2570 C CA . VAL B 1 17 ? 10.227 -8.897 -42.120 1.00 39.63 18 VAL B CA 1
ATOM 2571 C C . VAL B 1 17 ? 10.962 -7.693 -42.740 1.00 41.64 18 VAL B C 1
ATOM 2572 O O . VAL B 1 17 ? 11.594 -6.922 -42.031 1.00 38.90 18 VAL B O 1
ATOM 2576 N N . THR B 1 18 ? 10.925 -7.578 -44.075 1.00 40.15 19 THR B N 1
ATOM 2577 C CA . THR B 1 18 ? 11.595 -6.475 -44.769 1.00 39.11 19 THR B CA 1
ATOM 2578 C C . THR B 1 18 ? 10.731 -5.217 -44.685 1.00 39.40 19 THR B C 1
ATOM 2579 O O . THR B 1 18 ? 9.545 -5.315 -44.375 1.00 36.55 19 THR B O 1
ATOM 2583 N N . ASN B 1 19 ? 11.310 -4.046 -45.013 1.00 37.19 20 ASN B N 1
ATOM 2584 C CA . ASN B 1 19 ? 10.581 -2.770 -45.081 1.00 36.76 20 ASN B CA 1
ATOM 2585 C C . ASN B 1 19 ? 9.476 -2.839 -46.117 1.00 41.32 20 ASN B C 1
ATOM 2586 O O . ASN B 1 19 ? 8.455 -2.189 -45.955 1.00 42.03 20 ASN B O 1
ATOM 2591 N N . HIS B 1 20 ? 9.683 -3.634 -47.181 1.00 40.52 21 HIS B N 1
ATOM 2592 C CA . HIS B 1 20 ? 8.705 -3.886 -48.239 1.00 41.34 21 HIS B CA 1
ATOM 2593 C C . HIS B 1 20 ? 7.489 -4.626 -47.697 1.00 44.43 21 HIS B C 1
ATOM 2594 O O . HIS B 1 20 ? 6.371 -4.245 -48.034 1.00 43.54 21 HIS B O 1
ATOM 2601 N N . ASP B 1 21 ? 7.704 -5.648 -46.810 1.00 40.75 22 ASP B N 1
ATOM 2602 C CA . ASP B 1 21 ? 6.629 -6.419 -46.159 1.00 40.57 22 ASP B CA 1
ATOM 2603 C C . ASP B 1 21 ? 5.795 -5.480 -45.303 1.00 44.13 22 ASP B C 1
ATOM 2604 O O . ASP B 1 21 ? 4.585 -5.628 -45.261 1.00 44.96 22 ASP B O 1
ATOM 2609 N N . LEU B 1 22 ? 6.447 -4.518 -44.611 1.00 38.95 23 LEU B N 1
ATOM 2610 C CA . LEU B 1 22 ? 5.763 -3.538 -43.769 1.00 38.24 23 LEU B CA 1
ATOM 2611 C C . LEU B 1 22 ? 4.911 -2.577 -44.588 1.00 44.12 23 LEU B C 1
ATOM 2612 O O . LEU B 1 22 ? 3.789 -2.283 -44.185 1.00 45.02 23 LEU B O 1
ATOM 2617 N N . ALA B 1 23 ? 5.411 -2.152 -45.766 1.00 41.68 24 ALA B N 1
ATOM 2618 C CA . ALA B 1 23 ? 4.701 -1.282 -46.713 1.00 43.12 24 ALA B CA 1
ATOM 2619 C C . ALA B 1 23 ? 3.367 -1.873 -47.184 1.00 49.42 24 ALA B C 1
ATOM 2620 O O . ALA B 1 23 ? 2.514 -1.139 -47.676 1.00 49.95 24 ALA B O 1
ATOM 2622 N N . GLN B 1 24 ? 3.209 -3.195 -47.047 1.00 47.85 25 GLN B N 1
ATOM 2623 C CA . GLN B 1 24 ? 1.998 -3.912 -47.413 1.00 49.51 25 GLN B CA 1
ATOM 2624 C C . GLN B 1 24 ? 0.888 -3.839 -46.329 1.00 54.70 25 GLN B C 1
ATOM 2625 O O . GLN B 1 24 ? -0.275 -4.000 -46.692 1.00 56.01 25 GLN B O 1
ATOM 2631 N N . ILE B 1 25 ? 1.227 -3.534 -45.042 1.00 50.38 26 ILE B N 1
ATOM 2632 C CA . ILE B 1 25 ? 0.295 -3.463 -43.895 1.00 50.51 26 ILE B CA 1
ATOM 2633 C C . ILE B 1 25 ? 0.177 -2.055 -43.298 1.00 54.91 26 ILE B C 1
ATOM 2634 O O . ILE B 1 25 ? -0.618 -1.831 -42.373 1.00 54.99 26 ILE B O 1
ATOM 2639 N N . MET B 1 26 ? 0.990 -1.117 -43.798 1.00 50.73 27 MET B N 1
ATOM 2640 C CA . MET B 1 26 ? 0.984 0.260 -43.318 1.00 49.72 27 MET B CA 1
ATOM 2641 C C . MET B 1 26 ? 1.492 1.205 -44.371 1.00 55.34 27 MET B C 1
ATOM 2642 O O . MET B 1 26 ? 2.154 0.781 -45.326 1.00 54.76 27 MET B O 1
ATOM 2647 N N . ASP B 1 27 ? 1.222 2.505 -44.157 1.00 53.92 28 ASP B N 1
ATOM 2648 C CA . ASP B 1 27 ? 1.611 3.601 -45.040 1.00 53.98 28 ASP B CA 1
ATOM 2649 C C . ASP B 1 27 ? 3.063 4.010 -44.825 1.00 53.11 28 ASP B C 1
ATOM 2650 O O . ASP B 1 27 ? 3.375 5.074 -44.292 1.00 53.26 28 ASP B O 1
ATOM 2655 N N . THR B 1 28 ? 3.955 3.139 -45.266 1.00 45.63 29 THR B N 1
ATOM 2656 C CA . THR B 1 28 ? 5.386 3.358 -45.152 1.00 43.92 29 THR B CA 1
ATOM 2657 C C . THR B 1 28 ? 6.060 2.821 -46.412 1.00 47.19 29 THR B C 1
ATOM 2658 O O . THR B 1 28 ? 5.383 2.228 -47.256 1.00 48.69 29 THR B O 1
ATOM 2662 N N . ASN B 1 29 ? 7.376 3.024 -46.548 1.00 42.72 30 ASN B N 1
ATOM 2663 C CA . ASN B 1 29 ? 8.151 2.509 -47.682 1.00 43.18 30 ASN B CA 1
ATOM 2664 C C . ASN B 1 29 ? 9.599 2.285 -47.283 1.00 46.85 30 ASN B C 1
ATOM 2665 O O . ASN B 1 29 ? 10.038 2.870 -46.292 1.00 46.03 30 ASN B O 1
ATOM 2670 N N . ASP B 1 30 ? 10.350 1.456 -48.046 1.00 43.59 31 ASP B N 1
ATOM 2671 C CA . ASP B 1 30 ? 11.757 1.178 -47.748 1.00 42.31 31 ASP B CA 1
ATOM 2672 C C . ASP B 1 30 ? 12.613 2.436 -47.856 1.00 43.22 31 ASP B C 1
ATOM 2673 O O . ASP B 1 30 ? 13.453 2.627 -47.004 1.00 39.05 31 ASP B O 1
ATOM 2678 N N . GLU B 1 31 ? 12.386 3.305 -48.869 1.00 41.87 32 GLU B N 1
ATOM 2679 C CA . GLU B 1 31 ? 13.159 4.551 -49.006 1.00 42.51 32 GLU B CA 1
ATOM 2680 C C . GLU B 1 31 ? 13.113 5.427 -47.740 1.00 46.89 32 GLU B C 1
ATOM 2681 O O . GLU B 1 31 ? 14.162 5.784 -47.208 1.00 45.15 32 GLU B O 1
ATOM 2687 N N . TRP B 1 32 ? 11.896 5.708 -47.230 1.00 46.90 33 TRP B N 1
ATOM 2688 C CA . TRP B 1 32 ? 11.648 6.494 -46.016 1.00 46.92 33 TRP B CA 1
ATOM 2689 C C . TRP B 1 32 ? 12.279 5.858 -44.766 1.00 47.33 33 TRP B C 1
ATOM 2690 O O . TRP B 1 32 ? 12.992 6.557 -44.048 1.00 45.46 33 TRP B O 1
ATOM 2701 N N . ILE B 1 33 ? 12.075 4.538 -44.533 1.00 42.86 34 ILE B N 1
ATOM 2702 C CA . ILE B 1 33 ? 12.640 3.847 -43.364 1.00 39.96 34 ILE B CA 1
ATOM 2703 C C . ILE B 1 33 ? 14.181 3.826 -43.408 1.00 44.83 34 ILE B C 1
ATOM 2704 O O . ILE B 1 33 ? 14.816 4.230 -42.427 1.00 43.75 34 ILE B O 1
ATOM 2709 N N . SER B 1 34 ? 14.765 3.350 -44.529 1.00 41.32 35 SER B N 1
ATOM 2710 C CA . SER B 1 34 ? 16.212 3.254 -44.709 1.00 41.05 35 SER B CA 1
ATOM 2711 C C . SER B 1 34 ? 16.942 4.596 -44.587 1.00 45.74 35 SER B C 1
ATOM 2712 O O . SER B 1 34 ? 17.996 4.646 -43.961 1.00 44.59 35 SER B O 1
ATOM 2715 N N . SER B 1 35 ? 16.385 5.679 -45.172 1.00 45.21 36 SER B N 1
ATOM 2716 C CA . SER B 1 35 ? 17.025 6.996 -45.141 1.00 46.38 36 SER B CA 1
ATOM 2717 C C . SER B 1 35 ? 17.008 7.639 -43.761 1.00 50.47 36 SER B C 1
ATOM 2718 O O . SER B 1 35 ? 17.986 8.267 -43.368 1.00 51.41 36 SER B O 1
ATOM 2721 N N . ARG B 1 36 ? 15.906 7.481 -43.029 1.00 46.50 37 ARG B N 1
ATOM 2722 C CA . ARG B 1 36 ? 15.731 8.083 -41.710 1.00 44.46 37 ARG B CA 1
ATOM 2723 C C . ARG B 1 36 ? 16.377 7.297 -40.589 1.00 45.50 37 ARG B C 1
ATOM 2724 O O . ARG B 1 36 ? 16.791 7.898 -39.598 1.00 45.49 37 ARG B O 1
ATOM 2732 N N . THR B 1 37 ? 16.467 5.952 -40.719 1.00 39.46 38 THR B N 1
ATOM 2733 C CA . THR B 1 37 ? 16.956 5.096 -39.622 1.00 36.88 38 THR B CA 1
ATOM 2734 C C . THR B 1 37 ? 18.143 4.179 -39.929 1.00 39.49 38 THR B C 1
ATOM 2735 O O . THR B 1 37 ? 18.838 3.757 -39.005 1.00 37.75 38 THR B O 1
ATOM 2739 N N . GLY B 1 38 ? 18.297 3.800 -41.188 1.00 37.39 39 GLY B N 1
ATOM 2740 C CA . GLY B 1 38 ? 19.302 2.831 -41.611 1.00 36.88 39 GLY B CA 1
ATOM 2741 C C . GLY B 1 38 ? 18.762 1.408 -41.665 1.00 39.02 39 GLY B C 1
ATOM 2742 O O . GLY B 1 38 ? 19.424 0.520 -42.199 1.00 39.69 39 GLY B O 1
ATOM 2743 N N . ILE B 1 39 ? 17.553 1.178 -41.120 1.00 36.26 40 ILE B N 1
ATOM 2744 C CA . ILE B 1 39 ? 16.911 -0.151 -41.066 1.00 35.23 40 ILE B CA 1
ATOM 2745 C C . ILE B 1 39 ? 16.358 -0.541 -42.449 1.00 40.87 40 ILE B C 1
ATOM 2746 O O . ILE B 1 39 ? 15.651 0.250 -43.093 1.00 40.59 40 ILE B O 1
ATOM 2751 N N . ARG B 1 40 ? 16.685 -1.778 -42.880 1.00 38.29 41 ARG B N 1
ATOM 2752 C CA A ARG B 1 40 ? 16.258 -2.355 -44.160 0.50 38.68 41 ARG B CA 1
ATOM 2753 C CA B ARG B 1 40 ? 16.255 -2.355 -44.156 0.50 38.43 41 ARG B CA 1
ATOM 2754 C C . ARG B 1 40 ? 15.302 -3.503 -43.916 1.00 42.06 41 ARG B C 1
ATOM 2755 O O . ARG B 1 40 ? 14.420 -3.754 -44.727 1.00 42.83 41 ARG B O 1
ATOM 2770 N N . GLN B 1 41 ? 15.487 -4.207 -42.806 1.00 39.00 42 GLN B N 1
ATOM 2771 C CA . GLN B 1 41 ? 14.690 -5.363 -42.398 1.00 37.85 42 GLN B CA 1
ATOM 2772 C C . GLN B 1 41 ? 14.875 -5.570 -40.900 1.00 37.99 42 GLN B C 1
ATOM 2773 O O . GLN B 1 41 ? 15.735 -4.935 -40.296 1.00 36.55 42 GLN B O 1
ATOM 2779 N N . ARG B 1 42 ? 14.085 -6.484 -40.311 1.00 33.68 43 ARG B N 1
ATOM 2780 C CA . ARG B 1 42 ? 14.178 -6.852 -38.912 1.00 33.87 43 ARG B CA 1
ATOM 2781 C C . ARG B 1 42 ? 13.626 -8.275 -38.759 1.00 37.67 43 ARG B C 1
ATOM 2782 O O . ARG B 1 42 ? 12.856 -8.729 -39.616 1.00 39.72 43 ARG B O 1
ATOM 2790 N N . HIS B 1 43 ? 14.024 -8.968 -37.692 1.00 32.33 44 HIS B N 1
ATOM 2791 C CA . HIS B 1 43 ? 13.531 -10.324 -37.434 1.00 32.88 44 HIS B CA 1
ATOM 2792 C C . HIS B 1 43 ? 12.335 -10.220 -36.505 1.00 38.87 44 HIS B C 1
ATOM 2793 O O . HIS B 1 43 ? 12.348 -9.418 -35.569 1.00 36.76 44 HIS B O 1
ATOM 2800 N N . ILE B 1 44 ? 11.260 -10.936 -36.840 1.00 38.94 45 ILE B N 1
ATOM 2801 C CA . ILE B 1 44 ? 10.031 -10.928 -36.051 1.00 39.12 45 ILE B CA 1
ATOM 2802 C C . ILE B 1 44 ? 9.729 -12.353 -35.659 1.00 42.95 45 ILE B C 1
ATOM 2803 O O . ILE B 1 44 ? 9.606 -13.218 -36.526 1.00 43.06 45 ILE B O 1
ATOM 2808 N N . SER B 1 45 ? 9.594 -12.592 -34.353 1.00 38.51 46 SER B N 1
ATOM 2809 C CA . SER B 1 45 ? 9.275 -13.911 -33.835 1.00 37.53 46 SER B CA 1
ATOM 2810 C C . SER B 1 45 ? 7.882 -14.369 -34.243 1.00 42.95 46 SER B C 1
ATOM 2811 O O . SER B 1 45 ? 6.922 -13.596 -34.159 1.00 41.31 46 SER B O 1
ATOM 2814 N N . ARG B 1 46 ? 7.790 -15.622 -34.708 1.00 40.92 47 ARG B N 1
ATOM 2815 C CA . ARG B 1 46 ? 6.521 -16.208 -35.098 1.00 42.34 47 ARG B CA 1
ATOM 2816 C C . ARG B 1 46 ? 5.979 -17.036 -33.953 1.00 46.09 47 ARG B C 1
ATOM 2817 O O . ARG B 1 46 ? 4.802 -16.913 -33.646 1.00 46.51 47 ARG B O 1
ATOM 2825 N N . THR B 1 47 ? 6.832 -17.867 -33.309 1.00 42.26 48 THR B N 1
ATOM 2826 C CA . THR B 1 47 ? 6.415 -18.772 -32.224 1.00 42.35 48 THR B CA 1
ATOM 2827 C C . THR B 1 47 ? 7.310 -18.724 -30.977 1.00 43.92 48 THR B C 1
ATOM 2828 O O . THR B 1 47 ? 7.011 -19.398 -29.984 1.00 43.99 48 THR B O 1
ATOM 2832 N N . GLU B 1 48 ? 8.408 -17.948 -31.024 1.00 37.25 49 GLU B N 1
ATOM 2833 C CA . GLU B 1 48 ? 9.370 -17.941 -29.930 1.00 35.13 49 GLU B CA 1
ATOM 2834 C C . GLU B 1 48 ? 9.239 -16.780 -28.968 1.00 37.77 49 GLU B C 1
ATOM 2835 O O . GLU B 1 48 ? 9.120 -15.626 -29.370 1.00 37.19 49 GLU B O 1
ATOM 2841 N N . SER B 1 49 ? 9.292 -17.090 -27.680 1.00 33.68 50 SER B N 1
ATOM 2842 C CA . SER B 1 49 ? 9.220 -16.086 -26.626 1.00 32.54 50 SER B CA 1
ATOM 2843 C C . SER B 1 49 ? 10.602 -15.511 -26.372 1.00 34.29 50 SER B C 1
ATOM 2844 O O . SER B 1 49 ? 11.592 -16.004 -26.906 1.00 33.48 50 SER B O 1
ATOM 2847 N N . THR B 1 50 ? 10.678 -14.472 -25.538 1.00 30.71 51 THR B N 1
ATOM 2848 C CA . THR B 1 50 ? 11.939 -13.852 -25.129 1.00 29.40 51 THR B CA 1
ATOM 2849 C C . THR B 1 50 ? 12.860 -14.906 -24.482 1.00 32.15 51 THR B C 1
ATOM 2850 O O . THR B 1 50 ? 14.040 -14.940 -24.810 1.00 29.77 51 THR B O 1
ATOM 2854 N N . SER B 1 51 ? 12.307 -15.776 -23.589 1.00 29.58 52 SER B N 1
ATOM 2855 C CA . SER B 1 51 ? 13.094 -16.836 -22.949 1.00 30.08 52 SER B CA 1
ATOM 2856 C C . SER B 1 51 ? 13.569 -17.880 -23.955 1.00 33.90 52 SER B C 1
ATOM 2857 O O . SER B 1 51 ? 14.666 -18.417 -23.780 1.00 33.96 52 SER B O 1
ATOM 2860 N N . ASP B 1 52 ? 12.773 -18.154 -25.017 1.00 30.71 53 ASP B N 1
ATOM 2861 C CA . ASP B 1 52 ? 13.171 -19.084 -26.077 1.00 31.66 53 ASP B CA 1
ATOM 2862 C C . ASP B 1 52 ? 14.424 -18.553 -26.802 1.00 33.54 53 ASP B C 1
ATOM 2863 O O . ASP B 1 52 ? 15.402 -19.283 -26.940 1.00 32.33 53 ASP B O 1
ATOM 2868 N N . LEU B 1 53 ? 14.416 -17.273 -27.203 1.00 29.76 54 LEU B N 1
ATOM 2869 C CA . LEU B 1 53 ? 15.552 -16.637 -27.884 1.00 28.87 54 LEU B CA 1
ATOM 2870 C C . LEU B 1 53 ? 16.798 -16.661 -26.984 1.00 33.15 54 LEU B C 1
ATOM 2871 O O . LEU B 1 53 ? 17.889 -17.002 -27.450 1.00 32.83 54 LEU B O 1
ATOM 2876 N N . ALA B 1 54 ? 16.622 -16.305 -25.703 1.00 27.87 55 ALA B N 1
ATOM 2877 C CA . ALA B 1 54 ? 17.691 -16.304 -24.693 1.00 28.59 55 ALA B CA 1
ATOM 2878 C C . ALA B 1 54 ? 18.224 -17.721 -24.425 1.00 33.67 55 ALA B C 1
ATOM 2879 O O . ALA B 1 54 ? 19.428 -17.896 -24.209 1.00 35.24 55 ALA B O 1
ATOM 2881 N N . THR B 1 55 ? 17.353 -18.731 -24.489 1.00 30.24 56 THR B N 1
ATOM 2882 C CA . THR B 1 55 ? 17.758 -20.153 -24.312 1.00 30.21 56 THR B CA 1
ATOM 2883 C C . THR B 1 55 ? 18.739 -20.558 -25.425 1.00 34.10 56 THR B C 1
ATOM 2884 O O . THR B 1 55 ? 19.756 -21.188 -25.150 1.00 34.19 56 THR B O 1
ATOM 2888 N N . GLU B 1 56 ? 18.447 -20.160 -26.678 1.00 33.24 57 GLU B N 1
ATOM 2889 C CA . GLU B 1 56 ? 19.327 -20.454 -27.823 1.00 34.38 57 GLU B CA 1
ATOM 2890 C C . GLU B 1 56 ? 20.708 -19.816 -27.634 1.00 37.46 57 GLU B C 1
ATOM 2891 O O . GLU B 1 56 ? 21.718 -20.468 -27.876 1.00 37.31 57 GLU B O 1
ATOM 2897 N N . VAL B 1 57 ? 20.746 -18.573 -27.117 1.00 33.76 58 VAL B N 1
ATOM 2898 C CA . VAL B 1 57 ? 21.996 -17.862 -26.827 1.00 32.32 58 VAL B CA 1
ATOM 2899 C C . VAL B 1 57 ? 22.804 -18.617 -25.740 1.00 35.21 58 VAL B C 1
ATOM 2900 O O . VAL B 1 57 ? 23.997 -18.842 -25.915 1.00 35.20 58 VAL B O 1
ATOM 2904 N N . ALA B 1 58 ? 22.132 -19.055 -24.663 1.00 32.36 59 ALA B N 1
ATOM 2905 C CA . ALA B 1 58 ? 22.727 -19.808 -23.555 1.00 31.16 59 ALA B CA 1
ATOM 2906 C C . ALA B 1 58 ? 23.355 -21.112 -24.042 1.00 35.59 59 ALA B C 1
ATOM 2907 O O . ALA B 1 58 ? 24.493 -21.406 -23.679 1.00 35.17 59 ALA B O 1
ATOM 2909 N N . LYS B 1 59 ? 22.615 -21.887 -24.869 1.00 32.72 60 LYS B N 1
ATOM 2910 C CA . LYS B 1 59 ? 23.091 -23.161 -25.427 1.00 33.84 60 LYS B CA 1
ATOM 2911 C C . LYS B 1 59 ? 24.338 -22.956 -26.290 1.00 39.82 60 LYS B C 1
ATOM 2912 O O . LYS B 1 59 ? 25.306 -23.698 -26.144 1.00 41.13 60 LYS B O 1
ATOM 2918 N N . LYS B 1 60 ? 24.325 -21.912 -27.137 1.00 36.59 61 LYS B N 1
ATOM 2919 C CA . LYS B 1 60 ? 25.433 -21.518 -28.011 1.00 37.00 61 LYS B CA 1
ATOM 2920 C C . LYS B 1 60 ? 26.675 -21.119 -27.197 1.00 39.08 61 LYS B C 1
ATOM 2921 O O . LYS B 1 60 ? 27.784 -21.484 -27.574 1.00 38.43 61 LYS B O 1
ATOM 2927 N N . LEU B 1 61 ? 26.483 -20.368 -26.088 1.00 33.61 62 LEU B N 1
ATOM 2928 C CA . LEU B 1 61 ? 27.570 -19.915 -25.218 1.00 32.19 62 LEU B CA 1
ATOM 2929 C C . LEU B 1 61 ? 28.259 -21.085 -24.515 1.00 38.33 62 LEU B C 1
ATOM 2930 O O . LEU B 1 61 ? 29.489 -21.135 -24.451 1.00 38.55 62 LEU B O 1
ATOM 2935 N N . MET B 1 62 ? 27.466 -22.025 -23.992 1.00 37.69 63 MET B N 1
ATOM 2936 C CA . MET B 1 62 ? 27.991 -23.205 -23.297 1.00 39.15 63 MET B CA 1
ATOM 2937 C C . MET B 1 62 ? 28.740 -24.140 -24.236 1.00 43.50 63 MET B C 1
ATOM 2938 O O . MET B 1 62 ? 29.751 -24.721 -23.830 1.00 43.47 63 MET B O 1
ATOM 2943 N N . ALA B 1 63 ? 28.244 -24.282 -25.483 1.00 40.25 64 ALA B N 1
ATOM 2944 C CA . ALA B 1 63 ? 28.853 -25.127 -26.521 1.00 42.09 64 ALA B CA 1
ATOM 2945 C C . ALA B 1 63 ? 30.240 -24.575 -26.895 1.00 45.05 64 ALA B C 1
ATOM 2946 O O . ALA B 1 63 ? 31.207 -25.327 -26.958 1.00 44.59 64 ALA B O 1
ATOM 2948 N N . LYS B 1 64 ? 30.337 -23.245 -27.060 1.00 40.76 65 LYS B N 1
ATOM 2949 C CA . LYS B 1 64 ? 31.585 -22.562 -27.390 1.00 40.05 65 LYS B CA 1
ATOM 2950 C C . LYS B 1 64 ? 32.616 -22.677 -26.279 1.00 43.39 65 LYS B C 1
ATOM 2951 O O . LYS B 1 64 ? 33.792 -22.871 -26.566 1.00 43.80 65 LYS B O 1
ATOM 2957 N N . ALA B 1 65 ? 32.171 -22.583 -25.010 1.00 39.41 66 ALA B N 1
ATOM 2958 C CA . ALA B 1 65 ? 33.017 -22.706 -23.822 1.00 40.24 66 ALA B CA 1
ATOM 2959 C C . ALA B 1 65 ? 33.323 -24.167 -23.464 1.00 46.08 66 ALA B C 1
ATOM 2960 O O . ALA B 1 65 ? 34.212 -24.417 -22.645 1.00 48.37 66 ALA B O 1
ATOM 2962 N N . GLY B 1 66 ? 32.570 -25.107 -24.041 1.00 42.01 67 GLY B N 1
ATOM 2963 C CA . GLY B 1 66 ? 32.703 -26.534 -23.760 1.00 42.71 67 GLY B CA 1
ATOM 2964 C C . GLY B 1 66 ? 32.270 -26.867 -22.348 1.00 47.92 67 GLY B C 1
ATOM 2965 O O . GLY B 1 66 ? 32.901 -27.694 -21.678 1.00 47.98 67 GLY B O 1
ATOM 2966 N N . ILE B 1 67 ? 31.209 -26.178 -21.869 1.00 43.70 68 ILE B N 1
ATOM 2967 C CA . ILE B 1 67 ? 30.666 -26.351 -20.524 1.00 42.42 68 ILE B CA 1
ATOM 2968 C C . ILE B 1 67 ? 29.204 -26.809 -20.572 1.00 46.73 68 ILE B C 1
ATOM 2969 O O . ILE B 1 67 ? 28.571 -26.773 -21.627 1.00 46.06 68 ILE B O 1
ATOM 2974 N N . THR B 1 68 ? 28.691 -27.277 -19.429 1.00 44.55 69 THR B N 1
ATOM 2975 C CA . THR B 1 68 ? 27.307 -27.718 -19.271 1.00 44.56 69 THR B CA 1
ATOM 2976 C C . THR B 1 68 ? 26.620 -26.746 -18.311 1.00 47.86 69 THR B C 1
ATOM 2977 O O . THR B 1 68 ? 27.299 -25.946 -17.652 1.00 46.47 69 THR B O 1
ATOM 2981 N N . GLY B 1 69 ? 25.291 -26.806 -18.259 1.00 44.70 70 GLY B N 1
ATOM 2982 C CA . GLY B 1 69 ? 24.460 -25.944 -17.419 1.00 41.83 70 GLY B CA 1
ATOM 2983 C C . GLY B 1 69 ? 24.847 -25.896 -15.957 1.00 44.15 70 GLY B C 1
ATOM 2984 O O . GLY B 1 69 ? 24.838 -24.820 -15.358 1.00 43.11 70 GLY B O 1
ATOM 2985 N N . LYS B 1 70 ? 25.206 -27.045 -15.379 1.00 42.55 71 LYS B N 1
ATOM 2986 C CA . LYS B 1 70 ? 25.585 -27.207 -13.970 1.00 42.68 71 LYS B CA 1
ATOM 2987 C C . LYS B 1 70 ? 26.790 -26.364 -13.529 1.00 45.88 71 LYS B C 1
ATOM 2988 O O . LYS B 1 70 ? 26.947 -26.094 -12.338 1.00 47.02 71 LYS B O 1
ATOM 2994 N N . GLU B 1 71 ? 27.633 -25.962 -14.479 1.00 41.70 72 GLU B N 1
ATOM 2995 C CA . GLU B 1 71 ? 28.849 -25.190 -14.230 1.00 40.74 72 GLU B CA 1
ATOM 2996 C C . GLU B 1 71 ? 28.607 -23.704 -14.030 1.00 42.24 72 GLU B C 1
ATOM 2997 O O . GLU B 1 71 ? 29.514 -22.999 -13.580 1.00 43.47 72 GLU B O 1
ATOM 3003 N N . LEU B 1 72 ? 27.404 -23.219 -14.377 1.00 35.84 73 LEU B N 1
ATOM 3004 C CA . LEU B 1 72 ? 27.070 -21.793 -14.260 1.00 32.99 73 LEU B CA 1
ATOM 3005 C C . LEU B 1 72 ? 26.722 -21.394 -12.837 1.00 34.52 73 LEU B C 1
ATOM 3006 O O . LEU B 1 72 ? 26.056 -22.151 -12.136 1.00 34.83 73 LEU B O 1
ATOM 3011 N N . ASP B 1 73 ? 27.129 -20.187 -12.418 1.00 30.22 74 ASP B N 1
ATOM 3012 C CA . ASP B 1 73 ? 26.813 -19.671 -11.065 1.00 29.56 74 ASP B CA 1
ATOM 3013 C C . ASP B 1 73 ? 25.608 -18.707 -11.082 1.00 32.70 74 ASP B C 1
ATOM 3014 O O . ASP B 1 73 ? 24.888 -18.570 -10.102 1.00 30.28 74 ASP B O 1
ATOM 3019 N N . PHE B 1 74 ? 25.366 -18.077 -12.221 1.00 30.86 75 PHE B N 1
ATOM 3020 C CA . PHE B 1 74 ? 24.241 -17.165 -12.366 1.00 29.66 75 PHE B CA 1
ATOM 3021 C C . PHE B 1 74 ? 23.828 -17.018 -13.813 1.00 33.75 75 PHE B C 1
ATOM 3022 O O . PHE B 1 74 ? 24.606 -17.330 -14.734 1.00 32.60 75 PHE B O 1
ATOM 3030 N N . ILE B 1 75 ? 22.601 -16.506 -14.001 1.00 30.36 76 ILE B N 1
ATOM 3031 C CA . ILE B 1 75 ? 22.044 -16.107 -15.291 1.00 30.07 76 ILE B CA 1
ATOM 3032 C C . ILE B 1 75 ? 21.339 -14.776 -15.023 1.00 29.88 76 ILE B C 1
ATOM 3033 O O . ILE B 1 75 ? 20.371 -14.752 -14.262 1.00 26.67 76 ILE B O 1
ATOM 3038 N N . ILE B 1 76 ? 21.822 -13.693 -15.630 1.00 27.14 77 ILE B N 1
ATOM 3039 C CA . ILE B 1 76 ? 21.193 -12.383 -15.490 1.00 28.02 77 ILE B CA 1
ATOM 3040 C C . ILE B 1 76 ? 20.682 -11.983 -16.862 1.00 33.56 77 ILE B C 1
ATOM 3041 O O . ILE B 1 76 ? 21.448 -11.908 -17.827 1.00 33.20 77 ILE B O 1
ATOM 3046 N N . LEU B 1 77 ? 19.377 -11.738 -16.949 1.00 28.51 78 LEU B N 1
ATOM 3047 C CA . LEU B 1 77 ? 18.747 -11.442 -18.210 1.00 28.14 78 LEU B CA 1
ATOM 3048 C C . LEU B 1 77 ? 18.122 -10.060 -18.256 1.00 30.80 78 LEU B C 1
ATOM 3049 O O . LEU B 1 77 ? 17.309 -9.721 -17.402 1.00 29.31 78 LEU B O 1
ATOM 3054 N N . ALA B 1 78 ? 18.468 -9.281 -19.294 1.00 26.72 79 ALA B N 1
ATOM 3055 C CA . ALA B 1 78 ? 17.934 -7.942 -19.472 1.00 27.00 79 ALA B CA 1
ATOM 3056 C C . ALA B 1 78 ? 16.851 -7.971 -20.543 1.00 31.27 79 ALA B C 1
ATOM 3057 O O . ALA B 1 78 ? 17.103 -8.390 -21.673 1.00 29.78 79 ALA B O 1
ATOM 3059 N N . THR B 1 79 ? 15.632 -7.544 -20.176 1.00 27.41 80 THR B N 1
ATOM 3060 C CA . THR B 1 79 ? 14.500 -7.482 -21.110 1.00 27.46 80 THR B CA 1
ATOM 3061 C C . THR B 1 79 ? 13.466 -6.490 -20.600 1.00 30.85 80 THR B C 1
ATOM 3062 O O . THR B 1 79 ? 13.397 -6.214 -19.397 1.00 28.83 80 THR B O 1
ATOM 3066 N N . ILE B 1 80 ? 12.649 -5.982 -21.522 1.00 28.04 81 ILE B N 1
ATOM 3067 C CA . ILE B 1 80 ? 11.477 -5.168 -21.201 1.00 27.04 81 ILE B CA 1
ATOM 3068 C C . ILE B 1 80 ? 10.273 -5.939 -21.767 1.00 29.45 81 ILE B C 1
ATOM 3069 O O . ILE B 1 80 ? 9.152 -5.485 -21.664 1.00 27.93 81 ILE B O 1
ATOM 3074 N N . THR B 1 81 ? 10.526 -7.134 -22.353 1.00 26.42 82 THR B N 1
ATOM 3075 C CA . THR B 1 81 ? 9.459 -7.962 -22.960 1.00 25.90 82 THR B CA 1
ATOM 3076 C C . THR B 1 81 ? 9.491 -9.372 -22.372 1.00 29.66 82 THR B C 1
ATOM 3077 O O . THR B 1 81 ? 9.524 -10.332 -23.134 1.00 29.66 82 THR B O 1
ATOM 3081 N N . PRO B 1 82 ? 9.526 -9.559 -21.021 1.00 26.36 83 PRO B N 1
ATOM 3082 C CA . PRO B 1 82 ? 9.616 -10.919 -20.487 1.00 25.86 83 PRO B CA 1
ATOM 3083 C C . PRO B 1 82 ? 8.422 -11.781 -20.850 1.00 30.39 83 PRO B C 1
ATOM 3084 O O . PRO B 1 82 ? 7.327 -11.252 -21.018 1.00 29.24 83 PRO B O 1
ATOM 3088 N N . ASP B 1 83 ? 8.608 -13.109 -20.889 1.00 28.17 84 ASP B N 1
ATOM 3089 C CA . ASP B 1 83 ? 7.493 -14.023 -21.153 1.00 28.55 84 ASP B CA 1
ATOM 3090 C C . ASP B 1 83 ? 6.422 -13.808 -20.081 1.00 32.69 84 ASP B C 1
ATOM 3091 O O . ASP B 1 83 ? 5.233 -13.861 -20.378 1.00 30.32 84 ASP B O 1
ATOM 3096 N N . SER B 1 84 ? 6.871 -13.620 -18.822 1.00 29.18 85 SER B N 1
ATOM 3097 C CA . SER B 1 84 ? 6.017 -13.442 -17.655 1.00 28.22 85 SER B CA 1
ATOM 3098 C C . SER B 1 84 ? 6.808 -12.707 -16.595 1.00 31.49 85 SER B C 1
ATOM 3099 O O . SER B 1 84 ? 8.032 -12.607 -16.691 1.00 29.05 85 SER B O 1
ATOM 3102 N N . MET B 1 85 ? 6.111 -12.199 -15.582 1.00 29.80 86 MET B N 1
ATOM 3103 C CA . MET B 1 85 ? 6.763 -11.522 -14.461 1.00 28.54 86 MET B CA 1
ATOM 3104 C C . MET B 1 85 ? 7.260 -12.600 -13.513 1.00 31.98 86 MET B C 1
ATOM 3105 O O . MET B 1 85 ? 8.327 -12.485 -12.929 1.00 31.49 86 MET B O 1
ATOM 3110 N N . MET B 1 86 ? 6.477 -13.655 -13.388 1.00 29.86 87 MET B N 1
ATOM 3111 C CA . MET B 1 86 ? 6.769 -14.775 -12.531 1.00 29.57 87 MET B CA 1
ATOM 3112 C C . MET B 1 86 ? 6.386 -16.067 -13.266 1.00 32.89 87 MET B C 1
ATOM 3113 O O . MET B 1 86 ? 5.223 -16.191 -13.671 1.00 32.44 87 MET B O 1
ATOM 3118 N N . PRO B 1 87 ? 7.355 -16.994 -13.547 1.00 29.95 88 PRO B N 1
ATOM 3119 C CA . PRO B 1 87 ? 8.801 -16.929 -13.234 1.00 28.89 88 PRO B CA 1
ATOM 3120 C C . PRO B 1 87 ? 9.500 -15.857 -14.070 1.00 31.17 88 PRO B C 1
ATOM 3121 O O . PRO B 1 87 ? 8.970 -15.448 -15.107 1.00 30.26 88 PRO B O 1
ATOM 3125 N N . SER B 1 88 ? 10.697 -15.417 -13.646 1.00 28.09 89 SER B N 1
ATOM 3126 C CA . SER B 1 88 ? 11.461 -14.459 -14.445 1.00 27.38 89 SER B CA 1
ATOM 3127 C C . SER B 1 88 ? 11.926 -15.151 -15.737 1.00 29.24 89 SER B C 1
ATOM 3128 O O . SER B 1 88 ? 11.946 -16.380 -15.801 1.00 29.46 89 SER B O 1
ATOM 3131 N N . THR B 1 89 ? 12.308 -14.373 -16.753 1.00 26.33 90 THR B N 1
ATOM 3132 C CA . THR B 1 89 ? 12.829 -14.901 -18.025 1.00 27.56 90 THR B CA 1
ATOM 3133 C C . THR B 1 89 ? 14.114 -15.695 -17.788 1.00 31.14 90 THR B C 1
ATOM 3134 O O . THR B 1 89 ? 14.319 -16.739 -18.413 1.00 30.97 90 THR B O 1
ATOM 3138 N N . ALA B 1 90 ? 14.976 -15.207 -16.875 1.00 26.94 91 ALA B N 1
ATOM 3139 C CA . ALA B 1 90 ? 16.227 -15.875 -16.529 1.00 27.81 91 ALA B CA 1
ATOM 3140 C C . ALA B 1 90 ? 15.964 -17.252 -15.899 1.00 32.39 91 ALA B C 1
ATOM 3141 O O . ALA B 1 90 ? 16.675 -18.199 -16.213 1.00 32.21 91 ALA B O 1
ATOM 3143 N N . ALA B 1 91 ? 14.929 -17.371 -15.037 1.00 28.80 92 ALA B N 1
ATOM 3144 C CA . ALA B 1 91 ? 14.575 -18.662 -14.415 1.00 28.35 92 ALA B CA 1
ATOM 3145 C C . ALA B 1 91 ? 14.092 -19.675 -15.488 1.00 31.37 92 ALA B C 1
ATOM 3146 O O . ALA B 1 91 ? 14.291 -20.880 -15.337 1.00 29.87 92 ALA B O 1
ATOM 3148 N N . ARG B 1 92 ? 13.447 -19.179 -16.553 1.00 28.86 93 ARG B N 1
ATOM 3149 C CA . ARG B 1 92 ? 12.974 -20.022 -17.655 1.00 30.67 93 ARG B CA 1
ATOM 3150 C C . ARG B 1 92 ? 14.176 -20.578 -18.408 1.00 33.93 93 ARG B C 1
ATOM 3151 O O . ARG B 1 92 ? 14.207 -21.763 -18.670 1.00 34.89 93 ARG B O 1
ATOM 3159 N N . VAL B 1 93 ? 15.178 -19.731 -18.704 1.00 30.05 94 VAL B N 1
ATOM 3160 C CA . VAL B 1 93 ? 16.432 -20.119 -19.382 1.00 29.89 94 VAL B CA 1
ATOM 3161 C C . VAL B 1 93 ? 17.142 -21.157 -18.485 1.00 34.00 94 VAL B C 1
ATOM 3162 O O . VAL B 1 93 ? 17.558 -22.202 -18.974 1.00 32.29 94 VAL B O 1
ATOM 3166 N N . GLN B 1 94 ? 17.245 -20.863 -17.160 1.00 31.31 95 GLN B N 1
ATOM 3167 C CA . GLN B 1 94 ? 17.849 -21.778 -16.189 1.00 31.51 95 GLN B CA 1
ATOM 3168 C C . GLN B 1 94 ? 17.255 -23.201 -16.295 1.00 39.34 95 GLN B C 1
ATOM 3169 O O . GLN B 1 94 ? 18.008 -24.185 -16.338 1.00 40.61 95 GLN B O 1
ATOM 3175 N N . ALA B 1 95 ? 15.914 -23.298 -16.361 1.00 36.22 96 ALA B N 1
ATOM 3176 C CA . ALA B 1 95 ? 15.202 -24.573 -16.489 1.00 38.20 96 ALA B CA 1
ATOM 3177 C C . ALA B 1 95 ? 15.542 -25.246 -17.815 1.00 41.79 96 ALA B C 1
ATOM 3178 O O . ALA B 1 95 ? 15.772 -26.462 -17.861 1.00 41.02 96 ALA B O 1
ATOM 3180 N N . ASN B 1 96 ? 15.528 -24.452 -18.899 1.00 36.42 97 ASN B N 1
ATOM 3181 C CA . ASN B 1 96 ? 15.758 -24.962 -20.248 1.00 36.71 97 ASN B CA 1
ATOM 3182 C C . ASN B 1 96 ? 17.136 -25.554 -20.483 1.00 41.23 97 ASN B C 1
ATOM 3183 O O . ASN B 1 96 ? 17.274 -26.447 -21.318 1.00 40.30 97 ASN B O 1
ATOM 3188 N N . ILE B 1 97 ? 18.151 -25.053 -19.762 1.00 38.05 98 ILE B N 1
ATOM 3189 C CA . ILE B 1 97 ? 19.542 -25.474 -19.943 1.00 37.57 98 ILE B CA 1
ATOM 3190 C C . ILE B 1 97 ? 20.073 -26.315 -18.757 1.00 40.35 98 ILE B C 1
ATOM 3191 O O . ILE B 1 97 ? 21.241 -26.700 -18.760 1.00 40.04 98 ILE B O 1
ATOM 3196 N N . GLY B 1 98 ? 19.217 -26.577 -17.772 1.00 37.51 99 GLY B N 1
ATOM 3197 C CA . GLY B 1 98 ? 19.560 -27.377 -16.598 1.00 38.62 99 GLY B CA 1
ATOM 3198 C C . GLY B 1 98 ? 20.662 -26.764 -15.751 1.00 41.19 99 GLY B C 1
ATOM 3199 O O . GLY B 1 98 ? 21.575 -27.467 -15.306 1.00 40.45 99 GLY B O 1
ATOM 3200 N N . ALA B 1 99 ? 20.587 -25.437 -15.533 1.00 35.80 100 ALA B N 1
ATOM 3201 C CA . ALA B 1 99 ? 21.569 -24.714 -14.728 1.00 35.49 100 ALA B CA 1
ATOM 3202 C C . ALA B 1 99 ? 21.165 -24.796 -13.257 1.00 40.41 100 ALA B C 1
ATOM 3203 O O . ALA B 1 99 ? 20.831 -23.784 -12.637 1.00 38.78 100 ALA B O 1
ATOM 3205 N N . ASN B 1 100 ? 21.177 -26.024 -12.712 1.00 40.08 101 ASN B N 1
ATOM 3206 C CA . ASN B 1 100 ? 20.740 -26.357 -11.349 1.00 40.69 101 ASN B CA 1
ATOM 3207 C C . ASN B 1 100 ? 21.553 -25.703 -10.211 1.00 44.60 101 ASN B C 1
ATOM 3208 O O . ASN B 1 100 ? 21.096 -25.733 -9.068 1.00 45.91 101 ASN B O 1
ATOM 3213 N N . LYS B 1 101 ? 22.747 -25.158 -10.495 1.00 38.70 102 LYS B N 1
ATOM 3214 C CA . LYS B 1 101 ? 23.597 -24.563 -9.461 1.00 37.95 102 LYS B CA 1
ATOM 3215 C C . LYS B 1 101 ? 23.565 -23.027 -9.490 1.00 39.60 102 LYS B C 1
ATOM 3216 O O . LYS B 1 101 ? 24.123 -22.384 -8.601 1.00 40.39 102 LYS B O 1
ATOM 3222 N N . ALA B 1 102 ? 22.914 -22.448 -10.502 1.00 33.89 103 ALA B N 1
ATOM 3223 C CA . ALA B 1 102 ? 22.840 -20.997 -10.704 1.00 32.85 103 ALA B CA 1
ATOM 3224 C C . ALA B 1 102 ? 21.657 -20.324 -10.007 1.00 36.77 103 ALA B C 1
ATOM 3225 O O . ALA B 1 102 ? 20.659 -20.982 -9.716 1.00 38.37 103 ALA B O 1
ATOM 3227 N N . PHE B 1 103 ? 21.766 -19.012 -9.748 1.00 32.70 104 PHE B N 1
ATOM 3228 C CA . PHE B 1 103 ? 20.631 -18.197 -9.307 1.00 31.07 104 PHE B CA 1
ATOM 3229 C C . PHE B 1 103 ? 20.274 -17.406 -10.573 1.00 33.11 104 PHE B C 1
ATOM 3230 O O . PHE B 1 103 ? 21.162 -17.139 -11.402 1.00 31.22 104 PHE B O 1
ATOM 3238 N N . ALA B 1 104 ? 19.003 -17.037 -10.729 1.00 27.59 105 ALA B N 1
ATOM 3239 C CA . ALA B 1 104 ? 18.557 -16.351 -11.936 1.00 26.36 105 ALA B CA 1
ATOM 3240 C C . ALA B 1 104 ? 17.656 -15.189 -11.654 1.00 29.54 105 ALA B C 1
ATOM 3241 O O . ALA B 1 104 ? 16.764 -15.296 -10.823 1.00 29.52 105 ALA B O 1
ATOM 3243 N N . PHE B 1 105 ? 17.851 -14.070 -12.385 1.00 26.29 106 PHE B N 1
ATOM 3244 C CA . PHE B 1 105 ? 16.955 -12.929 -12.258 1.00 24.93 106 PHE B CA 1
ATOM 3245 C C . PHE B 1 105 ? 17.004 -12.088 -13.511 1.00 28.27 106 PHE B C 1
ATOM 3246 O O . PHE B 1 105 ? 17.979 -12.144 -14.260 1.00 26.04 106 PHE B O 1
ATOM 3254 N N . ASP B 1 106 ? 15.945 -11.313 -13.731 1.00 25.49 107 ASP B N 1
ATOM 3255 C CA . ASP B 1 106 ? 15.865 -10.380 -14.841 1.00 23.58 107 ASP B CA 1
ATOM 3256 C C . ASP B 1 106 ? 16.177 -8.997 -14.297 1.00 27.71 107 ASP B C 1
ATOM 3257 O O . ASP B 1 106 ? 15.872 -8.689 -13.139 1.00 25.97 107 ASP B O 1
ATOM 3262 N N . LEU B 1 107 ? 16.758 -8.139 -15.152 1.00 25.97 108 LEU B N 1
ATOM 3263 C CA . LEU B 1 107 ? 17.079 -6.757 -14.807 1.00 26.55 108 LEU B CA 1
ATOM 3264 C C . LEU B 1 107 ? 16.315 -5.890 -15.807 1.00 29.65 108 LEU B C 1
ATOM 3265 O O . LEU B 1 107 ? 16.351 -6.176 -17.007 1.00 29.14 108 LEU B O 1
ATOM 3270 N N . THR B 1 108 ? 15.639 -4.835 -15.326 1.00 25.95 109 THR B N 1
ATOM 3271 C CA . THR B 1 108 ? 14.818 -3.961 -16.188 1.00 26.00 109 THR B CA 1
ATOM 3272 C C . THR B 1 108 ? 15.458 -2.598 -16.254 1.00 30.29 109 THR B C 1
ATOM 3273 O O . THR B 1 108 ? 15.451 -1.856 -15.258 1.00 29.60 109 THR B O 1
ATOM 3277 N N . ALA B 1 109 ? 16.033 -2.283 -17.419 1.00 28.20 110 ALA B N 1
ATOM 3278 C CA . ALA B 1 109 ? 16.671 -0.994 -17.694 1.00 28.70 110 ALA B CA 1
ATOM 327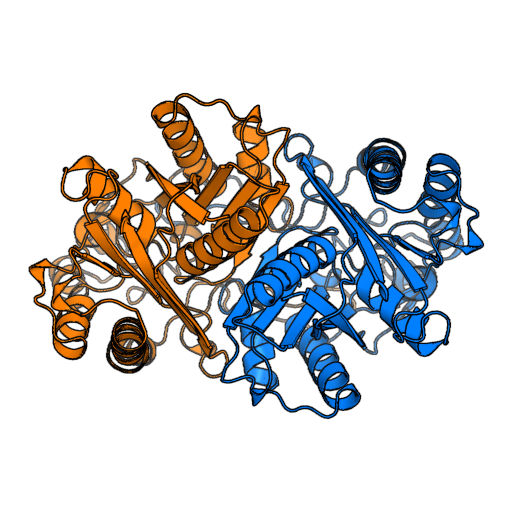9 C C . ALA B 1 109 ? 16.627 -0.724 -19.187 1.00 31.22 110 ALA B C 1
ATOM 3280 O O . ALA B 1 109 ? 17.524 -0.081 -19.742 1.00 31.83 110 ALA B O 1
ATOM 3282 N N . ALA B 1 110 ? 15.545 -1.192 -19.831 1.00 26.66 111 ALA B N 1
ATOM 3283 C CA . ALA B 1 110 ? 15.276 -1.018 -21.258 1.00 27.58 111 ALA B CA 1
ATOM 3284 C C . ALA B 1 110 ? 16.505 -1.213 -22.155 1.00 29.86 111 ALA B C 1
ATOM 3285 O O . ALA B 1 110 ? 17.172 -2.235 -22.058 1.00 27.69 111 ALA B O 1
ATOM 3287 N N . CYS B 1 111 ? 16.831 -0.227 -22.962 1.00 28.20 112 CYS B N 1
ATOM 3288 C CA . CYS B 1 111 ? 17.906 -0.325 -23.947 1.00 29.41 112 CYS B CA 1
ATOM 3289 C C . CYS B 1 111 ? 19.305 -0.311 -23.330 1.00 31.47 112 CYS B C 1
ATOM 3290 O O . CYS B 1 111 ? 20.262 -0.720 -23.994 1.00 32.35 112 CYS B O 1
ATOM 3293 N N . SER B 1 112 ? 19.414 0.054 -22.035 1.00 26.63 113 SER B N 1
ATOM 3294 C CA . SER B 1 112 ? 20.687 0.032 -21.290 1.00 26.70 113 SER B CA 1
ATOM 3295 C C . SER B 1 112 ? 20.833 -1.277 -20.492 1.00 29.67 113 SER B C 1
ATOM 3296 O O . SER B 1 112 ? 21.829 -1.463 -19.795 1.00 28.25 113 SER B O 1
ATOM 3299 N N . GLY B 1 113 ? 19.810 -2.129 -20.574 1.00 25.74 114 GLY B N 1
ATOM 3300 C CA . GLY B 1 113 ? 19.727 -3.372 -19.820 1.00 25.34 114 GLY B CA 1
ATOM 3301 C C . GLY B 1 113 ? 20.920 -4.300 -19.923 1.00 30.70 114 GLY B C 1
ATOM 3302 O O . GLY B 1 113 ? 21.363 -4.853 -18.903 1.00 28.99 114 GLY B O 1
ATOM 3303 N N . PHE B 1 114 ? 21.445 -4.520 -21.145 1.00 27.84 115 PHE B N 1
ATOM 3304 C CA . PHE B 1 114 ? 22.603 -5.426 -21.265 1.00 26.03 115 PHE B CA 1
ATOM 3305 C C . PHE B 1 114 ? 23.820 -4.851 -20.539 1.00 29.86 115 PHE B C 1
ATOM 3306 O O . PHE B 1 114 ? 24.536 -5.586 -19.870 1.00 28.52 115 PHE B O 1
ATOM 3314 N N . VAL B 1 115 ? 24.072 -3.548 -20.714 1.00 25.84 116 VAL B N 1
ATOM 3315 C CA . VAL B 1 115 ? 25.217 -2.909 -20.073 1.00 26.80 116 VAL B CA 1
ATOM 3316 C C . VAL B 1 115 ? 25.059 -2.919 -18.525 1.00 29.38 116 VAL B C 1
ATOM 3317 O O . VAL B 1 115 ? 26.020 -3.262 -17.817 1.00 27.16 116 VAL B O 1
ATOM 3321 N N . PHE B 1 116 ? 23.835 -2.592 -18.014 1.00 24.91 117 PHE B N 1
ATOM 3322 C CA . PHE B 1 116 ? 23.553 -2.609 -16.568 1.00 24.69 117 PHE B CA 1
ATOM 3323 C C . PHE B 1 116 ? 23.725 -4.015 -16.029 1.00 26.33 117 PHE B C 1
ATOM 3324 O O . PHE B 1 116 ? 24.302 -4.186 -14.960 1.00 25.06 117 PHE B O 1
ATOM 3332 N N . ALA B 1 117 ? 23.235 -5.029 -16.776 1.00 24.45 118 ALA B N 1
ATOM 3333 C CA . ALA B 1 117 ? 23.344 -6.436 -16.351 1.00 24.46 118 ALA B CA 1
ATOM 3334 C C . ALA B 1 117 ? 24.799 -6.929 -16.370 1.00 30.06 118 ALA B C 1
ATOM 3335 O O . ALA B 1 117 ? 25.172 -7.740 -15.529 1.00 29.01 118 ALA B O 1
ATOM 3337 N N . LEU B 1 118 ? 25.611 -6.451 -17.338 1.00 28.42 119 LEU B N 1
ATOM 3338 C CA . LEU B 1 118 ? 27.016 -6.837 -17.457 1.00 27.66 119 LEU B CA 1
ATOM 3339 C C . LEU B 1 118 ? 27.811 -6.237 -16.304 1.00 31.08 119 LEU B C 1
ATOM 3340 O O . LEU B 1 118 ? 28.625 -6.934 -15.704 1.00 32.24 119 LEU B O 1
ATOM 3345 N N . SER B 1 119 ? 27.509 -4.978 -15.936 1.00 27.75 120 SER B N 1
ATOM 3346 C CA . SER B 1 119 ? 28.108 -4.303 -14.789 1.00 27.89 120 SER B CA 1
ATOM 3347 C C . SER B 1 119 ? 27.734 -5.049 -13.493 1.00 31.17 120 SER B C 1
ATOM 3348 O O . SER B 1 119 ? 28.600 -5.307 -12.660 1.00 32.20 120 SER B O 1
ATOM 3351 N N . THR B 1 120 ? 26.450 -5.438 -13.359 1.00 26.86 121 THR B N 1
ATOM 3352 C CA . THR B 1 120 ? 25.942 -6.160 -12.176 1.00 26.45 121 THR B CA 1
ATOM 3353 C C . THR B 1 120 ? 26.668 -7.478 -12.040 1.00 27.87 121 THR B C 1
ATOM 3354 O O . THR B 1 120 ? 27.139 -7.811 -10.946 1.00 27.21 121 THR B O 1
ATOM 3358 N N . ALA B 1 121 ? 26.731 -8.236 -13.162 1.00 24.59 122 ALA B N 1
ATOM 3359 C CA . ALA B 1 121 ? 27.381 -9.548 -13.209 1.00 25.81 122 ALA B CA 1
ATOM 3360 C C . ALA B 1 121 ? 28.841 -9.454 -12.790 1.00 31.09 122 ALA B C 1
ATOM 3361 O O . ALA B 1 121 ? 29.361 -10.324 -12.064 1.00 30.48 122 ALA B O 1
ATOM 3363 N N . GLU B 1 122 ? 29.499 -8.365 -13.220 1.00 29.84 123 GLU B N 1
ATOM 3364 C CA . GLU B 1 122 ? 30.902 -8.101 -12.904 1.00 31.04 123 GLU B CA 1
ATOM 3365 C C . GLU B 1 122 ? 31.090 -7.900 -11.387 1.00 33.06 123 GLU B C 1
ATOM 3366 O O . GLU B 1 122 ? 32.074 -8.390 -10.835 1.00 31.77 123 GLU B O 1
ATOM 3372 N N . LY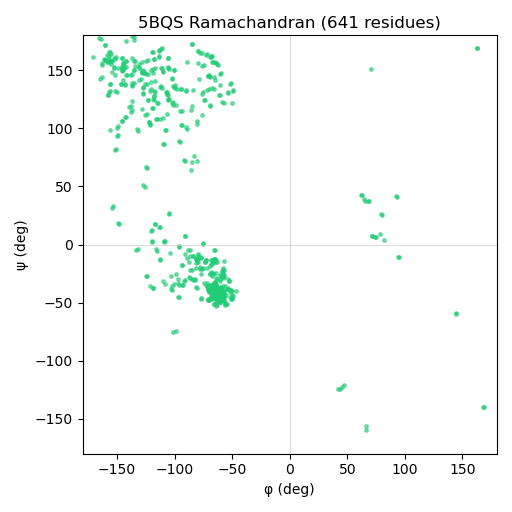S B 1 123 ? 30.122 -7.242 -10.699 1.00 29.15 124 LYS B N 1
ATOM 3373 C CA . LYS B 1 123 ? 30.172 -7.036 -9.253 1.00 29.59 124 LYS B CA 1
ATOM 3374 C C . LYS B 1 123 ? 30.065 -8.361 -8.494 1.00 34.14 124 LYS B C 1
ATOM 3375 O O . LYS B 1 123 ? 30.664 -8.507 -7.421 1.00 32.43 124 LYS B O 1
ATOM 3381 N N . PHE B 1 124 ? 29.289 -9.324 -9.046 1.00 30.58 125 PHE B N 1
ATOM 3382 C CA . PHE B 1 124 ? 29.147 -10.650 -8.433 1.00 29.40 125 PHE B CA 1
ATOM 3383 C C . PHE B 1 124 ? 30.458 -11.421 -8.600 1.00 34.10 125 PHE B C 1
ATOM 3384 O O . PHE B 1 124 ? 30.884 -12.112 -7.680 1.00 35.44 125 PHE B O 1
ATOM 3392 N N . ILE B 1 125 ? 31.125 -11.270 -9.761 1.00 31.16 126 ILE B N 1
ATOM 3393 C CA . ILE B 1 125 ? 32.388 -11.947 -10.035 1.00 32.90 126 ILE B CA 1
ATOM 3394 C C . ILE B 1 125 ? 33.512 -11.320 -9.209 1.00 37.05 126 ILE B C 1
ATOM 3395 O O . ILE B 1 125 ? 34.386 -12.039 -8.739 1.00 37.18 126 ILE B O 1
ATOM 3400 N N . ALA B 1 126 ? 33.453 -9.988 -9.002 1.00 33.82 127 ALA B N 1
ATOM 3401 C CA . ALA B 1 126 ? 34.405 -9.221 -8.200 1.00 35.16 127 ALA B CA 1
ATOM 3402 C C . ALA B 1 126 ? 34.457 -9.669 -6.727 1.00 40.58 127 ALA B C 1
ATOM 3403 O O . ALA B 1 126 ? 35.500 -9.533 -6.079 1.00 40.34 127 ALA B O 1
ATOM 3405 N N . SER B 1 127 ? 33.346 -10.246 -6.208 1.00 37.38 128 SER B N 1
ATOM 3406 C CA . SER B 1 127 ? 33.258 -10.789 -4.852 1.00 36.91 128 SER B CA 1
ATOM 3407 C C . SER B 1 127 ? 34.149 -12.054 -4.689 1.00 41.81 128 SER B C 1
ATOM 3408 O O . SER B 1 127 ? 34.477 -12.435 -3.559 1.00 41.52 128 SER B O 1
ATOM 3411 N N . GLY B 1 128 ? 34.441 -12.719 -5.812 1.00 38.49 129 GLY B N 1
ATOM 3412 C CA . GLY B 1 128 ? 35.256 -13.935 -5.863 1.00 39.78 129 GLY B CA 1
ATOM 3413 C C . GLY B 1 128 ? 34.532 -15.206 -5.453 1.00 43.92 129 GLY B C 1
ATOM 3414 O O . GLY B 1 128 ? 35.161 -16.257 -5.290 1.00 43.85 129 GLY B O 1
ATOM 3415 N N . ARG B 1 129 ? 33.201 -15.117 -5.272 1.00 40.22 130 ARG B N 1
ATOM 3416 C CA . ARG B 1 129 ? 32.370 -16.251 -4.844 1.00 40.32 130 ARG B CA 1
ATOM 3417 C C . ARG B 1 129 ? 31.486 -16.777 -5.974 1.00 43.67 130 ARG B C 1
ATOM 3418 O O . ARG B 1 129 ? 30.683 -17.705 -5.784 1.00 42.95 130 ARG B O 1
ATOM 3426 N N . PHE B 1 130 ? 31.646 -16.185 -7.157 1.00 38.35 131 PHE B N 1
ATOM 3427 C CA . PHE B 1 130 ? 30.889 -16.552 -8.348 1.00 37.09 131 PHE B CA 1
ATOM 3428 C C . PHE B 1 130 ? 31.919 -16.560 -9.474 1.00 40.68 131 PHE B C 1
ATOM 3429 O O . PHE B 1 130 ? 32.671 -15.596 -9.636 1.00 40.93 131 PHE B O 1
ATOM 3437 N N . GLN B 1 131 ? 32.048 -17.688 -10.171 1.00 37.43 132 GLN B N 1
ATOM 3438 C CA . GLN B 1 131 ? 33.102 -17.843 -11.174 1.00 37.52 132 GLN B CA 1
ATOM 3439 C C . GLN B 1 131 ? 32.695 -17.660 -12.631 1.00 39.53 132 GLN B C 1
ATOM 3440 O O . GLN B 1 131 ? 33.539 -17.284 -13.454 1.00 38.83 132 GLN B O 1
ATOM 3446 N N . LYS B 1 132 ? 31.469 -18.055 -12.972 1.00 35.03 133 LYS B N 1
ATOM 3447 C CA . LYS B 1 132 ? 30.972 -18.035 -14.344 1.00 35.26 133 LYS B CA 1
ATOM 3448 C C . LYS B 1 132 ? 29.498 -17.707 -14.329 1.00 36.83 133 LYS B C 1
ATOM 3449 O O . LYS B 1 132 ? 28.765 -18.139 -13.441 1.00 34.15 133 LYS B O 1
ATOM 3455 N N . GLY B 1 133 ? 29.059 -17.061 -15.385 1.00 32.00 134 GLY B N 1
ATOM 3456 C CA . GLY B 1 133 ? 27.655 -16.752 -15.529 1.00 30.51 134 GLY B CA 1
ATOM 3457 C C . GLY B 1 133 ? 27.289 -16.196 -16.883 1.00 31.80 134 GLY B C 1
ATOM 3458 O O . GLY B 1 133 ? 28.142 -15.707 -17.626 1.00 31.18 134 GLY B O 1
ATOM 3459 N N . LEU B 1 134 ? 26.002 -16.260 -17.196 1.00 26.51 135 LEU B N 1
ATOM 3460 C CA . LEU B 1 134 ? 25.476 -15.719 -18.444 1.00 25.34 135 LEU B CA 1
ATOM 3461 C C . LEU B 1 134 ? 24.854 -14.369 -18.246 1.00 27.89 135 LEU B C 1
ATOM 3462 O O . LEU B 1 134 ? 24.153 -14.147 -17.261 1.00 28.62 135 LEU B O 1
ATOM 3467 N N . VAL B 1 135 ? 25.132 -13.455 -19.186 1.00 24.46 136 VAL B N 1
ATOM 3468 C CA . VAL B 1 135 ? 24.536 -12.121 -19.206 1.00 25.79 136 VAL B CA 1
ATOM 3469 C C . VAL B 1 135 ? 23.921 -12.027 -20.599 1.00 29.64 136 VAL B C 1
ATOM 3470 O O . VAL B 1 135 ? 24.644 -12.046 -21.597 1.00 29.41 136 VAL B O 1
ATOM 3474 N N . ILE B 1 136 ? 22.594 -11.999 -20.660 1.00 26.16 137 ILE B N 1
ATOM 3475 C CA . ILE B 1 136 ? 21.853 -12.024 -21.935 1.00 26.11 137 ILE B CA 1
ATOM 3476 C C . ILE B 1 136 ? 20.874 -10.883 -22.003 1.00 29.20 137 ILE B C 1
ATOM 3477 O O . ILE B 1 136 ? 20.153 -10.636 -21.048 1.00 27.50 137 ILE B O 1
ATOM 3482 N N . GLY B 1 137 ? 20.852 -10.217 -23.149 1.00 28.25 138 GLY B N 1
ATOM 3483 C CA . GLY B 1 137 ? 19.852 -9.225 -23.496 1.00 27.37 138 GLY B CA 1
ATOM 3484 C C . GLY B 1 137 ? 18.958 -9.940 -24.500 1.00 29.86 138 GLY B C 1
ATOM 3485 O O . GLY B 1 137 ? 19.468 -10.508 -25.463 1.00 29.50 138 GLY B O 1
ATOM 3486 N N . SER B 1 138 ? 17.648 -9.993 -24.253 1.00 27.88 139 SER B N 1
ATOM 3487 C CA . SER B 1 138 ? 16.701 -10.670 -25.151 1.00 27.99 139 SER B CA 1
ATOM 3488 C C . SER B 1 138 ? 15.400 -9.903 -25.209 1.00 32.34 139 SER B C 1
ATOM 3489 O O . SER B 1 138 ? 14.908 -9.467 -24.174 1.00 29.78 139 SER B O 1
ATOM 3492 N N . GLU B 1 139 ? 14.811 -9.757 -26.415 1.00 29.42 140 GLU B N 1
ATOM 3493 C CA . GLU B 1 139 ? 13.545 -9.033 -26.562 1.00 27.85 140 GLU B CA 1
ATOM 3494 C C . GLU B 1 139 ? 12.679 -9.620 -27.641 1.00 30.94 140 GLU B C 1
ATOM 3495 O O . GLU B 1 139 ? 13.190 -10.106 -28.651 1.00 29.76 140 GLU B O 1
ATOM 3501 N N . THR B 1 140 ? 11.364 -9.478 -27.464 1.00 28.37 141 THR B N 1
ATOM 3502 C CA . THR B 1 140 ? 10.378 -9.743 -28.505 1.00 28.84 141 THR B CA 1
ATOM 3503 C C . THR B 1 140 ? 9.583 -8.455 -28.592 1.00 31.76 141 THR B C 1
ATOM 3504 O O . THR B 1 140 ? 8.428 -8.405 -28.181 1.00 31.11 141 THR B O 1
ATOM 3508 N N . LEU B 1 141 ? 10.249 -7.374 -29.052 1.00 29.69 142 LEU B N 1
ATOM 3509 C CA . LEU B 1 141 ? 9.621 -6.055 -29.211 1.00 30.04 142 LEU B CA 1
ATOM 3510 C C . LEU B 1 141 ? 8.396 -6.081 -30.154 1.00 34.15 142 LEU B C 1
ATOM 3511 O O . LEU B 1 141 ? 7.534 -5.203 -30.070 1.00 33.24 142 LEU B O 1
ATOM 3516 N N . SER B 1 142 ? 8.311 -7.094 -31.039 1.00 30.23 143 SER B N 1
ATOM 3517 C CA . SER B 1 142 ? 7.160 -7.262 -31.932 1.00 30.66 143 SER B CA 1
ATOM 3518 C C . SER B 1 142 ? 5.840 -7.292 -31.133 1.00 36.31 143 SER B C 1
ATOM 3519 O O . SER B 1 142 ? 4.842 -6.725 -31.591 1.00 37.68 143 SER B O 1
ATOM 3522 N N . LYS B 1 143 ? 5.844 -7.929 -29.928 1.00 32.36 144 LYS B N 1
ATOM 3523 C CA . LYS B 1 143 ? 4.655 -7.999 -29.062 1.00 33.39 144 LYS B CA 1
ATOM 3524 C C . LYS B 1 143 ? 4.361 -6.690 -28.285 1.00 36.52 144 LYS B C 1
ATOM 3525 O O . LYS B 1 143 ? 3.270 -6.549 -27.716 1.00 37.12 144 LYS B O 1
ATOM 3531 N N . ALA B 1 144 ? 5.319 -5.733 -28.296 1.00 31.13 145 ALA B N 1
ATOM 3532 C CA . ALA B 1 144 ? 5.249 -4.453 -27.606 1.00 30.64 145 ALA B CA 1
ATOM 3533 C C . ALA B 1 144 ? 4.786 -3.299 -28.507 1.00 35.49 145 ALA B C 1
ATOM 3534 O O . ALA B 1 144 ? 4.185 -2.339 -28.020 1.00 32.94 145 ALA B O 1
ATOM 3536 N N . VAL B 1 145 ? 5.139 -3.349 -29.793 1.00 34.15 146 VAL B N 1
ATOM 3537 C CA . VAL B 1 145 ? 4.855 -2.223 -30.677 1.00 36.07 146 VAL B CA 1
ATOM 3538 C C . VAL B 1 145 ? 3.382 -2.142 -31.108 1.00 41.55 146 VAL B C 1
ATOM 3539 O O . VAL B 1 145 ? 2.651 -3.135 -31.136 1.00 40.08 146 VAL B O 1
ATOM 3543 N N . ASP B 1 146 ? 2.957 -0.922 -31.417 1.00 40.54 147 ASP B N 1
ATOM 3544 C CA . ASP B 1 146 ? 1.626 -0.626 -31.916 1.00 40.64 147 ASP B CA 1
ATOM 3545 C C . ASP B 1 146 ? 1.781 -0.730 -33.437 1.00 45.96 147 ASP B C 1
ATOM 3546 O O . ASP B 1 146 ? 2.324 0.181 -34.070 1.00 46.50 147 ASP B O 1
ATOM 3551 N N . TRP B 1 147 ? 1.346 -1.865 -34.012 1.00 42.09 148 TRP B N 1
ATOM 3552 C CA . TRP B 1 147 ? 1.460 -2.130 -35.449 1.00 42.46 148 TRP B CA 1
ATOM 3553 C C . TRP B 1 147 ? 0.614 -1.193 -36.319 1.00 48.19 148 TRP B C 1
ATOM 3554 O O . TRP B 1 147 ? 0.835 -1.124 -37.533 1.00 49.60 148 TRP B O 1
ATOM 3565 N N . SER B 1 148 ? -0.309 -0.437 -35.699 1.00 44.33 149 SER B N 1
ATOM 3566 C CA . SER B 1 148 ? -1.127 0.571 -36.389 1.00 45.28 149 SER B CA 1
ATOM 3567 C C . SER B 1 148 ? -0.400 1.939 -36.402 1.00 49.44 149 SER B C 1
ATOM 3568 O O . SER B 1 148 ? -0.899 2.887 -37.006 1.00 51.32 149 SER B O 1
ATOM 3571 N N . ASP B 1 149 ? 0.765 2.044 -35.725 1.00 43.65 150 ASP B N 1
ATOM 3572 C CA . ASP B 1 149 ? 1.550 3.282 -35.668 1.00 43.85 150 ASP B CA 1
ATOM 3573 C C . ASP B 1 149 ? 2.813 3.162 -36.518 1.00 45.66 150 ASP B C 1
ATOM 3574 O O . ASP B 1 149 ? 3.820 2.622 -36.060 1.00 41.91 150 ASP B O 1
ATOM 3579 N N . ARG B 1 150 ? 2.762 3.696 -37.752 1.00 43.79 151 ARG B N 1
ATOM 3580 C CA . ARG B 1 150 ? 3.882 3.652 -38.701 1.00 43.75 151 ARG B CA 1
ATOM 3581 C C . ARG B 1 150 ? 5.174 4.320 -38.186 1.00 46.07 151 ARG B C 1
ATOM 3582 O O . ARG B 1 150 ? 6.261 3.922 -38.605 1.00 45.90 151 ARG B O 1
ATOM 3590 N N . SER B 1 151 ? 5.058 5.313 -37.278 1.00 42.47 152 SER B N 1
ATOM 3591 C CA . SER B 1 151 ? 6.226 6.029 -36.743 1.00 43.14 152 SER B CA 1
ATOM 3592 C C . SER B 1 151 ? 7.108 5.181 -35.824 1.00 46.15 152 SER B C 1
ATOM 3593 O O . SER B 1 151 ? 8.295 5.485 -35.680 1.00 44.99 152 SER B O 1
ATOM 3596 N N . THR B 1 152 ? 6.537 4.142 -35.181 1.00 41.60 153 THR B N 1
ATOM 3597 C CA . THR B 1 152 ? 7.299 3.310 -34.245 1.00 39.56 153 THR B CA 1
ATOM 3598 C C . THR B 1 152 ? 7.407 1.851 -34.637 1.00 42.35 153 THR B C 1
ATOM 3599 O O . THR B 1 152 ? 8.447 1.244 -34.379 1.00 40.33 153 THR B O 1
ATOM 3603 N N . ALA B 1 153 ? 6.330 1.276 -35.218 1.00 39.99 154 ALA B N 1
ATOM 3604 C CA . ALA B 1 153 ? 6.258 -0.144 -35.614 1.00 39.99 154 ALA B CA 1
ATOM 3605 C C . ALA B 1 153 ? 7.415 -0.609 -36.501 1.00 43.69 154 ALA B C 1
ATOM 3606 O O . ALA B 1 153 ? 7.806 -1.765 -36.405 1.00 44.08 154 ALA B O 1
ATOM 3608 N N . VAL B 1 154 ? 7.967 0.291 -37.336 1.00 39.35 155 VAL B N 1
ATOM 3609 C CA . VAL B 1 154 ? 9.064 0.010 -38.273 1.00 38.51 155 VAL B CA 1
ATOM 3610 C C . VAL B 1 154 ? 10.460 0.025 -37.592 1.00 39.56 155 VAL B C 1
ATOM 3611 O O . VAL B 1 154 ? 11.454 -0.380 -38.197 1.00 37.26 155 VAL B O 1
ATOM 3615 N N . LEU B 1 155 ? 10.532 0.542 -36.362 1.00 36.00 156 LEU B N 1
ATOM 3616 C CA . LEU B 1 155 ? 11.811 0.729 -35.670 1.00 34.26 156 LEU B CA 1
ATOM 3617 C C . LEU B 1 155 ? 12.365 -0.450 -34.928 1.00 35.52 156 LEU B C 1
ATOM 3618 O O . LEU B 1 155 ? 13.582 -0.537 -34.760 1.00 33.52 156 LEU B O 1
ATOM 3623 N N . PHE B 1 156 ? 11.488 -1.318 -34.429 1.00 32.88 157 PHE B N 1
ATOM 3624 C CA . PHE B 1 156 ? 11.892 -2.391 -33.528 1.00 31.75 157 PHE B CA 1
ATOM 3625 C C . PHE B 1 156 ? 11.817 -3.795 -34.105 1.00 35.90 157 PHE B C 1
ATOM 3626 O O . PHE B 1 156 ? 10.949 -4.093 -34.924 1.00 37.02 157 PHE B O 1
ATOM 3634 N N . GLY B 1 157 ? 12.725 -4.645 -33.633 1.00 31.87 158 GLY B N 1
ATOM 3635 C CA . GLY B 1 157 ? 12.818 -6.045 -34.025 1.00 31.80 158 GLY B CA 1
ATOM 3636 C C . GLY B 1 157 ? 13.031 -6.981 -32.847 1.00 33.02 158 GLY B C 1
ATOM 3637 O O . GLY B 1 157 ? 13.112 -6.539 -31.697 1.00 31.69 158 GLY B O 1
ATOM 3638 N N . ASP B 1 158 ? 13.103 -8.299 -33.127 1.00 28.91 159 ASP B N 1
ATOM 3639 C CA . ASP B 1 158 ? 13.278 -9.304 -32.080 1.00 27.46 159 ASP B CA 1
ATOM 3640 C C . ASP B 1 158 ? 14.646 -9.967 -32.165 1.00 32.96 159 ASP B C 1
ATOM 3641 O O . ASP B 1 158 ? 15.236 -10.075 -33.244 1.00 31.19 159 ASP B O 1
ATOM 3646 N N . GLY B 1 159 ? 15.142 -10.417 -31.019 1.00 29.41 160 GLY B N 1
ATOM 3647 C CA . GLY B 1 159 ? 16.426 -11.096 -30.981 1.00 28.94 160 GLY B CA 1
ATOM 3648 C C . GLY B 1 159 ? 17.021 -11.164 -29.600 1.00 32.49 160 GLY B C 1
ATOM 3649 O O . GLY B 1 159 ? 16.534 -10.517 -28.661 1.00 29.65 160 GLY B O 1
ATOM 3650 N N . ALA B 1 160 ? 18.077 -11.969 -29.479 1.00 30.59 161 ALA B N 1
ATOM 3651 C CA . ALA B 1 160 ? 18.810 -12.117 -28.228 1.00 29.44 161 ALA B CA 1
ATOM 3652 C C . ALA B 1 160 ? 20.283 -12.226 -28.501 1.00 33.98 161 ALA B C 1
ATOM 3653 O O . ALA B 1 160 ? 20.701 -12.805 -29.492 1.00 35.32 161 ALA B O 1
ATOM 3655 N N . GLY B 1 161 ? 21.068 -11.677 -27.598 1.00 30.60 162 GLY B N 1
ATOM 3656 C CA . GLY B 1 161 ? 22.511 -11.745 -27.670 1.00 29.87 162 GLY B CA 1
ATOM 3657 C C . GLY B 1 161 ? 23.012 -11.824 -26.251 1.00 32.34 162 GLY B C 1
ATOM 3658 O O . GLY B 1 161 ? 22.381 -11.301 -25.334 1.00 31.17 162 GLY B O 1
ATOM 3659 N N . GLY B 1 162 ? 24.154 -12.450 -26.063 1.00 29.64 163 GLY B N 1
ATOM 3660 C CA . GLY B 1 162 ? 24.685 -12.560 -24.721 1.00 29.06 163 GLY B CA 1
ATOM 3661 C C . GLY B 1 162 ? 26.129 -12.948 -24.679 1.00 31.68 163 GLY B C 1
ATOM 3662 O O . GLY B 1 162 ? 26.740 -13.228 -25.717 1.00 32.66 163 GLY B O 1
ATOM 3663 N N . VAL B 1 163 ? 26.659 -12.997 -23.453 1.00 27.76 164 VAL B N 1
ATOM 3664 C CA . VAL B 1 163 ? 28.038 -13.361 -23.195 1.00 28.35 164 VAL B CA 1
ATOM 3665 C C . VAL B 1 163 ? 28.158 -14.340 -22.038 1.00 29.46 164 VAL B C 1
ATOM 3666 O O . VAL B 1 163 ? 27.283 -14.388 -21.169 1.00 25.93 164 VAL B O 1
ATOM 3670 N N . LEU B 1 164 ? 29.272 -15.079 -21.999 1.00 29.66 165 LEU B N 1
ATOM 3671 C CA . LEU B 1 164 ? 29.655 -15.873 -20.843 1.00 30.15 165 LEU B CA 1
ATOM 3672 C C . LEU B 1 164 ? 30.697 -14.966 -20.124 1.00 32.27 165 LEU B C 1
ATOM 3673 O O . LEU B 1 164 ? 31.692 -14.534 -20.735 1.00 30.64 165 LEU B O 1
ATOM 3678 N N . LEU B 1 165 ? 30.407 -14.606 -18.876 1.00 28.34 166 LEU B N 1
ATOM 3679 C CA . LEU B 1 165 ? 31.305 -13.770 -18.091 1.00 28.91 166 LEU B CA 1
ATOM 3680 C C . LEU B 1 165 ? 31.986 -14.652 -17.045 1.00 35.41 166 LEU B C 1
ATOM 3681 O O . LEU B 1 165 ? 31.317 -15.435 -16.355 1.00 34.65 166 LEU B O 1
ATOM 3686 N N . GLU B 1 166 ? 33.325 -14.574 -16.980 1.00 32.47 167 GLU B N 1
ATOM 3687 C CA . GLU B 1 166 ? 34.123 -15.447 -16.121 1.00 33.55 167 GLU B CA 1
ATOM 3688 C C . GLU B 1 166 ? 35.137 -14.717 -15.283 1.00 36.32 167 GLU B C 1
ATOM 3689 O O . GLU B 1 166 ? 35.657 -13.692 -15.722 1.00 34.45 167 GLU B O 1
ATOM 3695 N N . ALA B 1 167 ? 35.531 -15.344 -14.139 1.00 33.25 168 ALA B N 1
ATOM 3696 C CA . ALA B 1 167 ? 36.626 -14.891 -13.286 1.00 33.24 168 ALA B CA 1
ATOM 3697 C C . ALA B 1 167 ? 37.932 -14.890 -14.102 1.00 39.39 168 ALA B C 1
ATOM 3698 O O . ALA B 1 167 ? 38.219 -15.821 -14.864 1.00 39.82 168 ALA B O 1
ATOM 3700 N N . SER B 1 168 ? 38.717 -13.846 -13.935 1.00 34.68 169 SER B N 1
ATOM 3701 C CA . SER B 1 168 ? 39.959 -13.683 -14.651 1.00 34.12 169 SER B CA 1
ATOM 3702 C C . SER B 1 168 ? 41.051 -13.178 -13.712 1.00 37.64 169 SER B C 1
ATOM 3703 O O . SER B 1 168 ? 40.769 -12.592 -12.674 1.00 36.74 169 SER B O 1
ATOM 3706 N N . GLU B 1 169 ? 42.300 -13.362 -14.122 1.00 36.45 170 GLU B N 1
ATOM 3707 C CA . GLU B 1 169 ? 43.502 -12.908 -13.434 1.00 38.06 170 GLU B CA 1
ATOM 3708 C C . GLU B 1 169 ? 43.789 -11.487 -13.891 1.00 41.81 170 GLU B C 1
ATOM 37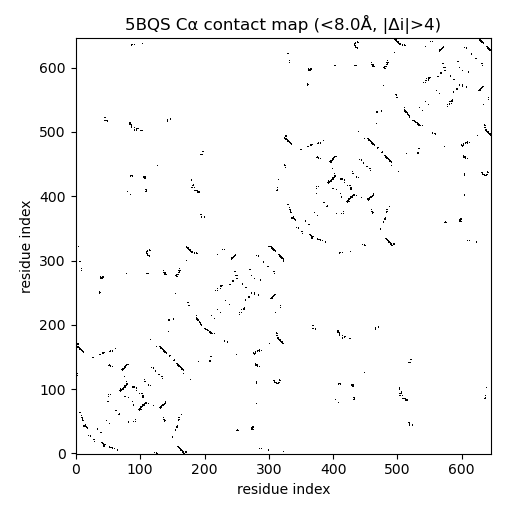09 O O . GLU B 1 169 ? 44.611 -10.790 -13.287 1.00 42.34 170 GLU B O 1
ATOM 3715 N N . GLN B 1 170 ? 43.140 -11.080 -14.992 1.00 37.81 171 GLN B N 1
ATOM 3716 C CA . GLN B 1 170 ? 43.318 -9.770 -15.599 1.00 37.08 171 GLN B CA 1
ATOM 3717 C C . GLN B 1 170 ? 42.081 -8.897 -15.445 1.00 38.98 171 GLN B C 1
ATOM 3718 O O . GLN B 1 170 ? 40.958 -9.344 -15.701 1.00 35.58 171 GLN B O 1
ATOM 3724 N N . GLU B 1 171 ? 42.300 -7.619 -15.063 1.00 36.87 172 GLU B N 1
ATOM 3725 C CA . GLU B 1 171 ? 41.225 -6.650 -14.973 1.00 35.24 172 GLU B CA 1
ATOM 3726 C C . GLU B 1 171 ? 40.906 -6.245 -16.406 1.00 38.96 172 GLU B C 1
ATOM 3727 O O . GLU B 1 171 ? 41.736 -5.637 -17.078 1.00 39.14 172 GLU B O 1
ATOM 3733 N N . HIS B 1 172 ? 39.726 -6.640 -16.886 1.00 35.83 173 HIS B N 1
ATOM 3734 C CA . HIS B 1 172 ? 39.260 -6.321 -18.236 1.00 35.81 173 HIS B CA 1
ATOM 3735 C C . HIS B 1 172 ? 38.343 -5.105 -18.221 1.00 39.55 173 HIS B C 1
ATOM 3736 O O . HIS B 1 172 ? 38.340 -4.351 -19.167 1.00 41.06 173 HIS B O 1
ATOM 3743 N N . PHE B 1 173 ? 37.619 -4.886 -17.134 1.00 35.49 174 PHE B N 1
ATOM 3744 C CA . PHE B 1 173 ? 36.695 -3.770 -16.945 1.00 33.95 174 PHE B CA 1
ATOM 3745 C C . PHE B 1 173 ? 37.494 -2.534 -16.546 1.00 39.90 174 PHE B C 1
ATOM 3746 O O . PHE B 1 173 ? 37.984 -2.425 -15.427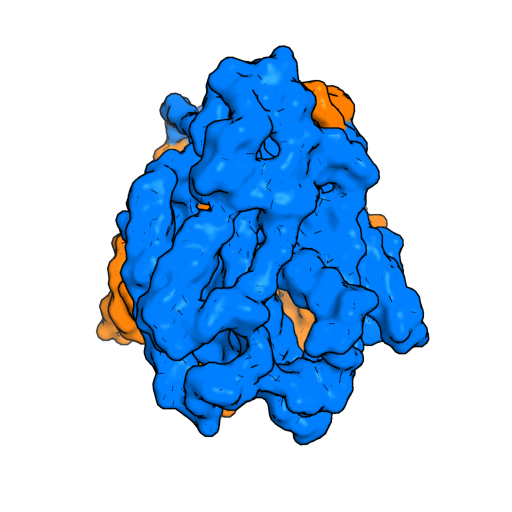 1.00 41.01 174 PHE B O 1
ATOM 3754 N N . LEU B 1 174 ? 37.676 -1.617 -17.505 1.00 37.13 175 LEU B N 1
ATOM 3755 C CA . LEU B 1 174 ? 38.499 -0.426 -17.305 1.00 38.00 175 LEU B CA 1
ATOM 3756 C C . LEU B 1 174 ? 37.751 0.792 -16.792 1.00 43.81 175 LEU B C 1
ATOM 3757 O O . LEU B 1 174 ? 38.348 1.601 -16.083 1.00 45.38 175 LEU B O 1
ATOM 3762 N N . ALA B 1 175 ? 36.457 0.929 -17.135 1.00 38.22 176 ALA B N 1
ATOM 3763 C CA . ALA B 1 175 ? 35.652 2.081 -16.726 1.00 37.34 176 ALA B CA 1
ATOM 3764 C C . ALA B 1 175 ? 34.181 1.792 -16.889 1.00 39.07 176 ALA B C 1
ATOM 3765 O O . ALA B 1 175 ? 33.801 0.982 -17.724 1.00 35.96 176 ALA B O 1
ATOM 3767 N N . GLU B 1 176 ? 33.351 2.481 -16.107 1.00 37.69 177 GLU B N 1
ATOM 3768 C CA . GLU B 1 176 ? 31.900 2.346 -16.190 1.00 35.89 177 GLU B CA 1
ATOM 3769 C C . GLU B 1 176 ? 31.203 3.614 -15.765 1.00 38.89 177 GLU B C 1
ATOM 3770 O O . GLU B 1 176 ? 31.689 4.324 -14.886 1.00 38.53 177 GLU B O 1
ATOM 3776 N N . SER B 1 177 ? 30.065 3.895 -16.401 1.00 35.22 178 SER B N 1
ATOM 3777 C CA . SER B 1 177 ? 29.228 5.031 -16.061 1.00 35.00 178 SER B CA 1
ATOM 3778 C C . SER B 1 177 ? 27.803 4.560 -16.300 1.00 38.87 178 SER B C 1
ATOM 3779 O O . SER B 1 177 ? 27.406 4.379 -17.449 1.00 38.06 178 SER B O 1
ATOM 3782 N N . LEU B 1 178 ? 27.064 4.297 -15.218 1.00 34.34 179 LEU B N 1
ATOM 3783 C CA . LEU B 1 178 ? 25.668 3.879 -15.275 1.00 32.04 179 LEU B CA 1
ATOM 3784 C C . LEU B 1 178 ? 24.855 5.078 -14.825 1.00 34.61 179 LEU B C 1
ATOM 3785 O O . LEU B 1 178 ? 25.196 5.722 -13.833 1.00 33.54 179 LEU B O 1
ATOM 3790 N N . ASN B 1 179 ? 23.837 5.435 -15.617 1.00 30.21 180 ASN B N 1
ATOM 3791 C CA . ASN B 1 179 ? 23.068 6.641 -15.427 1.00 32.06 180 ASN B CA 1
ATOM 3792 C C . ASN B 1 179 ? 21.611 6.417 -15.735 1.00 36.68 180 ASN B C 1
ATOM 3793 O O . ASN B 1 179 ? 21.251 5.520 -16.498 1.00 34.16 180 ASN B O 1
ATOM 3798 N N . SER B 1 180 ? 20.779 7.279 -15.165 1.00 34.91 181 SER B N 1
ATOM 3799 C CA . SER B 1 180 ? 19.331 7.272 -15.324 1.00 34.48 181 SER B CA 1
ATOM 3800 C C . SER B 1 180 ? 18.804 8.703 -15.135 1.00 40.63 181 SER B C 1
ATOM 3801 O O . SER B 1 180 ? 19.435 9.514 -14.450 1.00 41.24 181 SER B O 1
ATOM 3804 N N . ASP B 1 181 ? 17.666 9.003 -15.763 1.00 37.24 182 ASP B N 1
ATOM 3805 C CA . ASP B 1 181 ? 16.952 10.276 -15.644 1.00 37.16 182 ASP B CA 1
ATOM 3806 C C . ASP B 1 181 ? 15.458 10.001 -15.862 1.00 41.40 182 ASP B C 1
ATOM 3807 O O . ASP B 1 181 ? 14.938 10.197 -16.962 1.00 40.74 182 ASP B O 1
ATOM 3812 N N . GLY B 1 182 ? 14.796 9.551 -14.799 1.00 38.20 183 GLY B N 1
ATOM 3813 C CA . GLY B 1 182 ? 13.367 9.262 -14.798 1.00 39.23 183 GLY B CA 1
ATOM 3814 C C . GLY B 1 182 ? 12.489 10.491 -14.997 1.00 47.16 183 GLY B C 1
ATOM 3815 O O . GLY B 1 182 ? 11.303 10.357 -15.299 1.00 47.59 183 GLY B O 1
ATOM 3816 N N . SER B 1 183 ? 13.058 11.706 -14.836 1.00 44.71 184 SER B N 1
ATOM 3817 C CA . SER B 1 183 ? 12.323 12.958 -15.040 1.00 46.13 184 SER B CA 1
ATOM 3818 C C . SER B 1 183 ? 11.960 13.145 -16.530 1.00 49.25 184 SER B C 1
ATOM 3819 O O . SER B 1 183 ? 11.127 13.979 -16.862 1.00 48.36 184 SER B O 1
ATOM 3822 N N . ARG B 1 184 ? 12.570 12.334 -17.416 1.00 46.32 185 ARG B N 1
ATOM 3823 C CA . ARG B 1 184 ? 12.322 12.354 -18.860 1.00 45.85 185 ARG B CA 1
ATOM 3824 C C . ARG B 1 184 ? 11.739 11.012 -19.315 1.00 49.37 185 ARG B C 1
ATOM 3825 O O . ARG B 1 184 ? 11.748 10.702 -20.502 1.00 48.55 185 ARG B O 1
ATOM 3833 N N . SER B 1 185 ? 11.213 10.227 -18.365 1.00 46.90 186 SER B N 1
ATOM 3834 C CA . SER B 1 185 ? 10.669 8.881 -18.587 1.00 45.77 186 SER B CA 1
ATOM 3835 C C . SER B 1 185 ? 9.529 8.772 -19.597 1.00 49.36 186 SER B C 1
ATOM 3836 O O . SER B 1 185 ? 9.424 7.762 -20.290 1.00 48.03 186 SER B O 1
ATOM 3839 N N . GLU B 1 186 ? 8.650 9.786 -19.660 1.00 46.78 187 GLU B N 1
ATOM 3840 C CA . GLU B 1 186 ? 7.459 9.749 -20.519 1.00 47.26 187 GLU B CA 1
ATOM 3841 C C . GLU B 1 186 ? 7.733 9.741 -22.046 1.00 50.95 187 GLU B C 1
ATOM 3842 O O . GLU B 1 186 ? 6.820 9.453 -22.826 1.00 50.74 187 GLU B O 1
ATOM 3848 N N . CYS B 1 187 ? 8.981 10.016 -22.465 1.00 46.77 188 CYS B N 1
ATOM 3849 C CA . CYS B 1 187 ? 9.358 10.047 -23.874 1.00 46.41 188 CYS B CA 1
ATOM 3850 C C . CYS B 1 187 ? 9.602 8.645 -24.484 1.00 44.00 188 CYS B C 1
ATOM 3851 O O . CYS B 1 187 ? 9.760 8.534 -25.697 1.00 42.27 188 CYS B O 1
ATOM 3854 N N . LEU B 1 188 ? 9.634 7.584 -23.653 1.00 39.38 189 LEU B N 1
ATOM 3855 C CA . LEU B 1 188 ? 9.804 6.204 -24.121 1.00 38.44 189 LEU B CA 1
ATOM 3856 C C . LEU B 1 188 ? 9.071 5.297 -23.172 1.00 39.43 189 LEU B C 1
ATOM 3857 O O . LEU B 1 188 ? 9.554 5.055 -22.064 1.00 36.82 189 LEU B O 1
ATOM 3862 N N . THR B 1 189 ? 7.866 4.833 -23.564 1.00 35.72 190 THR B N 1
ATOM 3863 C CA . THR B 1 189 ? 7.063 4.023 -22.647 1.00 33.68 190 THR B CA 1
ATOM 3864 C C . THR B 1 189 ? 6.581 2.702 -23.238 1.00 37.51 190 THR B C 1
ATOM 3865 O O . THR B 1 189 ? 6.302 2.616 -24.424 1.00 39.50 190 THR B O 1
ATOM 3869 N N . TYR B 1 190 ? 6.441 1.691 -22.385 1.00 31.99 191 TYR B N 1
ATOM 3870 C CA . TYR B 1 190 ? 5.891 0.394 -22.743 1.00 30.85 191 TYR B CA 1
ATOM 3871 C C . TYR B 1 190 ? 5.479 -0.397 -21.496 1.00 34.12 191 TYR B C 1
ATOM 3872 O O . TYR B 1 190 ? 6.171 -0.370 -20.485 1.00 32.65 191 TYR B O 1
ATOM 3881 N N . GLY B 1 191 ? 4.384 -1.140 -21.629 1.00 33.17 192 GLY B N 1
ATOM 3882 C CA . GLY B 1 191 ? 3.921 -2.120 -20.658 1.00 32.88 192 GLY B CA 1
ATOM 3883 C C . GLY B 1 191 ? 3.199 -1.616 -19.441 1.00 36.69 192 GLY B C 1
ATOM 3884 O O . GLY B 1 191 ? 3.174 -2.324 -18.432 1.00 35.89 192 GLY B O 1
ATOM 3885 N N . HIS B 1 192 ? 2.552 -0.438 -19.541 1.00 34.15 193 HIS B N 1
ATOM 3886 C CA . HIS B 1 192 ? 1.745 0.105 -18.446 1.00 34.62 193 HIS B CA 1
ATOM 3887 C C . HIS B 1 192 ? 0.788 -0.982 -17.937 1.00 37.01 193 HIS B C 1
ATOM 3888 O O . HIS B 1 192 ? 0.126 -1.671 -18.726 1.00 34.82 193 HIS B O 1
ATOM 3895 N N . SER B 1 193 ? 0.749 -1.143 -16.617 1.00 33.27 194 SER B N 1
ATOM 3896 C CA . SER B 1 193 ? -0.036 -2.162 -15.935 1.00 32.44 194 SER B CA 1
ATOM 3897 C C . SER B 1 193 ? -0.788 -1.439 -14.818 1.00 35.20 194 SER B C 1
ATOM 3898 O O . SER B 1 193 ? -0.194 -1.105 -13.785 1.00 33.92 194 SER B O 1
ATOM 3901 N N . GLY B 1 194 ? -2.045 -1.115 -15.099 1.00 33.10 195 GLY B N 1
ATOM 3902 C CA . GLY B 1 194 ? -2.898 -0.351 -14.201 1.00 34.17 195 GLY B CA 1
ATOM 3903 C C . GLY B 1 194 ? -3.433 -1.159 -13.050 1.00 37.78 195 GLY B C 1
ATOM 3904 O O . GLY B 1 194 ? -3.381 -2.397 -13.074 1.00 37.77 195 GLY B O 1
ATOM 3905 N N . LEU B 1 195 ? -3.947 -0.460 -12.026 1.00 35.18 196 LEU B N 1
ATOM 3906 C CA . LEU B 1 195 ? -4.550 -1.131 -10.869 1.00 35.30 196 LEU B CA 1
ATOM 3907 C C . LEU B 1 195 ? -5.805 -1.865 -11.343 1.00 41.51 196 LEU B C 1
ATOM 3908 O O . LEU B 1 195 ? -6.464 -1.391 -12.266 1.00 40.76 196 LEU B O 1
ATOM 3913 N N . HIS B 1 196 ? -6.095 -3.047 -10.767 1.00 38.53 197 HIS B N 1
ATOM 3914 C CA . HIS B 1 196 ? -7.237 -3.859 -11.165 1.00 37.82 197 HIS B CA 1
ATOM 3915 C C . HIS B 1 196 ? -7.733 -4.659 -9.972 1.00 38.21 197 HIS B C 1
ATOM 3916 O O . HIS B 1 196 ? -7.215 -5.734 -9.687 1.00 37.23 197 HIS B O 1
ATOM 3923 N N . SER B 1 197 ? -8.714 -4.122 -9.253 1.00 34.69 198 SER B N 1
ATOM 3924 C CA . SER B 1 197 ? -9.274 -4.813 -8.090 1.00 35.00 198 SER B CA 1
ATOM 3925 C C . SER B 1 197 ? -10.651 -4.284 -7.769 1.00 40.57 198 SER B C 1
ATOM 3926 O O . SER B 1 197 ? -10.957 -3.139 -8.141 1.00 39.06 198 SER B O 1
ATOM 3929 N N . PRO B 1 198 ? -11.499 -5.054 -7.038 1.00 38.59 199 PRO B N 1
ATOM 3930 C CA . PRO B 1 198 ? -12.833 -4.525 -6.682 1.00 40.50 199 PRO B CA 1
ATOM 3931 C C . PRO B 1 198 ? -12.744 -3.321 -5.736 1.00 45.19 199 PRO B C 1
ATOM 3932 O O . PRO B 1 198 ? -13.757 -2.693 -5.447 1.00 46.06 199 PRO B O 1
ATOM 3936 N N . PHE B 1 199 ? -11.509 -2.986 -5.292 1.00 41.76 200 PHE B N 1
ATOM 3937 C CA . PHE B 1 199 ? -11.199 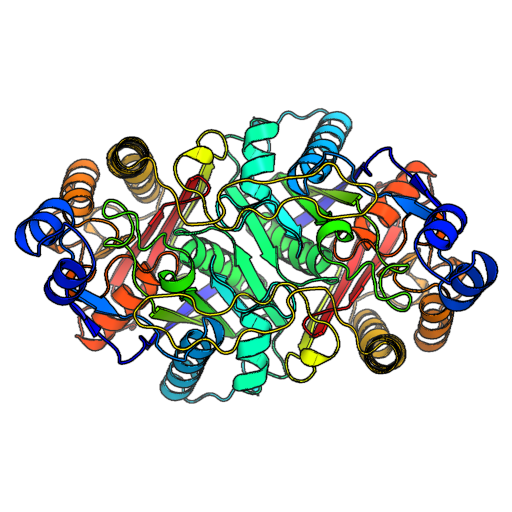-1.903 -4.356 1.00 42.14 200 PHE B CA 1
ATOM 3938 C C . PHE B 1 199 ? -10.271 -0.851 -4.983 1.00 45.06 200 PHE B C 1
ATOM 3939 O O . PHE B 1 199 ? -9.756 0.011 -4.273 1.00 44.83 200 PHE B O 1
ATOM 3947 N N . SER B 1 200 ? -10.079 -0.906 -6.309 1.00 41.46 201 SER B N 1
ATOM 3948 C CA . SER B 1 200 ? -9.184 0.014 -7.016 1.00 40.15 201 SER B CA 1
ATOM 3949 C C . SER B 1 200 ? -9.924 0.846 -8.040 1.00 48.00 201 SER B C 1
ATOM 3950 O O . SER B 1 200 ? -10.890 0.371 -8.643 1.00 48.60 201 SER B O 1
ATOM 3953 N N . ASP B 1 201 ? -9.469 2.085 -8.250 1.00 47.37 202 ASP B N 1
ATOM 3954 C CA . ASP B 1 201 ? -10.098 2.935 -9.247 1.00 51.25 202 ASP B CA 1
ATOM 3955 C C . ASP B 1 201 ? -9.771 2.464 -10.652 1.00 59.92 202 ASP B C 1
ATOM 3956 O O . ASP B 1 201 ? -8.621 2.108 -10.935 1.00 58.22 202 ASP B O 1
ATOM 3961 N N . GLN B 1 202 ? -10.819 2.377 -11.497 1.00 61.77 203 GLN B N 1
ATOM 3962 C CA . GLN B 1 202 ? -10.762 1.946 -12.896 1.00 62.84 203 GLN B CA 1
ATOM 3963 C C . GLN B 1 202 ? -9.668 2.725 -13.608 1.00 68.36 203 GLN B C 1
ATOM 3964 O O . GLN B 1 202 ? -9.644 3.957 -13.567 1.00 69.21 203 GLN B O 1
ATOM 3970 N N . GLU B 1 203 ? -8.712 1.990 -14.167 1.00 65.54 204 GLU B N 1
ATOM 3971 C CA . GLU B 1 203 ? -7.538 2.527 -14.842 1.00 64.92 204 GLU B CA 1
ATOM 3972 C C . GLU B 1 203 ? -7.490 2.054 -16.278 1.00 70.33 204 GLU B C 1
ATOM 3973 O O . GLU B 1 203 ? -7.750 0.872 -16.546 1.00 69.28 204 GLU B O 1
ATOM 3979 N N . SER B 1 204 ? -7.107 2.965 -17.199 1.00 68.20 205 SER B N 1
ATOM 3980 C CA . SER B 1 204 ? -6.942 2.641 -18.616 1.00 68.11 205 SER B CA 1
ATOM 3981 C C . SER B 1 204 ? -5.993 3.596 -19.344 1.00 70.92 205 SER B C 1
ATOM 3982 O O . SER B 1 204 ? -6.378 4.709 -19.719 1.00 71.71 205 SER B O 1
ATOM 3985 N N . ALA B 1 205 ? -4.739 3.153 -19.510 1.00 64.65 206 ALA B N 1
ATOM 3986 C CA . ALA B 1 205 ? -3.713 3.869 -20.261 1.00 63.14 206 ALA B CA 1
ATOM 3987 C C . ALA B 1 205 ? -3.182 2.955 -21.363 1.00 63.77 206 ALA B C 1
ATOM 3988 O O . ALA B 1 205 ? -3.327 1.736 -21.284 1.00 63.49 206 ALA B O 1
ATOM 3990 N N . ASP B 1 206 ? -2.589 3.552 -22.399 1.00 58.07 207 ASP B N 1
ATOM 3991 C CA . ASP B 1 206 ? -1.994 2.851 -23.527 1.00 56.02 207 ASP B CA 1
ATOM 3992 C C . ASP B 1 206 ? -0.738 2.107 -23.071 1.00 54.28 207 ASP B C 1
ATOM 3993 O O . ASP B 1 206 ? 0.196 2.743 -22.567 1.00 53.82 207 ASP B O 1
ATOM 3998 N N . SER B 1 207 ? -0.731 0.770 -23.238 1.00 46.07 208 SER B N 1
ATOM 3999 C CA . SER B 1 207 ? 0.375 -0.123 -22.839 1.00 43.56 208 SER B CA 1
ATOM 4000 C C . SER B 1 207 ? 1.379 -0.422 -23.957 1.00 44.03 208 SER B C 1
ATOM 4001 O O . SER B 1 207 ? 2.481 -0.890 -23.666 1.00 42.57 208 SER B O 1
ATOM 4004 N N . PHE B 1 208 ? 1.000 -0.184 -25.227 1.00 38.91 209 PHE B N 1
ATOM 4005 C CA . PHE B 1 208 ? 1.887 -0.393 -26.368 1.00 39.26 209 PHE B CA 1
ATOM 4006 C C . PHE B 1 208 ? 3.063 0.599 -26.347 1.00 38.53 209 PHE B C 1
ATOM 4007 O O . PHE B 1 208 ? 2.946 1.669 -25.743 1.00 37.74 209 PHE B O 1
ATOM 4015 N N . LEU B 1 209 ? 4.175 0.254 -27.008 1.00 32.18 210 LEU B N 1
ATOM 4016 C CA . LEU B 1 209 ? 5.357 1.108 -27.052 1.00 32.45 210 LEU B CA 1
ATOM 4017 C C . LEU B 1 209 ? 5.047 2.451 -27.688 1.00 37.61 210 LEU B C 1
ATOM 4018 O O . LEU B 1 209 ? 4.463 2.493 -28.769 1.00 37.97 210 LEU B O 1
ATOM 4023 N N . LYS B 1 210 ? 5.431 3.538 -26.991 1.00 33.76 211 LYS B N 1
ATOM 4024 C CA . LYS B 1 210 ? 5.242 4.923 -27.398 1.00 35.03 211 LYS B CA 1
ATOM 4025 C C . LYS B 1 210 ? 6.558 5.659 -27.245 1.00 40.58 211 LYS B C 1
ATOM 4026 O O . LYS B 1 210 ? 7.310 5.391 -26.306 1.00 40.71 211 LYS B O 1
ATOM 4032 N N . MET B 1 211 ? 6.857 6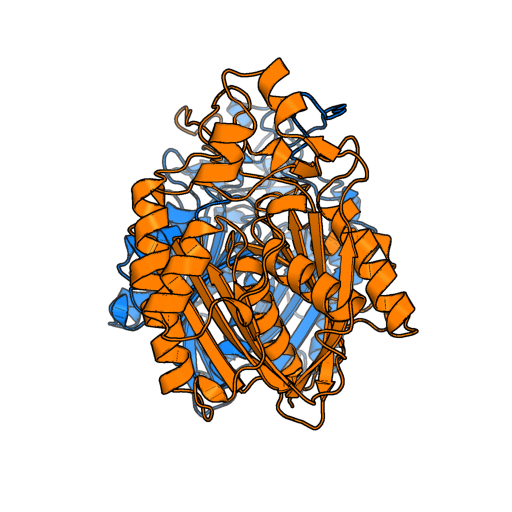.560 -28.186 1.00 38.53 212 MET B N 1
ATOM 4033 C CA . MET B 1 211 ? 8.097 7.326 -28.159 1.00 38.22 212 MET B CA 1
ATOM 4034 C C . MET B 1 211 ? 7.964 8.750 -28.707 1.00 42.87 212 MET B C 1
ATOM 4035 O O . MET B 1 211 ? 7.305 8.956 -29.718 1.00 43.44 212 MET B O 1
ATOM 4040 N N . ASP B 1 212 ? 8.609 9.717 -28.023 1.00 39.97 213 ASP B N 1
ATOM 4041 C CA . ASP B 1 212 ? 8.746 11.099 -28.470 1.00 41.66 213 ASP B CA 1
ATOM 4042 C C . ASP B 1 212 ? 10.134 11.071 -29.142 1.00 44.81 213 ASP B C 1
ATOM 4043 O O . ASP B 1 212 ? 11.163 11.224 -28.465 1.00 43.07 213 ASP B O 1
ATOM 4048 N N . GLY B 1 213 ? 10.131 10.754 -30.439 1.00 41.56 214 GLY B N 1
ATOM 4049 C CA . GLY B 1 213 ? 11.316 10.579 -31.274 1.00 41.96 214 GLY B CA 1
ATOM 4050 C C . GLY B 1 213 ? 12.354 11.686 -31.228 1.00 49.00 214 GLY B C 1
ATOM 4051 O O . GLY B 1 213 ? 13.552 11.400 -31.165 1.00 46.37 214 GLY B O 1
ATOM 4052 N N . ARG B 1 214 ? 11.906 12.971 -31.254 1.00 48.47 215 ARG B N 1
ATOM 4053 C CA . ARG B 1 214 ? 12.797 14.135 -31.221 1.00 48.66 215 ARG B CA 1
ATOM 4054 C C . ARG B 1 214 ? 13.543 14.248 -29.883 1.00 49.86 215 ARG B C 1
ATOM 4055 O O . ARG B 1 214 ? 14.751 14.505 -29.862 1.00 48.99 215 ARG B O 1
ATOM 4063 N N . THR B 1 215 ? 12.826 14.003 -28.780 1.00 44.84 216 THR B N 1
ATOM 4064 C CA . THR B 1 215 ? 13.351 14.046 -27.412 1.00 43.89 216 THR B CA 1
ATOM 4065 C C . THR B 1 215 ? 14.442 12.978 -27.230 1.00 44.15 216 THR B C 1
ATOM 4066 O O . THR B 1 215 ? 15.517 13.287 -26.723 1.00 44.64 216 THR B O 1
ATOM 4070 N N . VAL B 1 216 ? 14.172 11.740 -27.662 1.00 38.27 217 VAL B N 1
ATOM 4071 C CA . VAL B 1 216 ? 15.118 10.625 -27.549 1.00 36.38 217 VAL B CA 1
ATOM 4072 C C . VAL B 1 216 ? 16.322 10.846 -28.475 1.00 41.38 217 VAL B C 1
ATOM 4073 O O . VAL B 1 216 ? 17.462 10.595 -28.066 1.00 41.31 217 VAL B O 1
ATOM 4077 N N . PHE B 1 217 ? 16.072 11.337 -29.704 1.00 39.24 218 PHE B N 1
ATOM 4078 C CA . PHE B 1 217 ? 17.124 11.622 -30.683 1.00 40.32 218 PHE B CA 1
ATOM 4079 C C . PHE B 1 217 ? 18.138 12.593 -30.072 1.00 43.47 218 PHE B C 1
ATOM 4080 O O . PHE B 1 217 ? 19.338 12.309 -30.077 1.00 43.07 218 PHE B O 1
ATOM 4088 N N . ASP B 1 218 ? 17.651 13.719 -29.532 1.00 39.89 219 ASP B N 1
ATOM 4089 C CA . ASP B 1 218 ? 18.486 14.732 -28.917 1.00 40.72 219 ASP B CA 1
ATOM 4090 C C . ASP B 1 218 ? 19.197 14.231 -27.664 1.00 43.47 219 ASP B C 1
ATOM 4091 O O . ASP B 1 218 ? 20.339 14.623 -27.405 1.00 44.29 219 ASP B O 1
ATOM 4096 N N . PHE B 1 219 ? 18.523 13.368 -26.885 1.00 37.02 220 PHE B N 1
ATOM 4097 C CA . PHE B 1 219 ? 19.092 12.779 -25.684 1.00 35.95 220 PHE B CA 1
ATOM 4098 C C . PHE B 1 219 ? 20.354 11.989 -26.038 1.00 38.58 220 PHE B C 1
ATOM 4099 O O . PHE B 1 219 ? 21.376 12.152 -25.378 1.00 38.17 220 PHE B O 1
ATOM 4107 N N . ALA B 1 220 ? 20.289 11.159 -27.089 1.00 35.85 221 ALA B N 1
ATOM 4108 C CA . ALA B 1 220 ? 21.399 10.325 -27.536 1.00 35.17 221 ALA B CA 1
ATOM 4109 C C . ALA B 1 220 ? 22.567 11.146 -28.090 1.00 40.33 221 ALA B C 1
ATOM 4110 O O . ALA B 1 220 ? 23.718 10.889 -27.758 1.00 38.68 221 ALA B O 1
ATOM 4112 N N . ILE B 1 221 ? 22.260 12.131 -28.933 1.00 39.47 222 ILE B N 1
ATOM 4113 C CA . ILE B 1 221 ? 23.241 12.945 -29.628 1.00 41.07 222 ILE B CA 1
ATOM 4114 C C . ILE B 1 221 ? 23.916 13.971 -28.722 1.00 46.33 222 ILE B C 1
ATOM 4115 O O . ILE B 1 221 ? 25.088 14.295 -28.950 1.00 47.67 222 ILE B O 1
ATOM 4120 N N . ARG B 1 222 ? 23.190 14.490 -27.735 1.00 42.28 223 ARG B N 1
ATOM 4121 C CA . ARG B 1 222 ? 23.730 15.456 -26.789 1.00 43.52 223 ARG B CA 1
ATOM 4122 C C . ARG B 1 222 ? 24.145 14.777 -25.447 1.00 46.37 223 ARG B C 1
ATOM 4123 O O . ARG B 1 222 ? 25.341 14.583 -25.242 1.00 46.51 223 ARG B O 1
ATOM 4131 N N . ASP B 1 223 ? 23.181 14.386 -24.565 1.00 41.68 224 ASP B N 1
ATOM 4132 C CA . ASP B 1 223 ? 23.434 13.763 -23.246 1.00 39.35 224 ASP B CA 1
ATOM 4133 C C . ASP B 1 223 ? 24.307 12.504 -23.266 1.00 39.44 224 ASP B C 1
ATOM 4134 O O . ASP B 1 223 ? 25.254 12.413 -22.483 1.00 38.91 224 ASP B O 1
ATOM 4139 N N . VAL B 1 224 ? 23.971 11.529 -24.121 1.00 33.60 225 VAL B N 1
ATOM 4140 C CA . VAL B 1 224 ? 24.699 10.260 -24.164 1.00 32.96 225 VAL B CA 1
ATOM 4141 C C . VAL B 1 224 ? 26.100 10.443 -24.763 1.00 37.58 225 VAL B C 1
ATOM 4142 O O . VAL B 1 224 ? 27.064 9.948 -24.179 1.00 37.09 225 VAL B O 1
ATOM 4146 N N . ALA B 1 225 ? 26.220 11.156 -25.905 1.00 34.44 226 ALA B N 1
ATOM 4147 C CA . ALA B 1 225 ? 27.518 11.393 -26.535 1.00 34.59 226 ALA B CA 1
ATOM 4148 C C . ALA B 1 225 ? 28.476 12.119 -25.578 1.00 41.11 226 ALA B C 1
ATOM 4149 O O . ALA B 1 225 ? 29.642 11.734 -25.499 1.00 39.64 226 ALA B O 1
ATOM 4151 N N . LYS B 1 226 ? 27.963 13.091 -24.781 1.00 40.39 227 LYS B N 1
ATOM 4152 C CA . LYS B 1 226 ? 28.772 13.806 -23.787 1.00 42.46 227 LYS B CA 1
ATOM 4153 C C . LYS B 1 226 ? 29.238 12.837 -22.706 1.00 45.43 227 LYS B C 1
ATOM 4154 O O . LYS B 1 226 ? 30.407 12.877 -22.325 1.00 45.74 227 LYS B O 1
ATOM 4160 N N . SER B 1 227 ? 28.316 11.985 -22.207 1.00 40.76 228 SER B N 1
ATOM 4161 C CA . SER B 1 227 ? 28.577 10.989 -21.164 1.00 39.07 228 SER B CA 1
ATOM 4162 C C . SER B 1 227 ? 29.635 9.963 -21.599 1.00 41.79 228 SER B C 1
ATOM 4163 O O . SER B 1 227 ? 30.497 9.612 -20.794 1.00 41.83 228 SER B O 1
ATOM 4166 N N . ILE B 1 228 ? 29.580 9.499 -22.867 1.00 36.75 229 ILE B N 1
ATOM 4167 C CA . ILE B 1 228 ? 30.574 8.564 -23.431 1.00 36.01 229 ILE B CA 1
ATOM 4168 C C . ILE B 1 228 ? 31.955 9.237 -23.433 1.00 39.71 229 ILE B C 1
ATOM 4169 O O . ILE B 1 228 ? 32.937 8.637 -22.998 1.00 38.66 229 ILE B O 1
ATOM 4174 N N . LYS B 1 229 ? 32.016 10.483 -23.926 1.00 36.81 230 LYS B N 1
ATOM 4175 C CA . LYS B 1 229 ? 33.230 11.276 -23.990 1.00 38.33 230 LYS B CA 1
ATOM 4176 C C . LYS B 1 229 ? 33.813 11.484 -22.596 1.00 42.81 230 LYS B C 1
ATOM 4177 O O . LYS B 1 229 ? 35.022 11.350 -22.419 1.00 43.25 230 LYS B O 1
ATOM 4183 N N . GLN B 1 230 ? 32.948 11.731 -21.597 1.00 41.14 231 GLN B N 1
ATOM 4184 C CA . GLN B 1 230 ? 33.380 11.906 -20.207 1.00 41.44 231 GLN B CA 1
ATOM 4185 C C . GLN B 1 230 ? 33.874 10.590 -19.602 1.00 44.11 231 GLN B C 1
ATOM 4186 O O . GLN B 1 230 ? 34.819 10.615 -18.811 1.00 45.98 231 GLN B O 1
ATOM 4192 N N . THR B 1 231 ? 33.255 9.450 -19.970 1.00 37.45 232 THR B N 1
ATOM 4193 C CA . THR B 1 231 ? 33.664 8.114 -19.503 1.00 37.20 232 THR B CA 1
ATOM 4194 C C . THR B 1 231 ? 35.087 7.821 -19.997 1.00 40.85 232 THR B C 1
ATOM 4195 O O . THR B 1 231 ? 35.937 7.431 -19.190 1.00 39.22 232 THR B O 1
ATOM 4199 N N . ILE B 1 232 ? 35.347 8.041 -21.307 1.00 37.10 233 ILE B N 1
ATOM 4200 C CA . ILE B 1 232 ? 36.681 7.887 -21.899 1.00 38.56 233 ILE B CA 1
ATOM 4201 C C . ILE B 1 232 ? 37.670 8.802 -21.168 1.00 45.96 233 ILE B C 1
ATOM 4202 O O . ILE B 1 232 ? 38.760 8.353 -20.816 1.00 46.55 233 ILE B O 1
ATOM 4207 N N . ASP B 1 233 ? 37.294 10.078 -20.943 1.00 45.17 234 ASP B N 1
ATOM 4208 C CA . ASP B 1 233 ? 38.171 11.054 -20.275 1.00 47.22 234 ASP B CA 1
ATOM 4209 C C . ASP B 1 233 ? 38.601 10.620 -18.889 1.00 51.05 234 ASP B C 1
ATOM 4210 O O . ASP B 1 233 ? 39.784 10.686 -18.575 1.00 51.75 234 ASP B O 1
ATOM 4215 N N . GLU B 1 234 ? 37.660 10.112 -18.097 1.00 48.22 235 GLU B N 1
ATOM 4216 C CA . GLU B 1 234 ? 37.893 9.625 -16.742 1.00 48.27 235 GLU B CA 1
ATOM 4217 C C . GLU B 1 234 ? 38.567 8.245 -16.694 1.00 51.10 235 GLU B C 1
ATOM 4218 O O . GLU B 1 234 ? 39.170 7.904 -15.679 1.00 49.55 235 GLU B O 1
ATOM 4224 N N . SER B 1 235 ? 38.476 7.461 -17.786 1.00 47.67 236 SER B N 1
ATOM 4225 C CA . SER B 1 235 ? 39.084 6.129 -17.884 1.00 45.93 236 SER B CA 1
ATOM 4226 C C . SER B 1 235 ? 40.629 6.221 -18.026 1.00 51.24 236 SER B C 1
ATOM 4227 O O . SER B 1 235 ? 41.139 7.278 -18.398 1.00 51.70 236 SER B O 1
ATOM 4230 N N . PRO B 1 236 ? 41.393 5.124 -17.794 1.00 48.21 237 PRO B N 1
ATOM 4231 C CA . PRO B 1 236 ? 42.850 5.207 -17.986 1.00 49.31 237 PRO B CA 1
ATOM 4232 C C . PRO B 1 236 ? 43.293 5.212 -19.462 1.00 51.90 237 PRO B C 1
ATOM 4233 O O . PRO B 1 236 ? 44.483 5.309 -19.741 1.00 52.74 237 PRO B O 1
ATOM 4237 N N . ILE B 1 237 ? 42.343 5.160 -20.405 1.00 46.42 238 ILE B N 1
ATOM 4238 C CA . ILE B 1 237 ? 42.644 5.144 -21.842 1.00 45.89 238 ILE B CA 1
ATOM 4239 C C . ILE B 1 237 ? 42.204 6.446 -22.533 1.00 46.02 238 ILE B C 1
ATOM 4240 O O . ILE B 1 237 ? 41.488 7.262 -21.938 1.00 43.44 238 ILE B O 1
ATOM 4245 N N . GLU B 1 238 ? 42.636 6.620 -23.791 1.00 43.01 239 GLU B N 1
ATOM 4246 C CA . GLU B 1 238 ? 42.255 7.760 -24.612 1.00 43.31 239 GLU B CA 1
ATOM 4247 C C . GLU B 1 238 ? 41.409 7.275 -25.772 1.00 48.01 239 GLU B C 1
ATOM 4248 O O . GLU B 1 238 ? 41.415 6.082 -26.090 1.00 46.88 239 GLU B O 1
ATOM 4254 N N . VAL B 1 239 ? 40.678 8.197 -26.404 1.00 46.56 240 VAL B N 1
ATOM 4255 C CA . VAL B 1 239 ? 39.771 7.933 -27.519 1.00 46.18 240 VAL B CA 1
ATOM 4256 C C . VAL B 1 239 ? 40.452 7.083 -28.646 1.00 50.71 240 VAL B C 1
ATOM 4257 O O . VAL B 1 239 ? 39.841 6.136 -29.145 1.00 49.55 240 VAL B O 1
ATOM 4261 N N . THR B 1 240 ? 41.747 7.363 -28.949 1.00 46.75 241 THR B N 1
ATOM 4262 C CA . THR B 1 240 ? 42.559 6.681 -29.966 1.00 46.13 241 THR B CA 1
ATOM 4263 C C . THR B 1 240 ? 42.914 5.224 -29.589 1.00 48.55 241 THR B C 1
ATOM 4264 O O . THR B 1 240 ? 43.239 4.423 -30.475 1.00 47.93 241 THR B O 1
ATOM 4268 N N . ASP B 1 241 ? 42.801 4.865 -28.295 1.00 44.89 242 ASP B N 1
ATOM 4269 C CA . ASP B 1 241 ? 43.069 3.502 -27.830 1.00 43.80 242 ASP B CA 1
ATOM 4270 C C . ASP B 1 241 ? 41.906 2.565 -28.134 1.00 47.01 242 ASP B C 1
ATOM 4271 O O . ASP B 1 241 ? 42.087 1.345 -28.141 1.00 47.03 242 ASP B O 1
ATOM 4276 N N . LEU B 1 242 ? 40.712 3.128 -28.377 1.00 42.74 243 LEU B N 1
ATOM 4277 C CA . LEU B 1 242 ? 39.523 2.341 -28.651 1.00 40.53 243 LEU B CA 1
ATOM 4278 C C . LEU B 1 242 ? 39.523 1.744 -30.043 1.00 43.01 243 LEU B C 1
ATOM 4279 O O . LEU B 1 242 ? 39.648 2.457 -31.037 1.00 42.63 243 LEU B O 1
ATOM 4284 N N . ASP B 1 243 ? 39.370 0.426 -30.107 1.00 39.14 244 ASP B N 1
ATOM 4285 C CA . ASP B 1 243 ? 39.283 -0.313 -31.362 1.00 39.17 244 ASP B CA 1
ATOM 4286 C C . ASP B 1 243 ? 37.892 -0.131 -31.951 1.00 43.75 244 ASP B C 1
ATOM 4287 O O . ASP B 1 243 ? 37.759 0.212 -33.131 1.00 44.72 244 ASP B O 1
ATOM 4292 N N . TYR B 1 244 ? 36.861 -0.286 -31.109 1.00 37.75 245 TYR B N 1
ATOM 4293 C CA . TYR B 1 244 ? 35.464 -0.139 -31.497 1.00 36.34 245 TYR B CA 1
ATOM 4294 C C . TYR B 1 244 ? 34.625 0.469 -30.380 1.00 38.42 245 TYR B C 1
ATOM 4295 O O . TYR B 1 244 ? 34.939 0.313 -29.191 1.00 35.96 245 TYR B O 1
ATOM 4304 N N . LEU B 1 245 ? 33.549 1.161 -30.786 1.00 33.53 246 LEU B N 1
ATOM 4305 C CA . LEU B 1 245 ? 32.542 1.719 -29.900 1.00 32.50 246 LEU B CA 1
ATOM 4306 C C . LEU B 1 245 ? 31.227 1.076 -30.334 1.00 35.42 246 LEU B C 1
ATOM 4307 O O . LEU B 1 245 ? 30.718 1.385 -31.417 1.00 35.19 246 LEU B O 1
ATOM 4312 N N . LEU B 1 246 ? 30.758 0.078 -29.552 1.00 31.08 247 LEU B N 1
ATOM 4313 C CA . LEU B 1 246 ? 29.539 -0.680 -29.838 1.00 30.68 247 LEU B CA 1
ATOM 4314 C C . LEU B 1 246 ? 28.378 -0.028 -29.115 1.00 34.30 247 LEU B C 1
ATOM 4315 O O . LEU B 1 246 ? 28.207 -0.173 -27.903 1.00 32.79 247 LEU B O 1
ATOM 4320 N N . LEU B 1 247 ? 27.584 0.706 -29.880 1.00 31.18 248 LEU B N 1
ATOM 4321 C CA . LEU B 1 247 ? 26.478 1.470 -29.346 1.00 30.86 248 LEU B CA 1
ATOM 4322 C C . LEU B 1 247 ? 25.151 0.851 -29.648 1.00 34.41 248 LEU B C 1
ATOM 4323 O O . LEU B 1 247 ? 25.045 0.026 -30.568 1.00 34.06 248 LEU B O 1
ATOM 4328 N N . HIS B 1 248 ? 24.123 1.251 -28.874 1.00 30.52 249 HIS B N 1
ATOM 4329 C CA . HIS B 1 248 ? 22.751 0.817 -29.081 1.00 30.41 249 HIS B CA 1
ATOM 4330 C C . HIS B 1 248 ? 22.373 1.119 -30.544 1.00 33.68 249 HIS B C 1
ATOM 4331 O O . HIS B 1 248 ? 22.690 2.186 -31.060 1.00 32.26 249 HIS B O 1
ATOM 4338 N N . GLN B 1 249 ? 21.811 0.120 -31.230 1.00 31.15 250 GLN B N 1
ATOM 4339 C CA . GLN B 1 249 ? 21.487 0.155 -32.655 1.00 31.46 250 GLN B CA 1
ATOM 4340 C C . GLN B 1 249 ? 20.082 0.656 -32.915 1.00 37.18 250 GLN B C 1
ATOM 4341 O O . GLN B 1 249 ? 19.201 -0.113 -33.251 1.00 38.66 250 GLN B O 1
ATOM 4347 N N . ALA B 1 250 ? 19.855 1.947 -32.722 1.00 36.59 251 ALA B N 1
ATOM 4348 C CA . ALA B 1 250 ? 18.518 2.519 -32.886 1.00 37.25 251 ALA B CA 1
ATOM 4349 C C . ALA B 1 250 ? 18.369 3.262 -34.181 1.00 41.72 251 ALA B C 1
ATOM 4350 O O . ALA B 1 250 ? 17.302 3.206 -34.800 1.00 40.66 251 ALA B O 1
ATOM 4352 N N . ASN B 1 251 ? 19.434 3.980 -34.595 1.00 39.50 252 ASN B N 1
ATOM 4353 C CA . ASN B 1 251 ? 19.393 4.835 -35.768 1.00 39.25 252 ASN B CA 1
ATOM 4354 C C . ASN B 1 251 ? 20.817 5.071 -36.307 1.00 42.05 252 ASN B C 1
ATOM 4355 O O . ASN B 1 251 ? 21.703 5.475 -35.546 1.00 39.97 252 ASN B O 1
ATOM 4360 N N . ASP B 1 252 ? 21.029 4.836 -37.620 1.00 38.22 253 ASP B N 1
ATOM 4361 C CA . ASP B 1 252 ? 22.355 4.991 -38.214 1.00 39.11 253 ASP B CA 1
ATOM 4362 C C . ASP B 1 252 ? 22.847 6.435 -38.210 1.00 42.25 253 ASP B C 1
ATOM 4363 O O . ASP B 1 252 ? 24.029 6.660 -37.951 1.00 41.05 253 ASP B O 1
ATOM 4368 N N . ARG B 1 253 ? 21.932 7.404 -38.441 1.00 40.10 254 ARG B N 1
ATOM 4369 C CA . ARG B 1 253 ? 22.210 8.855 -38.443 1.00 40.92 254 ARG B CA 1
ATOM 4370 C C . ARG B 1 253 ? 22.703 9.295 -37.054 1.00 42.97 254 ARG B C 1
ATOM 4371 O O . ARG B 1 253 ? 23.598 10.139 -36.961 1.00 42.22 254 ARG B O 1
ATOM 4379 N N . ILE B 1 254 ? 22.134 8.692 -35.989 1.00 38.04 255 ILE B N 1
ATOM 4380 C CA . ILE B 1 254 ? 22.517 8.942 -34.598 1.00 38.19 255 ILE B CA 1
ATOM 4381 C C . ILE B 1 254 ? 23.973 8.498 -34.381 1.00 41.50 255 ILE B C 1
ATOM 4382 O O . ILE B 1 254 ? 24.742 9.247 -33.779 1.00 41.88 255 ILE B O 1
ATOM 4387 N N . LEU B 1 255 ? 24.363 7.319 -34.915 1.00 37.80 256 LEU B N 1
ATOM 4388 C CA . LEU B 1 255 ? 25.742 6.827 -34.807 1.00 37.33 256 LEU B CA 1
ATOM 4389 C C . LEU B 1 255 ? 26.728 7.765 -35.479 1.00 41.05 256 LEU B C 1
ATOM 4390 O O . LEU B 1 255 ? 27.777 8.045 -34.892 1.00 40.54 256 LEU B O 1
ATOM 4395 N N . ASP B 1 256 ? 26.376 8.302 -36.680 1.00 37.79 257 ASP B N 1
ATOM 4396 C CA . ASP B 1 256 ? 27.213 9.283 -37.393 1.00 37.71 257 ASP B CA 1
ATOM 4397 C C . ASP B 1 256 ? 27.412 10.519 -36.516 1.00 41.80 257 ASP B C 1
ATOM 4398 O O . ASP B 1 256 ? 28.543 10.968 -36.317 1.00 41.05 257 ASP B O 1
ATOM 4403 N N . LYS B 1 257 ? 26.303 11.018 -35.941 1.00 38.83 258 LYS B N 1
ATOM 4404 C CA . LYS B 1 257 ? 26.261 12.221 -35.105 1.00 39.13 258 LYS B CA 1
ATOM 4405 C C . LYS B 1 257 ? 26.993 12.065 -33.774 1.00 41.78 258 LYS B C 1
ATOM 4406 O O . LYS B 1 257 ? 27.707 12.977 -33.375 1.00 42.00 258 LYS B O 1
ATOM 4412 N N . MET B 1 258 ? 26.833 10.909 -33.103 1.00 38.30 259 MET B N 1
ATOM 4413 C CA . MET B 1 258 ? 27.498 10.620 -31.837 1.00 37.56 259 MET B CA 1
ATOM 4414 C C . MET B 1 258 ? 28.979 10.477 -32.080 1.00 45.04 259 MET B C 1
ATOM 4415 O O . MET B 1 258 ? 29.758 11.008 -31.306 1.00 46.37 259 MET B O 1
ATOM 4420 N N . ALA B 1 259 ? 29.366 9.824 -33.185 1.00 42.84 260 ALA B N 1
ATOM 4421 C CA . ALA B 1 259 ? 30.768 9.615 -33.557 1.00 43.17 260 ALA B CA 1
ATOM 4422 C C . ALA B 1 259 ? 31.486 10.958 -33.737 1.00 49.20 260 ALA B C 1
ATOM 4423 O O . ALA B 1 259 ? 32.609 11.116 -33.250 1.00 50.00 260 ALA B O 1
ATOM 4425 N N . ARG B 1 260 ? 30.806 11.947 -34.364 1.00 46.37 261 ARG B N 1
ATOM 4426 C CA . ARG B 1 260 ? 31.335 13.303 -34.568 1.00 46.90 261 ARG B CA 1
ATOM 4427 C C . ARG B 1 260 ? 31.481 14.031 -33.223 1.00 50.03 261 ARG B C 1
ATOM 4428 O O . ARG B 1 260 ? 32.521 14.639 -32.963 1.00 50.21 261 ARG B O 1
ATOM 4436 N N . LYS B 1 261 ? 30.437 13.958 -32.375 1.00 46.29 262 LYS B N 1
ATOM 4437 C CA . LYS B 1 261 ? 30.382 14.594 -31.061 1.00 46.70 262 LYS B CA 1
ATOM 4438 C C . LYS B 1 261 ? 31.455 14.015 -30.122 1.00 48.76 262 LYS B C 1
ATOM 4439 O O . LYS B 1 261 ? 32.134 14.782 -29.437 1.00 46.86 262 LYS B O 1
ATOM 4445 N N . ILE B 1 262 ? 31.631 12.670 -30.135 1.00 44.59 263 ILE B N 1
ATOM 4446 C CA . ILE B 1 262 ? 32.645 11.949 -29.345 1.00 43.52 263 ILE B CA 1
ATOM 4447 C C . ILE B 1 262 ? 34.047 12.313 -29.884 1.00 51.29 263 ILE B C 1
ATOM 4448 O O . ILE B 1 262 ? 34.976 12.508 -29.094 1.00 51.55 263 ILE B O 1
ATOM 4453 N N . GLY B 1 263 ? 34.146 12.461 -31.205 1.00 49.58 264 GLY B N 1
ATOM 4454 C CA . GLY B 1 263 ? 35.375 12.823 -31.897 1.00 51.46 264 GLY B CA 1
ATOM 4455 C C . GLY B 1 263 ? 36.170 11.619 -32.349 1.00 56.50 264 GLY B C 1
ATOM 4456 O O . GLY B 1 263 ? 37.394 11.585 -32.214 1.00 56.69 264 GLY B O 1
ATOM 4457 N N . VAL B 1 264 ? 35.465 10.614 -32.873 1.00 52.99 265 VAL B N 1
ATOM 4458 C CA . VAL B 1 264 ? 36.033 9.363 -33.372 1.00 52.55 265 VAL B CA 1
ATOM 4459 C C . VAL B 1 264 ? 35.486 9.156 -34.784 1.00 54.04 265 VAL B C 1
ATOM 4460 O O . VAL B 1 264 ? 34.361 9.575 -35.063 1.00 52.33 265 VAL B O 1
ATOM 4464 N N . ASP B 1 265 ? 36.264 8.511 -35.670 1.00 51.60 266 ASP B N 1
ATOM 4465 C CA . ASP B 1 265 ? 35.798 8.235 -37.022 1.00 52.01 266 ASP B CA 1
ATOM 4466 C C . ASP B 1 265 ? 34.689 7.170 -36.986 1.00 53.26 266 ASP B C 1
ATOM 4467 O O . ASP B 1 265 ? 34.693 6.287 -36.125 1.00 52.58 266 ASP B O 1
ATOM 4472 N N . ARG B 1 266 ? 33.722 7.301 -37.903 1.00 48.89 267 ARG B N 1
ATOM 4473 C CA . ARG B 1 266 ? 32.547 6.443 -38.020 1.00 47.19 267 ARG B CA 1
ATOM 4474 C C . ARG B 1 266 ? 32.888 4.957 -38.221 1.00 48.11 267 ARG B C 1
ATOM 4475 O O . ARG B 1 266 ? 32.127 4.118 -37.750 1.00 45.31 267 ARG B O 1
ATOM 4483 N N . ALA B 1 267 ? 34.053 4.635 -38.843 1.00 46.34 268 ALA B N 1
ATOM 4484 C CA . ALA B 1 267 ? 34.523 3.251 -39.064 1.00 46.70 268 ALA B CA 1
ATOM 4485 C C . ALA B 1 267 ? 34.682 2.467 -37.740 1.00 50.46 268 ALA B C 1
ATOM 4486 O O . ALA B 1 267 ? 34.610 1.231 -37.741 1.00 50.98 268 ALA B O 1
ATOM 4488 N N . LYS B 1 268 ? 34.875 3.193 -36.616 1.00 45.38 269 LYS B N 1
ATOM 4489 C CA . LYS B 1 268 ? 35.019 2.598 -35.286 1.00 43.30 269 LYS B CA 1
ATOM 4490 C C . LYS B 1 268 ? 33.668 2.294 -34.621 1.00 43.64 269 LYS B C 1
ATOM 4491 O O . LYS B 1 268 ? 33.646 1.644 -33.575 1.00 41.51 269 LYS B O 1
ATOM 4497 N N . LEU B 1 269 ? 32.546 2.785 -35.207 1.00 39.08 270 LEU B N 1
ATOM 4498 C CA . LEU B 1 269 ? 31.191 2.527 -34.690 1.00 37.91 270 LEU B CA 1
ATOM 4499 C C . LEU B 1 269 ? 30.470 1.574 -35.649 1.00 42.58 270 LEU B C 1
ATOM 4500 O O . LEU B 1 269 ? 29.788 2.046 -36.576 1.00 41.37 270 LEU B O 1
ATOM 4505 N N . PRO B 1 270 ? 30.626 0.235 -35.486 1.00 40.53 271 PRO B N 1
ATOM 4506 C CA . PRO B 1 270 ? 29.908 -0.694 -36.381 1.00 40.90 271 PRO B CA 1
ATOM 4507 C C . PRO B 1 270 ? 28.381 -0.597 -36.221 1.00 41.37 271 PRO B C 1
ATOM 4508 O O . PRO B 1 270 ? 27.887 -0.145 -35.187 1.00 39.16 271 PRO B O 1
ATOM 4512 N N . ALA B 1 271 ? 27.637 -0.998 -37.275 1.00 37.61 272 ALA B N 1
ATOM 4513 C CA . ALA B 1 271 ? 26.183 -0.984 -37.282 1.00 35.99 272 ALA B CA 1
ATOM 4514 C C . ALA B 1 271 ? 25.585 -2.256 -37.893 1.00 40.33 272 ALA B C 1
ATOM 4515 O O . ALA B 1 271 ? 26.157 -2.849 -38.810 1.00 40.28 272 ALA B O 1
ATOM 4517 N N . ASN B 1 272 ? 24.425 -2.671 -37.371 1.00 36.84 273 ASN B N 1
ATOM 4518 C CA . ASN B 1 272 ? 23.700 -3.829 -37.884 1.00 36.68 273 ASN B CA 1
ATOM 4519 C C . ASN B 1 272 ? 22.181 -3.669 -37.714 1.00 37.83 273 ASN B C 1
ATOM 4520 O O . ASN B 1 272 ? 21.453 -4.659 -37.817 1.00 37.50 273 ASN B O 1
ATOM 4525 N N . MET B 1 273 ? 21.694 -2.421 -37.491 1.00 33.38 274 MET B N 1
ATOM 4526 C CA . MET B 1 273 ? 20.247 -2.172 -37.431 1.00 32.22 274 MET B CA 1
ATOM 4527 C C . MET B 1 273 ? 19.660 -2.382 -38.850 1.00 36.56 274 MET B C 1
ATOM 4528 O O . MET B 1 273 ? 18.463 -2.599 -38.980 1.00 36.32 274 MET B O 1
ATOM 4533 N N . MET B 1 274 ? 20.527 -2.387 -39.889 1.00 35.49 275 MET B N 1
ATOM 4534 C CA . MET B 1 274 ? 20.146 -2.648 -41.285 1.00 35.66 275 MET B CA 1
ATOM 4535 C C . MET B 1 274 ? 19.503 -4.034 -41.380 1.00 38.40 275 MET B C 1
ATOM 4536 O O . MET B 1 274 ? 18.493 -4.175 -42.055 1.00 39.70 275 MET B O 1
ATOM 4541 N N . GLU B 1 275 ? 20.041 -5.030 -40.643 1.00 34.06 276 GLU B N 1
ATOM 4542 C CA . GLU B 1 275 ? 19.558 -6.414 -40.617 1.00 35.03 276 GLU B CA 1
ATOM 4543 C C . GLU B 1 275 ? 18.548 -6.724 -39.493 1.00 36.82 276 GLU B C 1
ATOM 4544 O O . GLU B 1 275 ? 17.644 -7.546 -39.676 1.00 34.64 276 GLU B O 1
ATOM 4550 N N . TYR B 1 276 ? 18.721 -6.091 -38.331 1.00 35.22 277 TYR B N 1
ATOM 4551 C CA . TYR B 1 276 ? 17.963 -6.432 -37.128 1.00 34.86 277 TYR B CA 1
ATOM 4552 C C . TYR B 1 276 ? 16.985 -5.409 -36.598 1.00 36.13 277 TYR B C 1
ATOM 4553 O O . TYR B 1 276 ? 16.183 -5.732 -35.716 1.00 33.92 277 TYR B O 1
ATOM 4562 N N . GLY B 1 277 ? 17.088 -4.183 -37.091 1.00 33.83 278 GLY B N 1
ATOM 4563 C CA . GLY B 1 277 ? 16.348 -3.059 -36.543 1.00 34.24 278 GLY B CA 1
ATOM 4564 C C . GLY B 1 277 ? 16.886 -2.806 -35.141 1.00 36.42 278 GLY B C 1
ATOM 4565 O O . GLY B 1 277 ? 17.994 -3.251 -34.795 1.00 35.42 278 GLY B O 1
ATOM 4566 N N . ASN B 1 278 ? 16.078 -2.187 -34.302 1.00 32.29 279 ASN B N 1
ATOM 4567 C CA . ASN B 1 278 ? 16.434 -1.896 -32.914 1.00 31.38 279 ASN B CA 1
ATOM 4568 C C . ASN B 1 278 ? 15.878 -3.009 -32.026 1.00 32.13 279 ASN B C 1
ATOM 4569 O O . ASN B 1 278 ? 14.661 -3.111 -31.893 1.00 31.16 279 ASN B O 1
ATOM 4574 N N . THR B 1 279 ? 16.766 -3.794 -31.378 1.00 29.04 280 THR B N 1
ATOM 4575 C CA . THR B 1 279 ? 16.365 -4.899 -30.483 1.00 28.24 280 THR B CA 1
ATOM 4576 C C . THR B 1 279 ? 16.529 -4.564 -28.979 1.00 30.01 280 THR B C 1
ATOM 4577 O O . THR B 1 279 ? 16.661 -5.476 -28.156 1.00 29.27 280 THR B O 1
ATOM 4581 N N . SER B 1 280 ? 16.444 -3.276 -28.614 1.00 27.17 281 SER B N 1
ATOM 4582 C CA . SER B 1 280 ? 16.589 -2.794 -27.227 1.00 27.68 281 SER B CA 1
ATOM 4583 C C . SER B 1 280 ? 17.801 -3.434 -26.502 1.00 29.67 281 SER B C 1
ATOM 4584 O O . SER B 1 280 ? 18.905 -3.328 -27.028 1.00 28.94 281 SER B O 1
ATOM 4587 N N . ALA B 1 281 ? 17.609 -4.121 -25.356 1.00 27.60 282 ALA B N 1
ATOM 4588 C CA . ALA B 1 281 ? 18.705 -4.743 -24.584 1.00 27.61 282 ALA B CA 1
ATOM 4589 C C . ALA B 1 281 ? 19.558 -5.750 -25.380 1.00 29.16 282 ALA B C 1
ATOM 4590 O O . ALA B 1 281 ? 20.744 -5.940 -25.073 1.00 27.94 282 ALA B O 1
ATOM 4592 N N . ALA B 1 282 ? 18.984 -6.365 -26.414 1.00 26.63 283 ALA B N 1
ATOM 4593 C CA . ALA B 1 282 ? 19.738 -7.326 -27.203 1.00 27.27 283 ALA B CA 1
ATOM 4594 C C . ALA B 1 282 ? 20.630 -6.673 -28.248 1.00 30.93 283 ALA B C 1
ATOM 4595 O O . ALA B 1 282 ? 21.471 -7.355 -28.811 1.00 29.63 283 ALA B O 1
ATOM 4597 N N . SER B 1 283 ? 20.451 -5.360 -28.509 1.00 28.65 284 SER B N 1
ATOM 4598 C CA . SER B 1 283 ? 21.136 -4.703 -29.628 1.00 29.50 284 SER B CA 1
ATOM 4599 C C . SER B 1 283 ? 22.680 -4.763 -29.531 1.00 31.07 284 SER B C 1
ATOM 4600 O O . SER B 1 283 ? 23.302 -5.181 -30.502 1.00 29.82 284 SER B O 1
ATOM 4603 N N . ILE B 1 284 ? 23.293 -4.413 -28.378 1.00 26.16 285 ILE B N 1
ATOM 4604 C CA . ILE B 1 284 ? 24.758 -4.449 -28.251 1.00 25.73 285 ILE B CA 1
ATOM 4605 C C . ILE B 1 284 ? 25.304 -5.884 -28.338 1.00 30.11 285 ILE B C 1
ATOM 4606 O O . ILE B 1 284 ? 26.212 -6.090 -29.148 1.00 29.12 285 ILE B O 1
ATOM 4611 N N . PRO B 1 285 ? 24.800 -6.888 -27.565 1.00 27.62 286 PRO B N 1
ATOM 4612 C CA . PRO B 1 285 ? 25.400 -8.222 -27.655 1.00 28.33 286 PRO B CA 1
ATOM 4613 C C . PRO B 1 285 ? 25.198 -8.916 -29.005 1.00 31.71 286 PRO B C 1
ATOM 4614 O O . PRO B 1 285 ? 26.048 -9.729 -29.367 1.00 30.80 286 PRO B O 1
ATOM 4618 N N . ILE B 1 286 ? 24.146 -8.569 -29.778 1.00 30.14 287 ILE B N 1
ATOM 4619 C CA . ILE B 1 286 ? 23.982 -9.121 -31.141 1.00 29.91 287 ILE B CA 1
ATOM 4620 C C . ILE B 1 286 ? 25.107 -8.507 -31.994 1.00 32.50 287 ILE B C 1
ATOM 4621 O O . ILE B 1 286 ? 25.782 -9.228 -32.725 1.00 31.64 287 ILE B O 1
ATOM 4626 N N . LEU B 1 287 ? 25.309 -7.179 -31.884 1.00 30.37 288 LEU B N 1
ATOM 4627 C CA . LEU B 1 287 ? 26.366 -6.490 -32.617 1.00 31.92 288 LEU B CA 1
ATOM 4628 C C . LEU B 1 287 ? 27.763 -7.055 -32.248 1.00 37.40 288 LEU B C 1
ATOM 4629 O O . LEU B 1 287 ? 28.580 -7.325 -33.137 1.00 38.83 288 LEU B O 1
ATOM 4634 N N . LEU B 1 288 ? 28.008 -7.275 -30.953 1.00 33.28 289 LEU B N 1
ATOM 4635 C CA . LEU B 1 288 ? 29.285 -7.825 -30.482 1.00 32.78 289 LEU B CA 1
ATOM 4636 C C . LEU B 1 288 ? 29.505 -9.237 -31.036 1.00 33.90 289 LEU B C 1
ATOM 4637 O O . LEU B 1 288 ? 30.596 -9.541 -31.525 1.00 31.89 289 LEU B O 1
ATOM 4642 N N . SER B 1 289 ? 28.467 -10.077 -30.983 1.00 31.77 290 SER B N 1
ATOM 4643 C CA . SER B 1 289 ? 28.508 -11.457 -31.489 1.00 32.03 290 SER B CA 1
ATOM 4644 C C . SER B 1 289 ? 28.875 -11.520 -32.972 1.00 38.48 290 SER B C 1
ATOM 4645 O O . SER B 1 289 ? 29.651 -12.398 -33.362 1.00 39.80 290 SER B O 1
ATOM 4648 N N . GLU B 1 290 ? 28.326 -10.590 -33.796 1.00 34.42 291 GLU B N 1
ATOM 4649 C CA . GLU B 1 290 ? 28.619 -10.542 -35.229 1.00 36.00 291 GLU B CA 1
ATOM 4650 C C . GLU B 1 290 ? 30.047 -10.067 -35.467 1.00 42.20 291 GLU B C 1
ATOM 4651 O O . GLU B 1 290 ? 30.712 -10.584 -36.366 1.00 40.55 291 GLU B O 1
ATOM 4657 N N . CYS B 1 291 ? 30.522 -9.104 -34.644 1.00 40.43 292 CYS B N 1
ATOM 4658 C CA . CYS B 1 291 ? 31.890 -8.594 -34.714 1.00 41.68 292 CYS B CA 1
ATOM 4659 C C . CYS B 1 291 ? 32.882 -9.738 -34.479 1.00 47.76 292 CYS B C 1
ATOM 4660 O O . CYS B 1 291 ? 33.900 -9.810 -35.167 1.00 48.15 292 CYS B O 1
ATOM 4663 N N . VAL B 1 292 ? 32.562 -10.653 -33.537 1.00 43.35 293 VAL B N 1
ATOM 4664 C CA . VAL B 1 292 ? 33.404 -11.811 -33.237 1.00 43.69 293 VAL B CA 1
ATOM 4665 C C . VAL B 1 292 ? 33.341 -12.826 -34.390 1.00 47.92 293 VAL B C 1
ATOM 4666 O O . VAL B 1 292 ? 34.387 -13.256 -34.879 1.00 46.82 293 VAL B O 1
ATOM 4670 N N . GLU B 1 293 ? 32.113 -13.144 -34.852 1.00 46.33 294 GLU B N 1
ATOM 4671 C CA . GLU B 1 293 ? 31.812 -14.040 -35.976 1.00 48.33 294 GLU B CA 1
ATOM 4672 C C . GLU B 1 293 ? 32.600 -13.674 -37.238 1.00 54.00 294 GLU B C 1
ATOM 4673 O O . GLU B 1 293 ? 33.067 -14.566 -37.954 1.00 54.52 294 GLU B O 1
ATOM 4679 N N . GLN B 1 294 ? 32.747 -12.363 -37.491 1.00 50.17 295 GLN B N 1
ATOM 4680 C CA . GLN B 1 294 ? 33.434 -11.804 -38.659 1.00 51.48 295 GLN B CA 1
ATOM 4681 C C . GLN B 1 294 ? 34.936 -11.539 -38.434 1.00 57.30 295 GLN B C 1
ATOM 4682 O O . GLN B 1 294 ? 35.591 -10.951 -39.292 1.00 57.18 295 GLN B O 1
ATOM 4688 N N . GLY B 1 295 ? 35.459 -11.978 -37.292 1.00 55.32 296 GLY B N 1
ATOM 4689 C CA . GLY B 1 295 ? 36.868 -11.835 -36.936 1.00 56.14 296 GLY B CA 1
ATOM 4690 C C . GLY B 1 295 ? 37.337 -10.432 -36.589 1.00 59.33 296 GLY B C 1
ATOM 4691 O O . GLY B 1 295 ? 38.540 -10.227 -36.413 1.00 59.53 296 GLY B O 1
ATOM 4692 N N . LEU B 1 296 ? 36.402 -9.459 -36.480 1.00 53.96 297 LEU B N 1
ATOM 4693 C CA . LEU B 1 296 ? 36.689 -8.062 -36.114 1.00 53.19 297 LEU B CA 1
ATOM 4694 C C . LEU B 1 296 ? 37.214 -8.009 -34.682 1.00 53.51 297 LEU B C 1
ATOM 4695 O O . LEU B 1 296 ? 38.138 -7.248 -34.397 1.00 52.80 297 LEU B O 1
ATOM 4700 N N . ILE B 1 297 ? 36.607 -8.826 -33.789 1.00 47.59 298 ILE B N 1
ATOM 4701 C CA . ILE B 1 297 ? 36.948 -8.958 -32.377 1.00 45.48 298 ILE B CA 1
ATOM 4702 C C . ILE B 1 297 ? 37.306 -10.436 -32.066 1.00 51.85 298 ILE B C 1
ATOM 4703 O O . ILE B 1 297 ? 36.410 -11.274 -31.978 1.00 52.04 298 ILE B O 1
ATOM 4708 N N . PRO B 1 298 ? 38.596 -10.779 -31.874 1.00 51.65 299 PRO B N 1
ATOM 4709 C CA . PRO B 1 298 ? 38.952 -12.195 -31.627 1.00 52.31 299 PRO B CA 1
ATOM 4710 C C . PRO B 1 298 ? 38.607 -12.775 -30.254 1.00 55.16 299 PRO B C 1
ATOM 4711 O O . PRO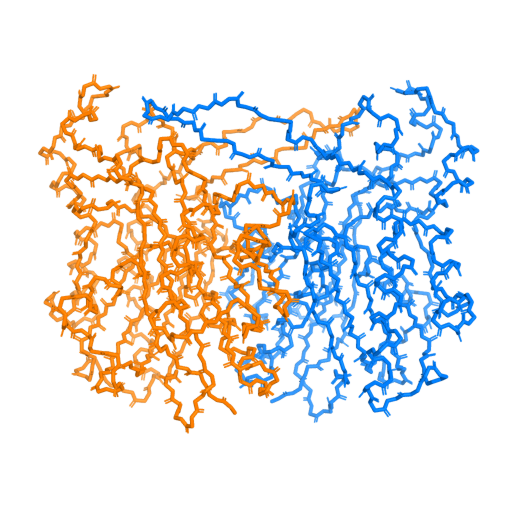 B 1 298 ? 38.619 -14.003 -30.109 1.00 55.13 299 PRO B O 1
ATOM 4715 N N . LEU B 1 299 ? 38.297 -11.912 -29.253 1.00 50.24 300 LEU B N 1
ATOM 4716 C CA . LEU B 1 299 ? 38.048 -12.281 -27.846 1.00 48.59 300 LEU B CA 1
ATOM 4717 C C . LEU B 1 299 ? 39.328 -12.863 -27.220 1.00 52.90 300 LEU B C 1
ATOM 4718 O O . LEU B 1 299 ? 39.254 -13.813 -26.433 1.00 53.68 300 LEU B O 1
ATOM 4723 N N . ASP B 1 300 ? 40.495 -12.283 -27.561 1.00 48.54 301 ASP B N 1
ATOM 4724 C CA . ASP B 1 300 ? 41.795 -12.738 -27.055 1.00 49.45 301 ASP B CA 1
ATOM 4725 C C . ASP B 1 300 ? 42.503 -11.715 -26.141 1.00 53.28 301 ASP B C 1
ATOM 4726 O O . ASP B 1 300 ? 43.709 -11.837 -25.900 1.00 55.29 301 ASP B O 1
ATOM 4731 N N . GLY B 1 301 ? 41.756 -10.711 -25.674 1.00 46.69 302 GLY B N 1
ATOM 4732 C CA . GLY B 1 301 ? 42.266 -9.649 -24.810 1.00 45.54 302 GLY B CA 1
ATOM 4733 C C . GLY B 1 301 ? 43.134 -8.610 -25.505 1.00 48.14 302 GLY B C 1
ATOM 4734 O O . GLY B 1 301 ? 43.701 -7.745 -24.834 1.00 47.89 302 GLY B O 1
ATOM 4735 N N . SER B 1 302 ? 43.249 -8.681 -26.851 1.00 44.92 303 SER B N 1
ATOM 4736 C CA . SER B 1 302 ? 44.080 -7.780 -27.660 1.00 44.66 303 SER B CA 1
ATOM 4737 C C . SER B 1 302 ? 43.451 -6.428 -27.963 1.00 47.79 303 SER B C 1
ATOM 4738 O O . SER B 1 302 ? 44.146 -5.536 -28.448 1.00 47.98 303 SER B O 1
ATOM 4741 N N . GLN B 1 303 ? 42.147 -6.275 -27.693 1.00 42.91 304 GLN B N 1
ATOM 4742 C CA . GLN B 1 303 ? 41.433 -5.044 -27.997 1.00 42.12 304 GLN B CA 1
ATOM 4743 C C . GLN B 1 303 ? 40.842 -4.306 -26.801 1.00 43.38 304 GLN B C 1
ATOM 4744 O O . GLN B 1 303 ? 40.636 -4.891 -25.740 1.00 40.64 304 GLN B O 1
ATOM 4750 N N . THR B 1 304 ? 40.567 -3.007 -27.003 1.00 40.25 305 THR B N 1
ATOM 4751 C CA . THR B 1 304 ? 39.906 -2.107 -26.056 1.00 38.98 305 THR B CA 1
ATOM 4752 C C . THR B 1 304 ? 38.644 -1.648 -26.762 1.00 41.32 305 THR B C 1
ATOM 4753 O O . THR B 1 304 ? 38.712 -1.036 -27.837 1.00 39.65 305 THR B O 1
ATOM 4757 N N . VAL B 1 305 ? 37.491 -1.984 -26.173 1.00 37.88 306 VAL B N 1
ATOM 4758 C CA . VAL B 1 305 ? 36.202 -1.682 -26.765 1.00 37.33 306 VAL B CA 1
ATOM 4759 C C . VAL B 1 305 ? 35.311 -0.956 -25.754 1.00 39.10 306 VAL B C 1
ATOM 4760 O O . VAL B 1 305 ? 35.408 -1.170 -24.539 1.00 39.49 306 VAL B O 1
ATOM 4764 N N . LEU B 1 306 ? 34.463 -0.072 -26.273 1.00 32.36 307 LEU B N 1
ATOM 4765 C CA . LEU B 1 306 ? 33.496 0.674 -25.485 1.00 30.46 307 LEU B CA 1
ATOM 4766 C C . LEU B 1 306 ? 32.110 0.172 -25.868 1.00 32.98 307 LEU B C 1
ATOM 4767 O O . LEU B 1 306 ? 31.833 -0.042 -27.048 1.00 31.37 307 LEU B O 1
ATOM 4772 N N . LEU B 1 307 ? 31.261 -0.029 -24.865 1.00 30.73 308 LEU B N 1
ATOM 4773 C CA . LEU B 1 307 ? 29.888 -0.457 -25.035 1.00 29.62 308 LEU B CA 1
ATOM 4774 C C . LEU B 1 307 ? 29.063 0.657 -24.469 1.00 33.19 308 LEU B C 1
ATOM 4775 O O . LEU B 1 307 ? 29.351 1.116 -23.361 1.00 33.76 308 LEU B O 1
ATOM 4780 N N . SER B 1 308 ? 28.035 1.094 -25.210 1.00 30.39 309 SER B N 1
ATOM 4781 C CA . SER B 1 308 ? 27.143 2.127 -24.713 1.00 29.65 309 SER B CA 1
ATOM 4782 C C . SER B 1 308 ? 25.707 1.887 -25.131 1.00 33.23 309 SER B C 1
ATOM 4783 O O . SER B 1 308 ? 25.379 1.971 -26.317 1.00 33.59 309 SER B O 1
ATOM 4786 N N . GLY B 1 309 ? 24.883 1.540 -24.154 1.00 28.22 310 GLY B N 1
ATOM 4787 C CA . GLY B 1 309 ? 23.449 1.318 -24.332 1.00 28.29 310 GLY B CA 1
ATOM 4788 C C . GLY B 1 309 ? 22.716 2.528 -23.822 1.00 33.19 310 GLY B C 1
ATOM 4789 O O . GLY B 1 309 ? 23.166 3.135 -22.855 1.00 33.20 310 GLY B O 1
ATOM 4790 N N . PHE B 1 310 ? 21.622 2.919 -24.486 1.00 31.58 311 PHE B N 1
ATOM 4791 C CA . PHE B 1 310 ? 20.875 4.118 -24.102 1.00 30.78 311 PHE B CA 1
ATOM 4792 C C . PHE B 1 310 ? 19.453 4.030 -24.566 1.00 34.95 311 PHE B C 1
ATOM 4793 O O . PHE B 1 310 ? 19.192 3.576 -25.679 1.00 34.47 311 PHE B O 1
ATOM 4801 N N . GLY B 1 311 ? 18.536 4.450 -23.704 1.00 32.43 312 GLY B N 1
ATOM 4802 C CA . GLY B 1 311 ? 17.121 4.393 -24.022 1.00 32.36 312 GLY B CA 1
ATOM 4803 C C . GLY B 1 311 ? 16.205 4.643 -22.843 1.00 35.08 312 GLY B C 1
ATOM 4804 O O . GLY B 1 311 ? 16.462 5.538 -22.035 1.00 32.68 312 GLY B O 1
ATOM 4805 N N . GLY B 1 312 ? 15.121 3.869 -22.786 1.00 31.98 313 GLY B N 1
ATOM 4806 C CA . GLY B 1 312 ? 14.037 4.019 -21.812 1.00 32.23 313 GLY B CA 1
ATOM 4807 C C . GLY B 1 312 ? 14.428 4.081 -20.352 1.00 34.92 313 GLY B C 1
ATOM 4808 O O . GLY B 1 312 ? 15.298 3.334 -19.891 1.00 32.66 313 GLY B O 1
ATOM 4809 N N . GLY B 1 313 ? 13.779 4.993 -19.640 1.00 33.69 314 GLY B N 1
ATOM 4810 C CA . GLY B 1 313 ? 14.017 5.231 -18.225 1.00 32.93 314 GLY B CA 1
ATOM 4811 C C . GLY B 1 313 ? 13.900 6.693 -17.837 1.00 35.85 314 GLY B C 1
ATOM 4812 O O . GLY B 1 313 ? 13.069 7.019 -16.993 1.00 35.13 314 GLY B O 1
ATOM 4813 N N . LEU B 1 314 ? 14.693 7.611 -18.429 1.00 33.17 315 LEU B N 1
ATOM 4814 C CA . LEU B 1 314 ? 15.762 7.368 -19.400 1.00 32.17 315 LEU B CA 1
ATOM 4815 C C . LEU B 1 314 ? 16.953 6.712 -18.732 1.00 33.26 315 LEU B C 1
ATOM 4816 O O . LEU B 1 314 ? 17.198 6.948 -17.560 1.00 31.87 315 LEU B O 1
ATOM 4821 N N . THR B 1 315 ? 17.644 5.822 -19.458 1.00 29.63 316 THR B N 1
ATOM 4822 C CA . THR B 1 315 ? 18.832 5.153 -18.950 1.00 29.23 316 THR B CA 1
ATOM 4823 C C . THR B 1 315 ? 19.941 5.273 -19.993 1.00 34.58 316 THR B C 1
ATOM 4824 O O . THR B 1 315 ? 19.668 5.338 -21.192 1.00 32.67 316 THR B O 1
ATOM 4828 N N . TRP B 1 316 ? 21.187 5.257 -19.528 1.00 32.19 317 TRP B N 1
ATOM 4829 C CA . TRP B 1 316 ? 22.370 5.190 -20.368 1.00 32.74 317 TRP B CA 1
ATOM 4830 C C . TRP B 1 316 ? 23.515 4.615 -19.560 1.00 35.22 317 TRP B C 1
ATOM 4831 O O . TRP B 1 316 ? 23.730 4.992 -18.413 1.00 33.55 317 TRP B O 1
ATOM 4842 N N . GLY B 1 317 ? 24.191 3.647 -20.144 1.00 33.12 318 GLY B N 1
ATOM 4843 C CA . GLY B 1 317 ? 25.309 2.992 -19.488 1.00 33.85 318 GLY B CA 1
ATOM 4844 C C . GLY B 1 317 ? 26.453 2.798 -20.448 1.00 34.64 318 GLY B C 1
ATOM 4845 O O . GLY B 1 317 ? 26.233 2.400 -21.591 1.00 32.57 318 GLY B O 1
ATOM 4846 N N . THR B 1 318 ? 27.668 3.077 -19.983 1.00 31.76 319 THR B N 1
ATOM 4847 C CA . THR B 1 318 ? 28.892 2.985 -20.772 1.00 32.21 319 THR B CA 1
ATOM 4848 C C . THR B 1 318 ? 29.910 2.137 -20.035 1.00 35.40 319 THR B C 1
ATOM 4849 O O . THR B 1 318 ? 30.173 2.348 -18.855 1.00 34.05 319 THR B O 1
ATOM 4853 N N . LEU B 1 319 ? 30.465 1.162 -20.744 1.00 33.26 320 LEU B N 1
ATOM 4854 C CA . LEU B 1 319 ? 31.510 0.307 -20.218 1.00 32.71 320 LEU B CA 1
ATOM 4855 C C . LEU B 1 319 ? 32.699 0.385 -21.153 1.00 35.12 320 LEU B C 1
ATOM 4856 O O . LEU B 1 319 ? 32.529 0.379 -22.373 1.00 33.53 320 LEU B O 1
ATOM 4861 N N . ILE B 1 320 ? 33.894 0.465 -20.585 1.00 30.77 321 ILE B N 1
ATOM 4862 C CA . ILE B 1 320 ? 35.132 0.408 -21.367 1.00 31.35 321 ILE B CA 1
ATOM 4863 C C . ILE B 1 320 ? 35.838 -0.822 -20.863 1.00 37.19 321 ILE B C 1
ATOM 4864 O O . ILE B 1 320 ? 36.029 -0.982 -19.656 1.00 37.86 321 ILE B O 1
ATOM 4869 N N . LEU B 1 321 ? 36.159 -1.722 -21.781 1.00 36.83 322 LEU B N 1
ATOM 4870 C CA . LEU B 1 321 ? 36.769 -2.979 -21.414 1.00 38.19 322 LEU B CA 1
ATOM 4871 C C . LEU B 1 321 ? 37.777 -3.497 -22.423 1.00 40.63 322 LEU B C 1
ATOM 4872 O O . LEU B 1 321 ? 37.802 -3.074 -23.576 1.00 39.28 322 LEU B O 1
ATOM 4877 N N . THR B 1 322 ? 38.631 -4.402 -21.938 1.00 35.98 323 THR B N 1
ATOM 4878 C CA . THR B 1 322 ? 39.581 -5.169 -22.709 1.00 36.10 323 THR B CA 1
ATOM 4879 C C . THR B 1 322 ? 38.793 -6.411 -23.090 1.00 38.91 323 THR B C 1
ATOM 4880 O O . THR B 1 322 ? 38.120 -6.998 -22.246 1.00 37.56 323 THR B O 1
ATOM 4884 N N . ILE B 1 323 ? 38.852 -6.788 -24.362 1.00 38.90 324 ILE B N 1
ATOM 4885 C CA . ILE B 1 323 ? 38.176 -7.967 -24.895 1.00 39.15 324 ILE B CA 1
ATOM 4886 C C . ILE B 1 323 ? 39.112 -8.740 -25.813 1.00 36.03 324 ILE B C 1
ATOM 4887 O O . ILE B 1 323 ? 39.946 -8.107 -26.501 1.00 36.07 324 ILE B O 1
#

Solvent-accessible surface area: 21896 Å² total; per-residue (Å²): 70,92,2,66,7,17,39,4,2,27,51,23,2,165,43,61,3,46,0,139,49,0,45,142,65,22,136,13,73,44,141,125,4,26,76,117,11,13,0,144,40,0,13,0,0,99,92,40,25,0,4,53,0,0,10,51,0,0,98,85,0,18,79,104,32,67,23,92,6,109,66,0,12,0,0,0,0,0,4,2,1,9,10,2,18,2,0,4,0,0,0,48,0,4,35,79,20,44,1,97,100,1,2,0,0,3,0,5,3,5,11,0,0,2,0,0,0,0,0,0,0,24,4,0,0,41,58,53,128,17,108,48,0,0,0,0,0,0,0,0,1,0,17,2,4,30,24,107,44,123,70,4,0,9,24,10,0,0,0,0,0,0,0,0,0,33,42,23,168,130,99,13,27,42,22,36,30,16,36,5,36,4,86,64,18,142,3,8,32,23,17,64,40,33,19,118,12,76,30,15,95,91,164,87,56,78,47,74,3,89,52,68,35,145,60,20,14,72,2,2,34,125,29,0,0,108,16,0,91,103,8,2,108,134,12,110,29,127,47,120,75,2,54,42,0,0,0,6,2,23,17,33,65,12,1,50,74,0,2,166,82,6,57,18,91,68,80,51,2,23,31,10,0,72,74,9,1,9,1,2,2,0,4,3,0,2,4,0,3,22,5,35,129,129,54,65,0,74,30,98,32,81,25,23,0,0,1,0,0,6,2,1,1,0,1,28,0,0,0,0,1,29,5,71,79,0,67,7,20,39,2,2,27,53,24,2,163,36,60,3,45,0,118,61,0,36,158,82,24,131,17,73,29,136,136,2,29,72,111,10,6,0,122,40,0,13,0,0,127,101,39,28,0,5,54,0,0,7,60,0,0,96,85,0,18,78,104,32,68,21,83,5,140,73,0,38,0,0,0,0,0,3,2,1,10,11,2,19,2,2,5,0,0,0,64,0,5,38,71,18,40,0,104,155,2,3,0,0,3,0,4,2,4,12,0,0,2,1,0,0,0,0,0,0,23,9,0,0,43,44,39,130,24,87,50,0,0,0,0,0,0,0,0,0,0,19,2,5,28,26,108,42,122,72,4,0,9,25,10,0,0,0,0,0,0,0,0,0,35,42,16,166,102,59,14,19,49,22,21,25,12,34,3,20,3,85,71,10,120,6,9,21,23,17,52,39,21,11,125,12,70,21,9,68,180,81,123,58,76,47,72,2,86,54,78,35,165,58,19,28,60,1,1,19,108,49,0,0,122,19,0,91,91,8,4,99,137,12,110,28,122,41,108,73,2,55,42,0,0,0,6,2,23,18,41,65,13,0,46,77,0,2,172,61,6,51,16,97,64,79,58,2,22,23,11,0,61,75,8,2,9,2,2,1,0,2,4,0,2,5,0,1,23,5,33,121,130,56,65,0,74,33,98,33,81,25,24,1,0,1,0,0,7,1,1,0,0,1,28,0,0,0,0,1,25,6

Organism: Streptococcus pneumoniae (strain P1031) (NCBI:txid488223)

Nearest PDB structures (foldseek):
  5bqs-assembly1_B  TM=1.002E+00  e=1.329E-74  Streptococcus pneumoniae P1031
  8vdb-assembly1_D  TM=9.397E-01  e=1.299E-38  Bacillus subtilis
  1u6s-assembly1_B  TM=9.141E-01  e=6.487E-36  Mycobacterium tuberculosis
  2ahb-assembly1_A  TM=9.148E-01  e=6.775E-35  Mycobacterium tuberculosis
  2qnx-assembly1_A  TM=9.086E-01  e=6.775E-35  Mycobacterium tuberculosis

Sequence (646 aa):
AFAKISQVAHYVPEQVVTNHDLAQIMDTNDEWISSRTGIRQRHISRTESTSDLATEVAKKLMAKAGITGKELDFIILATITPDSMMPSTAARVQANIGANKAFAFDLTAACSGFVFALSTAEKFIASGRFQKGLVIGSETLSKAVDWSDRSTAVLFGDGAGGVLLEASEQEHFLAESLNSDGSRSECLTYGHSGLHSPFSDQESADSFLKMDGRTVFDFAIRDVAKSIKQTIDESPIEVTDLDYLLLHQANDRILDKMARKIGVDRAKLPANMMEYGNTSAASIPILLSECVEQGLIPLDGSQTVLLSGFGGGLTWGTLILTIAFAKISQVAHYVPEQVVTNHDLAQIMDTNDEWISSRTGIRRQRHISRTESTSDLATEVAKKLMAKAGITGKELDFIILATITPDSMMPSTAARVQANIGANKAFAFDLTAACSGFVFALSTAEKFIASGRFQKGLVIGSETLSKAVDWSDRSTAVLFGDGAGGVLLEASEQEHFLAESLNSDGSRSECLTYGHSGLHSPFSDQESADSFLKMDGRTVFDFAIRDVAKSIKQTIDESPIEVTDLDYLLLHQANDRILDKMARKIGVDRAKLPANMMEYGNTSAASIPILLSECVEQGLIPLDGSQTVLLSGFGGGLTWGTLILTI

Radius of gyration: 23.39 Å; Cα contacts (8 Å, |Δi|>4): 1895; chains: 2; bounding box: 63×44×68 Å

B-factor: mean 44.4, std 13.99, range [23.43, 115.9]

InterPro domains:
  IPR004655 Beta-ketoacyl-[acyl-carrier-protein] synthase III [MF_01815] (2-324)
  IPR004655 Beta-ketoacyl-[acyl-carrier-protein] synthase III [TIGR00747] (4-322)
  IPR013747 Beta-ketoacyl-[acyl-carrier-protein] synthase III, C-terminal [PF08541] (234-323)
  IPR013751 Beta-ketoacyl-[acyl-carrier-protein] synthase III, N-terminal [PF08545] (106-183)
  IPR016039 Thiolase-like [G3DSA:3.40.47.10] (1-324)
  IPR016039 Thiolase-like [SSF53901] (3-323)